Protein 8JI1 (pdb70)

InterPro domains:
  IPR002637 RdgB/HAM1 [PF01725] (3-186)
  IPR002637 RdgB/HAM1 [PTHR11067] (3-193)
  IPR002637 RdgB/HAM1 [cd00515] (3-186)
  IPR027502 Inosine triphosphate pyrophosphatase [MF_03148] (1-189)
  IPR029001 Inosine triphosphate pyrophosphatase-like [G3DSA:3.90.950.10] (1-190)
  IPR029001 Inosine triphosphate pyrophosphatase-like [SSF52972] (1-189)

Structure (mmCIF, N/CA/C/O backbone):
data_8JI1
#
_entry.id   8JI1
#
_cell.length_a   63.294
_cell.length_b   73.658
_cell.length_c   111.989
_cell.angle_alpha   90.00
_cell.angle_beta   90.00
_cell.angle_gamma   90.00
#
_symmetry.space_group_name_H-M   'P 21 21 21'
#
loop_
_entity.id
_entity.type
_entity.pdbx_description
1 polymer 'Inosine triphosphate pyrophosphatase'
2 water water
#
loop_
_atom_site.group_PDB
_atom_site.id
_atom_site.type_symbol
_atom_site.label_atom_id
_atom_site.label_alt_id
_atom_site.label_comp_id
_atom_site.label_asym_id
_atom_site.label_entity_id
_atom_site.label_seq_id
_atom_site.pdbx_PDB_ins_code
_atom_site.Cartn_x
_atom_site.Cartn_y
_atom_site.Cartn_z
_atom_site.occupancy
_atom_site.B_iso_or_equiv
_atom_site.auth_seq_id
_atom_site.auth_comp_id
_atom_site.auth_asym_id
_atom_site.auth_atom_id
_atom_site.pdbx_PDB_model_num
ATOM 1 N N . MET A 1 1 ? 63.833 26.717 66.047 1.00 63.06 1 MET A N 1
ATOM 2 C CA . MET A 1 1 ? 63.802 28.094 66.535 1.00 64.37 1 MET A CA 1
ATOM 3 C C . MET A 1 1 ? 62.653 28.355 67.496 1.00 58.84 1 MET A C 1
ATOM 4 O O . MET A 1 1 ? 62.843 29.031 68.505 1.00 61.70 1 MET A O 1
ATOM 9 N N . GLU A 1 2 ? 61.469 27.840 67.140 1.00 53.10 2 GLU A N 1
ATOM 10 C CA . GLU A 1 2 ? 60.233 27.902 67.926 1.00 60.63 2 GLU A CA 1
ATOM 11 C C . GLU A 1 2 ? 59.465 29.210 67.748 1.00 56.87 2 GLU A C 1
ATOM 12 O O . GLU A 1 2 ? 59.835 30.253 68.301 1.00 48.56 2 GLU A O 1
ATOM 18 N N . ILE A 1 3 ? 58.366 29.136 66.999 1.00 50.48 3 ILE A N 1
ATOM 19 C CA . ILE A 1 3 ? 57.537 30.280 66.646 1.00 47.58 3 ILE A CA 1
ATOM 20 C C . ILE A 1 3 ? 56.096 29.959 67.017 1.00 43.91 3 ILE A C 1
ATOM 21 O O . ILE A 1 3 ? 55.601 28.866 66.716 1.00 40.23 3 ILE A O 1
ATOM 26 N N . TYR A 1 4 ? 55.417 30.912 67.652 1.00 43.64 4 TYR A N 1
ATOM 27 C CA . TYR A 1 4 ? 54.034 30.722 68.080 1.00 44.30 4 TYR A CA 1
ATOM 28 C C . TYR A 1 4 ? 53.158 31.845 67.548 1.00 32.07 4 TYR A C 1
ATOM 29 O O . TYR A 1 4 ? 53.404 33.026 67.836 1.00 31.91 4 TYR A O 1
ATOM 38 N N . LEU A 1 5 ? 52.136 31.477 66.792 1.00 24.17 5 LEU A N 1
ATOM 39 C CA . LEU A 1 5 ? 51.040 32.379 66.473 1.00 29.00 5 LEU A CA 1
ATOM 40 C C . LEU A 1 5 ? 49.916 32.137 67.471 1.00 38.70 5 LEU A C 1
ATOM 41 O O . LEU A 1 5 ? 49.546 30.982 67.735 1.00 34.18 5 LEU A O 1
ATOM 46 N N . VAL A 1 6 ? 49.381 33.220 68.020 1.00 32.16 6 VAL A N 1
ATOM 47 C CA . VAL A 1 6 ? 48.327 33.150 69.026 1.00 27.75 6 VAL A CA 1
ATOM 48 C C . VAL A 1 6 ? 46.974 33.281 68.340 1.00 37.50 6 VAL A C 1
ATOM 49 O O . VAL A 1 6 ? 46.672 34.313 67.730 1.00 32.15 6 VAL A O 1
ATOM 53 N N . THR A 1 7 ? 46.149 32.250 68.465 1.00 33.47 7 THR A N 1
ATOM 54 C CA . THR A 1 7 ? 44.825 32.260 67.873 1.00 33.58 7 THR A CA 1
ATOM 55 C C . THR A 1 7 ? 44.102 31.010 68.333 1.00 35.62 7 THR A C 1
ATOM 56 O O . THR A 1 7 ? 44.732 29.991 68.620 1.00 33.99 7 THR A O 1
ATOM 60 N N . GLY A 1 8 ? 42.781 31.098 68.406 1.00 35.86 8 GLY A N 1
ATOM 61 C CA . GLY A 1 8 ? 41.990 29.905 68.615 1.00 41.45 8 GLY A CA 1
ATOM 62 C C . GLY A 1 8 ? 41.069 29.665 67.443 1.00 45.35 8 GLY A C 1
ATOM 63 O O . GLY A 1 8 ? 40.279 28.715 67.434 1.00 59.10 8 GLY A O 1
ATOM 64 N N . ASN A 1 9 ? 41.178 30.530 66.441 1.00 45.02 9 ASN A N 1
ATOM 65 C CA . ASN A 1 9 ? 40.304 30.506 65.278 1.00 44.03 9 ASN A CA 1
ATOM 66 C C . ASN A 1 9 ? 40.847 29.524 64.245 1.00 45.88 9 ASN A C 1
ATOM 67 O O . ASN A 1 9 ? 41.947 29.715 63.715 1.00 39.75 9 ASN A O 1
ATOM 72 N N . MET A 1 10 ? 40.074 28.481 63.951 1.00 49.65 10 MET A N 1
ATOM 73 C CA . MET A 1 10 ? 40.591 27.421 63.091 1.00 50.08 10 MET A CA 1
ATOM 74 C C . MET A 1 10 ? 40.792 27.934 61.671 1.00 50.76 10 MET A C 1
ATOM 75 O O . MET A 1 10 ? 41.750 27.550 60.989 1.00 50.38 10 MET A O 1
ATOM 80 N N . ASN A 1 11 ? 39.925 28.842 61.230 1.00 48.02 11 ASN A N 1
ATOM 81 C CA . ASN A 1 11 ? 40.072 29.421 59.903 1.00 43.90 11 ASN A CA 1
ATOM 82 C C . ASN A 1 11 ? 41.347 30.256 59.799 1.00 43.67 11 ASN A C 1
ATOM 83 O O . ASN A 1 11 ? 42.130 30.103 58.855 1.00 51.47 11 ASN A O 1
ATOM 88 N N . LYS A 1 12 ? 41.576 31.145 60.764 1.00 41.20 12 LYS A N 1
ATOM 89 C CA . LYS A 1 12 ? 42.806 31.935 60.767 1.00 37.64 12 LYS A CA 1
ATOM 90 C C . LYS A 1 12 ? 44.047 31.050 60.797 1.00 35.10 12 LYS A C 1
ATOM 91 O O . LYS A 1 12 ? 45.082 31.403 60.215 1.00 33.67 12 LYS A O 1
ATOM 97 N N . LYS A 1 13 ? 43.962 29.902 61.466 1.00 29.36 13 LYS A N 1
ATOM 98 C CA . LYS A 1 13 ? 45.106 29.007 61.561 1.00 32.95 13 LYS A CA 1
ATOM 99 C C . LYS A 1 13 ? 45.470 28.425 60.202 1.00 37.04 13 LYS A C 1
ATOM 100 O O . LYS A 1 13 ? 46.648 28.379 59.834 1.00 41.59 13 LYS A O 1
ATOM 106 N N . GLU A 1 14 ? 44.471 27.988 59.438 1.00 43.29 14 GLU A N 1
ATOM 107 C CA . GLU A 1 14 ? 44.744 27.351 58.155 1.00 44.29 14 GLU A CA 1
ATOM 108 C C . GLU A 1 14 ? 45.220 28.366 57.132 1.00 39.09 14 GLU A C 1
ATOM 109 O O . GLU A 1 14 ? 46.063 28.056 56.287 1.00 45.18 14 GLU A O 1
ATOM 115 N N . GLU A 1 15 ? 44.683 29.581 57.191 1.00 40.39 15 GLU A N 1
ATOM 116 C CA . GLU A 1 15 ? 45.104 30.628 56.270 1.00 36.32 15 GLU A CA 1
ATOM 117 C C . GLU A 1 15 ? 46.557 31.001 56.503 1.00 39.01 15 GLU A C 1
ATOM 118 O O . GLU A 1 15 ? 47.314 31.234 55.550 1.00 34.61 15 GLU A O 1
ATOM 124 N N . PHE A 1 16 ? 46.966 31.059 57.766 1.00 33.40 16 PHE A N 1
ATOM 125 C CA . PHE A 1 16 ? 48.361 31.331 58.070 1.00 32.02 16 PHE A CA 1
ATOM 126 C C . PHE A 1 16 ? 49.258 30.222 57.531 1.00 37.29 16 PHE A C 1
ATOM 127 O O . PHE A 1 16 ? 50.233 30.489 56.815 1.00 36.78 16 PHE A O 1
ATOM 135 N N . LEU A 1 17 ? 48.939 28.966 57.867 1.00 39.74 17 LEU A N 1
ATOM 136 C CA . LEU A 1 17 ? 49.725 27.839 57.371 1.00 39.71 17 LEU A CA 1
ATOM 137 C C . LEU A 1 17 ? 49.893 27.910 55.858 1.00 41.06 17 LEU A C 1
ATOM 138 O O . LEU A 1 17 ? 50.997 27.727 55.336 1.00 30.97 17 LEU A O 1
ATOM 143 N N . LYS A 1 18 ? 48.809 28.209 55.144 1.00 34.92 18 LYS A N 1
ATOM 144 C CA . LYS A 1 18 ? 48.869 28.255 53.690 1.00 42.98 18 LYS A CA 1
ATOM 145 C C . LYS A 1 18 ? 49.696 29.440 53.197 1.00 44.10 18 LYS A C 1
ATOM 146 O O . LYS A 1 18 ? 50.409 29.332 52.191 1.00 42.48 18 LYS A O 1
ATOM 152 N N . MET A 1 19 ? 49.625 30.577 53.897 1.00 41.70 19 MET A N 1
ATOM 153 C CA . MET A 1 19 ? 50.547 31.672 53.609 1.00 35.02 19 MET A CA 1
ATOM 154 C C . MET A 1 19 ? 51.997 31.248 53.822 1.00 33.56 19 MET A C 1
ATOM 155 O O . MET A 1 19 ? 52.881 31.641 53.055 1.00 33.29 19 MET A O 1
ATOM 160 N N . MET A 1 20 ? 52.261 30.450 54.862 1.00 35.46 20 MET A N 1
ATOM 161 C CA . MET A 1 20 ? 53.632 30.079 55.206 1.00 32.92 20 MET A CA 1
ATOM 162 C C . MET A 1 20 ? 54.218 29.083 54.220 1.00 33.29 20 MET A C 1
ATOM 163 O O . MET A 1 20 ? 55.438 29.063 54.021 1.00 34.17 20 MET A O 1
ATOM 168 N N . ASP A 1 21 ? 53.373 28.252 53.607 1.00 43.02 21 ASP A N 1
ATOM 169 C CA . ASP A 1 21 ? 53.799 27.337 52.548 1.00 40.34 21 ASP A CA 1
ATOM 170 C C . ASP A 1 21 ? 54.994 26.496 52.987 1.00 42.67 21 ASP A C 1
ATOM 171 O O . ASP A 1 21 ? 55.973 26.339 52.253 1.00 51.19 21 ASP A O 1
ATOM 176 N N . GLU A 1 22 ? 54.927 25.987 54.218 1.00 39.83 22 GLU A N 1
ATOM 177 C CA . GLU A 1 22 ? 55.930 25.085 54.791 1.00 40.49 22 GLU A CA 1
ATOM 178 C C . GLU A 1 22 ? 57.332 25.678 54.808 1.00 35.05 22 GLU A C 1
ATOM 179 O O . GLU A 1 22 ? 58.304 24.949 54.977 1.00 46.53 22 GLU A O 1
ATOM 185 N N . GLU A 1 23 ? 57.477 26.988 54.643 1.00 39.28 23 GLU A N 1
ATOM 186 C CA . GLU A 1 23 ? 58.813 27.569 54.715 1.00 44.75 23 GLU A CA 1
ATOM 187 C C . GLU A 1 23 ? 59.331 27.589 56.143 1.00 43.89 23 GLU A C 1
ATOM 188 O O . GLU A 1 23 ? 60.545 27.547 56.362 1.00 40.05 23 GLU A O 1
ATOM 194 N N . LEU A 1 24 ? 58.433 27.649 57.120 1.00 44.43 24 LEU A N 1
ATOM 195 C CA . LEU A 1 24 ? 58.801 27.693 58.526 1.00 41.61 24 LEU A CA 1
ATOM 196 C C . LEU A 1 24 ? 57.782 26.905 59.323 1.00 39.76 24 LEU A C 1
ATOM 197 O O . LEU A 1 24 ? 56.595 26.884 58.992 1.00 42.94 24 LEU A O 1
ATOM 202 N N . ASN A 1 25 ? 58.255 26.265 60.383 1.00 49.13 25 ASN A N 1
ATOM 203 C CA . ASN A 1 25 ? 57.388 25.499 61.265 1.00 48.38 25 ASN A CA 1
ATOM 204 C C . ASN A 1 25 ? 56.836 26.435 62.327 1.00 46.65 25 ASN A C 1
ATOM 205 O O . ASN A 1 25 ? 57.603 27.038 63.087 1.00 42.14 25 ASN A O 1
ATOM 210 N N . VAL A 1 26 ? 55.512 26.560 62.367 1.00 44.25 26 VAL A N 1
ATOM 211 C CA . VAL A 1 26 ? 54.824 27.523 63.216 1.00 45.67 26 VAL A CA 1
ATOM 212 C C . VAL A 1 26 ? 53.834 26.765 64.079 1.00 44.81 26 VAL A C 1
ATOM 213 O O . VAL A 1 26 ? 53.028 25.984 63.563 1.00 48.82 26 VAL A O 1
ATOM 217 N N . GLU A 1 27 ? 53.890 27.003 65.385 1.00 46.33 27 GLU A N 1
ATOM 218 C CA . GLU A 1 27 ? 52.968 26.414 66.339 1.00 42.81 27 GLU A CA 1
ATOM 219 C C . GLU A 1 27 ? 51.898 27.433 66.727 1.00 41.39 27 GLU A C 1
ATOM 220 O O . GLU A 1 27 ? 52.139 28.643 66.715 1.00 40.16 27 GLU A O 1
ATOM 226 N N . PHE A 1 28 ? 50.707 26.938 67.058 1.00 35.07 28 PHE A N 1
ATOM 227 C CA . PHE A 1 28 ? 49.577 27.785 67.416 1.00 40.12 28 PHE A CA 1
ATOM 228 C C . PHE A 1 28 ? 49.210 27.588 68.880 1.00 45.42 28 PHE A C 1
ATOM 229 O O . PHE A 1 28 ? 49.296 26.478 69.405 1.00 50.06 28 PHE A O 1
ATOM 237 N N . VAL A 1 29 ? 48.800 28.666 69.538 1.00 42.51 29 VAL A N 1
ATOM 238 C CA . VAL A 1 29 ? 48.447 28.625 70.953 1.00 41.41 29 VAL A CA 1
ATOM 239 C C . VAL A 1 29 ? 47.224 29.507 71.166 1.00 44.44 29 VAL A C 1
ATOM 240 O O . VAL A 1 29 ? 47.197 30.666 70.739 1.00 48.80 29 VAL A O 1
ATOM 244 N N . ASN A 1 30 ? 46.213 28.961 71.810 1.00 41.50 30 ASN A N 1
ATOM 245 C CA . ASN A 1 30 ? 44.934 29.645 71.962 1.00 41.16 30 ASN A CA 1
ATOM 246 C C . ASN A 1 30 ? 44.934 30.329 73.327 1.00 43.41 30 ASN A C 1
ATOM 247 O O . ASN A 1 30 ? 44.671 29.700 74.354 1.00 44.86 30 ASN A O 1
ATOM 252 N N . ILE A 1 31 ? 45.233 31.623 73.333 1.00 45.28 31 ILE A N 1
ATOM 253 C CA . ILE A 1 31 ? 45.320 32.409 74.553 1.00 37.27 31 ILE A CA 1
ATOM 254 C C . ILE A 1 31 ? 44.416 33.622 74.381 1.00 43.96 31 ILE A C 1
ATOM 255 O O . ILE A 1 31 ? 44.548 34.362 73.400 1.00 42.81 31 ILE A O 1
ATOM 260 N N . ASN A 1 32 ? 43.474 33.796 75.302 1.00 49.34 32 ASN A N 1
ATOM 261 C CA . ASN A 1 32 ? 42.693 35.021 75.361 1.00 38.87 32 ASN A CA 1
ATOM 262 C C . ASN A 1 32 ? 43.577 36.146 75.883 1.00 45.62 32 ASN A C 1
ATOM 263 O O . ASN A 1 32 ? 44.271 35.988 76.895 1.00 37.16 32 ASN A O 1
ATOM 268 N N . LEU A 1 33 ? 43.577 37.275 75.178 1.00 36.90 33 LEU A N 1
ATOM 269 C CA . LEU A 1 33 ? 44.428 38.397 75.525 1.00 28.85 33 LEU A CA 1
ATOM 270 C C . LEU A 1 33 ? 43.587 39.651 75.657 1.00 38.90 33 LEU A C 1
ATOM 271 O O . LEU A 1 33 ? 42.661 39.868 74.874 1.00 41.26 33 LEU A O 1
ATOM 276 N N . GLU A 1 34 ? 43.921 40.484 76.632 1.00 31.89 34 GLU A N 1
ATOM 277 C CA . GLU A 1 34 ? 43.231 41.753 76.770 1.00 40.95 34 GLU A CA 1
ATOM 278 C C . GLU A 1 34 ? 43.802 42.777 75.796 1.00 38.12 34 GLU A C 1
ATOM 279 O O . GLU A 1 34 ? 44.996 42.778 75.475 1.00 38.62 34 GLU A O 1
ATOM 285 N N . GLU A 1 35 ? 42.928 43.649 75.320 0.83 36.22 35 GLU A N 1
ATOM 286 C CA . GLU A 1 35 ? 43.297 44.727 74.415 0.83 32.52 35 GLU A CA 1
ATOM 287 C C . GLU A 1 35 ? 43.201 46.046 75.167 0.83 30.24 35 GLU A C 1
ATOM 288 O O . GLU A 1 35 ? 42.123 46.417 75.640 0.83 29.32 35 GLU A O 1
ATOM 294 N N . ILE A 1 36 ? 44.329 46.733 75.313 1.00 25.28 36 ILE A N 1
ATOM 295 C CA . ILE A 1 36 ? 44.257 48.052 75.906 1.00 29.28 36 ILE A CA 1
ATOM 296 C C . ILE A 1 36 ? 43.649 49.030 74.906 1.00 28.87 36 ILE A C 1
ATOM 297 O O . ILE A 1 36 ? 43.586 48.787 73.694 1.00 25.49 36 ILE A O 1
ATOM 302 N N . GLN A 1 37 ? 43.170 50.145 75.437 1.00 31.51 37 GLN A N 1
ATOM 303 C CA . GLN A 1 37 ? 42.764 51.272 74.618 1.00 28.82 37 GLN A CA 1
ATOM 304 C C . GLN A 1 37 ? 43.985 52.127 74.311 1.00 25.84 37 GLN A C 1
ATOM 305 O O . GLN A 1 37 ? 44.748 52.479 75.213 1.00 36.31 37 GLN A O 1
ATOM 311 N N . ALA A 1 38 ? 44.171 52.466 73.048 1.00 28.02 38 ALA A N 1
ATOM 312 C CA . ALA A 1 38 ? 45.243 53.376 72.680 1.00 26.45 38 ALA A CA 1
ATOM 313 C C . ALA A 1 38 ? 44.918 53.958 71.320 1.00 35.16 38 ALA A C 1
ATOM 314 O O . ALA A 1 38 ? 44.039 53.475 70.604 1.00 37.68 38 ALA A O 1
ATOM 316 N N . GLN A 1 39 ? 45.651 55.009 70.972 1.00 41.21 39 GLN A N 1
ATOM 317 C CA . GLN A 1 39 ? 45.416 55.677 69.701 1.00 43.83 39 GLN A CA 1
ATOM 318 C C . GLN A 1 39 ? 45.796 54.783 68.520 1.00 43.87 39 GLN A C 1
ATOM 319 O O . GLN A 1 39 ? 45.073 54.732 67.520 1.00 44.33 39 GLN A O 1
ATOM 325 N N . ASP A 1 40 ? 46.904 54.048 68.632 1.00 36.81 40 ASP A N 1
ATOM 326 C CA . ASP A 1 40 ? 47.543 53.368 67.509 1.00 37.35 40 ASP A CA 1
ATOM 327 C C . ASP A 1 40 ? 47.393 51.856 67.647 1.00 29.96 40 ASP A C 1
ATOM 328 O O . ASP A 1 40 ? 47.645 51.295 68.717 1.00 32.77 40 ASP A O 1
ATOM 333 N N . ILE A 1 41 ? 46.996 51.199 66.553 1.00 25.52 41 ILE A N 1
ATOM 334 C CA . ILE A 1 41 ? 46.719 49.765 66.589 1.00 27.97 41 ILE A CA 1
ATOM 335 C C . ILE A 1 41 ? 47.987 48.980 66.894 1.00 29.20 41 ILE A C 1
ATOM 336 O O . ILE A 1 41 ? 47.936 47.901 67.502 1.00 28.62 41 ILE A O 1
ATOM 341 N N . VAL A 1 42 ? 49.140 49.506 66.482 1.00 29.24 42 VAL A N 1
ATOM 342 C CA . VAL A 1 42 ? 50.412 48.839 66.724 1.00 25.41 42 VAL A CA 1
ATOM 343 C C . VAL A 1 42 ? 50.740 48.859 68.203 1.00 29.26 42 VAL A C 1
ATOM 344 O O . VAL A 1 42 ? 51.251 47.878 68.759 1.00 28.88 42 VAL A O 1
ATOM 348 N N . GLU A 1 43 ? 50.455 49.976 68.865 1.00 29.34 43 GLU A N 1
ATOM 349 C CA . GLU A 1 43 ? 50.659 50.031 70.301 1.00 26.67 43 GLU A CA 1
ATOM 350 C C . GLU A 1 43 ? 49.783 49.000 71.001 1.00 32.45 43 GLU A C 1
ATOM 351 O O . GLU A 1 43 ? 50.228 48.338 71.947 1.00 35.41 43 GLU A O 1
ATOM 357 N N . ILE A 1 44 ? 48.555 48.808 70.508 1.00 24.88 44 ILE A N 1
ATOM 358 C CA . ILE A 1 44 ? 47.657 47.812 71.090 1.00 23.89 44 ILE A CA 1
ATOM 359 C C . ILE A 1 44 ? 48.198 46.408 70.866 1.00 25.90 44 ILE A C 1
ATOM 360 O O . ILE A 1 44 ? 48.193 45.568 71.776 1.00 26.15 44 ILE A O 1
ATOM 365 N N . ASN A 1 45 ? 48.630 46.117 69.637 1.00 24.28 45 ASN A N 1
ATOM 366 C CA . ASN A 1 45 ? 49.073 44.765 69.330 1.00 25.79 45 ASN A CA 1
ATOM 367 C C . ASN A 1 45 ? 50.388 44.460 70.018 1.00 23.56 45 ASN A C 1
ATOM 368 O O . ASN A 1 45 ? 50.605 43.328 70.462 1.00 25.38 45 ASN A O 1
ATOM 373 N N . GLU A 1 46 ? 51.274 45.459 70.125 1.00 23.45 46 GLU A N 1
ATOM 374 C CA . GLU A 1 46 ? 52.560 45.232 70.781 1.00 29.64 46 GLU A CA 1
ATOM 375 C C . GLU A 1 46 ? 52.374 44.910 72.257 1.00 29.48 46 GLU A C 1
ATOM 376 O O . GLU A 1 46 ? 53.018 43.993 72.782 1.00 36.83 46 GLU A O 1
ATOM 382 N N A HIS A 1 47 ? 51.496 45.642 72.947 0.61 29.51 47 HIS A N 1
ATOM 383 N N B HIS A 1 47 ? 51.498 45.646 72.945 0.39 29.59 47 HIS A N 1
ATOM 384 C CA A HIS A 1 47 ? 51.190 45.286 74.329 0.61 30.22 47 HIS A CA 1
ATOM 385 C CA B HIS A 1 47 ? 51.189 45.301 74.328 0.39 29.42 47 HIS A CA 1
ATOM 386 C C A HIS A 1 47 ? 50.607 43.885 74.404 0.61 30.91 47 HIS A C 1
ATOM 387 C C B HIS A 1 47 ? 50.576 43.911 74.422 0.39 31.01 47 HIS A C 1
ATOM 388 O O A HIS A 1 47 ? 50.900 43.125 75.337 0.61 30.89 47 HIS A O 1
ATOM 389 O O B HIS A 1 47 ? 50.827 43.182 75.390 0.39 31.12 47 HIS A O 1
ATOM 402 N N . LYS A 1 48 ? 49.792 43.518 73.416 1.00 25.10 48 LYS A N 1
ATOM 403 C CA . LYS A 1 48 ? 49.115 42.232 73.465 1.00 24.23 48 LYS A CA 1
ATOM 404 C C . LYS A 1 48 ? 50.103 41.083 73.271 1.00 31.72 48 LYS A C 1
ATOM 405 O O . LYS A 1 48 ? 50.007 40.052 73.956 1.00 29.15 48 LYS A O 1
ATOM 411 N N . VAL A 1 49 ? 51.082 41.244 72.370 1.00 26.78 49 VAL A N 1
ATOM 412 C CA . VAL A 1 49 ? 52.039 40.158 72.167 1.00 25.13 49 VAL A CA 1
ATOM 413 C C . VAL A 1 49 ? 52.983 40.039 73.354 1.00 30.85 49 VAL A C 1
ATOM 414 O O . VAL A 1 49 ? 53.361 38.930 73.741 1.00 31.71 49 VAL A O 1
ATOM 418 N N . LYS A 1 50 ? 53.389 41.168 73.945 1.00 27.83 50 LYS A N 1
ATOM 419 C CA . LYS A 1 50 ? 54.238 41.091 75.123 1.00 31.12 50 LYS A CA 1
ATOM 420 C C . LYS A 1 50 ? 53.528 40.352 76.242 1.00 31.08 50 LYS A C 1
ATOM 421 O O . LYS A 1 50 ? 54.143 39.563 76.965 1.00 43.47 50 LYS A O 1
ATOM 427 N N . THR A 1 51 ? 52.224 40.573 76.373 1.00 32.51 51 THR A N 1
ATOM 428 C CA . THR A 1 51 ? 51.434 39.832 77.347 1.00 36.83 51 THR A CA 1
ATOM 429 C C . THR A 1 51 ? 51.387 38.352 76.995 1.00 41.61 51 THR A C 1
ATOM 430 O O . THR A 1 51 ? 51.622 37.492 77.855 1.00 45.19 51 THR A O 1
ATOM 434 N N . ALA A 1 52 ? 51.077 38.033 75.733 1.00 37.64 52 ALA A N 1
ATOM 435 C CA . ALA A 1 52 ? 51.050 36.632 75.317 1.00 34.62 52 ALA A CA 1
ATOM 436 C C . ALA A 1 52 ? 52.387 35.956 75.576 1.00 39.22 52 ALA A C 1
ATOM 437 O O . ALA A 1 52 ? 52.431 34.796 76.001 1.00 44.48 52 ALA A O 1
ATOM 439 N N . TYR A 1 53 ? 53.489 36.665 75.327 1.00 37.34 53 TYR A N 1
ATOM 440 C CA . TYR A 1 53 ? 54.799 36.074 75.559 1.00 40.76 53 TYR A CA 1
ATOM 441 C C . TYR A 1 53 ? 54.990 35.727 77.025 1.00 48.70 53 TYR A C 1
ATOM 442 O O . TYR A 1 53 ? 55.542 34.671 77.351 1.00 55.53 53 TYR A O 1
ATOM 451 N N . ASN A 1 54 ? 54.559 36.610 77.928 1.00 45.87 54 ASN A N 1
ATOM 452 C CA . ASN A 1 54 ? 54.840 36.385 79.343 1.00 46.81 54 ASN A CA 1
ATOM 453 C C . ASN A 1 54 ? 53.970 35.270 79.908 1.00 50.96 54 ASN A C 1
ATOM 454 O O . ASN A 1 54 ? 54.430 34.482 80.743 1.00 54.70 54 ASN A O 1
ATOM 459 N N . ILE A 1 55 ? 52.718 35.179 79.451 1.00 48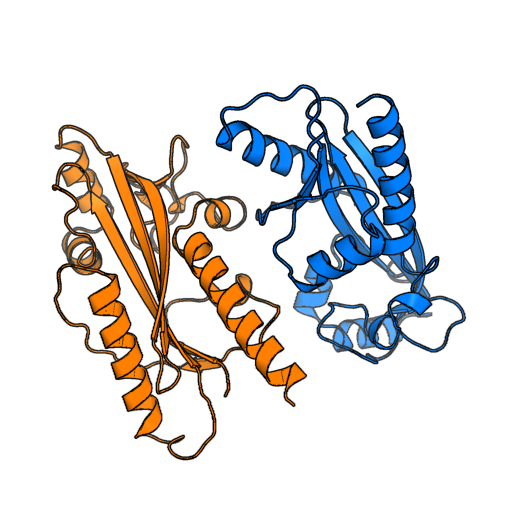.35 55 ILE A N 1
ATOM 460 C CA . ILE A 1 55 ? 51.833 34.088 79.859 1.00 48.00 55 ILE A CA 1
ATOM 461 C C . ILE A 1 55 ? 52.408 32.744 79.431 1.00 57.90 55 ILE A C 1
ATOM 462 O O . ILE A 1 55 ? 52.399 31.772 80.196 1.00 69.37 55 ILE A O 1
ATOM 467 N N . LEU A 1 56 ? 52.910 32.661 78.201 1.00 63.66 56 LEU A N 1
ATOM 468 C CA . LEU A 1 56 ? 53.485 31.407 77.733 1.00 58.00 56 LEU A CA 1
ATOM 469 C C . LEU A 1 56 ? 54.788 31.091 78.459 1.00 64.79 56 LEU A C 1
ATOM 470 O O . LEU A 1 56 ? 55.055 29.929 78.786 1.00 75.15 56 LEU A O 1
ATOM 475 N N . LYS A 1 57 ? 55.606 32.113 78.727 1.00 56.74 57 LYS A N 1
ATOM 476 C CA . LYS A 1 57 ? 56.934 31.879 79.290 1.00 65.02 57 LYS A CA 1
ATOM 477 C C . LYS A 1 57 ? 56.859 31.411 80.738 1.00 79.46 57 LYS A C 1
ATOM 478 O O . LYS A 1 57 ? 57.602 30.511 81.143 1.00 79.41 57 LYS A O 1
ATOM 484 N N . LYS A 1 58 ? 55.996 32.023 81.547 1.00 75.22 58 LYS A N 1
ATOM 485 C CA . LYS A 1 58 ? 55.886 31.586 82.932 1.00 77.71 58 LYS A CA 1
ATOM 486 C C . LYS A 1 58 ? 55.351 30.159 83.004 1.00 85.58 58 LYS A C 1
ATOM 487 O O . LYS A 1 58 ? 55.819 29.354 83.826 1.00 92.64 58 LYS A O 1
ATOM 493 N N . GLN A 1 59 ? 54.412 29.816 82.108 1.00 81.86 59 GLN A N 1
ATOM 494 C CA . GLN A 1 59 ? 53.804 28.494 82.102 1.00 86.02 59 GLN A CA 1
ATOM 495 C C . GLN A 1 59 ? 54.808 27.384 81.807 1.00 88.79 59 GLN A C 1
ATOM 496 O O . GLN A 1 59 ? 54.721 26.304 82.393 1.00 88.53 59 GLN A O 1
ATOM 502 N N . ASP A 1 60 ? 55.769 27.624 80.917 1.00 91.39 60 ASP A N 1
ATOM 503 C CA . ASP A 1 60 ? 56.560 26.541 80.337 1.00 96.97 60 ASP A CA 1
ATOM 504 C C . ASP A 1 60 ? 57.738 26.102 81.213 1.00 107.96 60 ASP A C 1
ATOM 505 O O . ASP A 1 60 ? 58.265 25.005 80.996 1.00 113.61 60 ASP A O 1
ATOM 510 N N . ASN A 1 61 ? 58.131 26.908 82.208 1.00 104.83 61 ASN A N 1
ATOM 511 C CA . ASN A 1 61 ? 59.271 26.649 83.089 1.00 108.61 61 ASN A CA 1
ATOM 512 C C . ASN A 1 61 ? 60.586 26.596 82.316 1.00 110.74 61 ASN A C 1
ATOM 513 O O . ASN A 1 61 ? 61.591 26.080 82.829 1.00 113.09 61 ASN A O 1
ATOM 518 N N . ASN A 1 62 ? 60.581 27.143 81.094 1.00 113.80 62 ASN A N 1
ATOM 519 C CA . ASN A 1 62 ? 61.644 27.059 80.101 1.00 115.96 62 ASN A CA 1
ATOM 520 C C . ASN A 1 62 ? 62.298 28.429 79.926 1.00 112.31 62 ASN A C 1
ATOM 521 O O . ASN A 1 62 ? 61.733 29.472 80.300 1.00 108.66 62 ASN A O 1
ATOM 526 N N . LYS A 1 63 ? 63.508 28.412 79.363 1.00 105.08 63 LYS A N 1
ATOM 527 C CA . LYS A 1 63 ? 64.089 29.616 78.785 1.00 102.92 63 LYS A CA 1
ATOM 528 C C . LYS A 1 63 ? 64.879 29.202 77.560 1.00 107.42 63 LYS A C 1
ATOM 529 O O . LYS A 1 63 ? 65.931 28.568 77.683 1.00 106.11 63 LYS A O 1
ATOM 535 N N . ASN A 1 64 ? 64.383 29.579 76.389 1.00 109.74 64 ASN A N 1
ATOM 536 C CA . ASN A 1 64 ? 65.052 29.268 75.138 1.00 109.30 64 ASN A CA 1
ATOM 537 C C . ASN A 1 64 ? 65.830 30.476 74.625 1.00 112.76 64 ASN A C 1
ATOM 538 O O . ASN A 1 64 ? 65.484 31.626 74.913 1.00 110.23 64 ASN A O 1
ATOM 543 N N . LYS A 1 65 ? 66.898 30.195 73.866 1.00 110.20 65 LYS A N 1
ATOM 544 C CA . LYS A 1 65 ? 67.729 31.258 73.302 1.00 102.29 65 LYS A CA 1
ATOM 545 C C . LYS A 1 65 ? 66.895 32.203 72.439 1.00 104.86 65 LYS A C 1
ATOM 546 O O . LYS A 1 65 ? 66.916 33.426 72.626 1.00 102.97 65 LYS A O 1
ATOM 552 N N . LYS A 1 66 ? 66.149 31.644 71.490 1.00 96.70 66 LYS A N 1
ATOM 553 C CA . LYS A 1 66 ? 65.248 32.400 70.633 1.00 80.65 66 LYS A CA 1
ATOM 554 C C . LYS A 1 66 ? 63.887 31.718 70.689 1.00 83.22 66 LYS A C 1
ATOM 555 O O . LYS A 1 66 ? 63.788 30.506 70.469 1.00 75.19 66 LYS A O 1
ATOM 561 N N . ARG A 1 67 ? 62.851 32.482 71.030 1.00 79.71 67 ARG A N 1
ATOM 562 C CA . ARG A 1 67 ? 61.473 32.007 70.976 1.00 64.48 67 ARG A CA 1
ATOM 563 C C . ARG A 1 67 ? 60.576 33.166 70.567 1.00 51.87 67 ARG A C 1
ATOM 564 O O . ARG A 1 67 ? 60.596 34.220 71.208 1.00 46.98 67 ARG A O 1
ATOM 572 N N . TYR A 1 68 ? 59.787 32.969 69.513 1.00 49.54 68 TYR A N 1
ATOM 573 C CA . TYR A 1 68 ? 59.078 34.056 68.845 1.00 41.10 68 TYR A CA 1
ATOM 574 C C . TYR A 1 68 ? 57.572 33.873 68.984 1.00 35.54 68 TYR A C 1
ATOM 575 O O . TYR A 1 68 ? 57.023 32.862 68.528 1.00 40.48 68 TYR A O 1
ATOM 584 N N . VAL A 1 69 ? 56.908 34.854 69.604 1.00 34.38 69 VAL A N 1
ATOM 585 C CA . VAL A 1 69 ? 55.457 34.861 69.793 1.00 33.21 69 VAL A CA 1
ATOM 586 C C . VAL A 1 69 ? 54.833 35.986 68.973 1.00 26.00 69 VAL A C 1
ATOM 587 O O . VAL A 1 69 ? 55.324 37.119 68.978 1.00 21.32 69 VAL A O 1
ATOM 591 N N . ILE A 1 70 ? 53.735 35.677 68.282 1.00 28.31 70 ILE A N 1
ATOM 592 C CA . ILE A 1 70 ? 53.140 36.599 67.320 1.00 26.11 70 ILE A CA 1
ATOM 593 C C . ILE A 1 70 ? 51.666 36.782 67.635 1.00 26.69 70 ILE A C 1
ATOM 594 O O . ILE A 1 70 ? 50.932 35.799 67.776 1.00 24.22 70 ILE A O 1
ATOM 599 N N . THR A 1 71 ? 51.217 38.034 67.668 1.00 20.09 71 THR A N 1
ATOM 600 C CA . THR A 1 71 ? 49.793 38.301 67.696 1.00 20.58 71 THR A CA 1
ATOM 601 C C . THR A 1 71 ? 49.424 39.184 66.514 1.00 26.48 71 THR A C 1
ATOM 602 O O . THR A 1 71 ? 50.272 39.861 65.923 1.00 23.28 71 THR A O 1
ATOM 606 N N . ASP A 1 72 ? 48.137 39.191 66.186 1.00 23.15 72 ASP A N 1
ATOM 607 C CA . ASP A 1 72 ? 47.6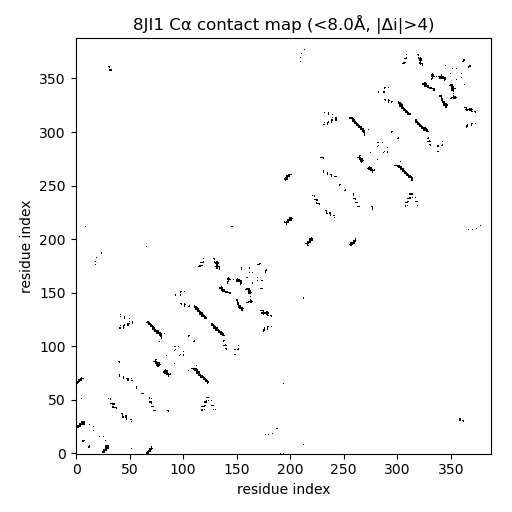31 40.049 65.136 1.00 21.07 72 ASP A CA 1
ATOM 608 C C . ASP A 1 72 ? 46.453 40.864 65.650 1.00 23.80 72 ASP A C 1
ATOM 609 O O . ASP A 1 72 ? 45.866 40.566 66.693 1.00 25.33 72 ASP A O 1
ATOM 614 N N . ASP A 1 73 ? 46.150 41.930 64.914 1.00 20.45 73 ASP A N 1
ATOM 615 C CA . ASP A 1 73 ? 45.052 42.840 65.201 1.00 19.16 73 ASP A CA 1
ATOM 616 C C . ASP A 1 73 ? 44.734 43.611 63.931 1.00 20.53 73 ASP A C 1
ATOM 617 O O . ASP A 1 73 ? 45.631 43.932 63.148 1.00 28.51 73 ASP A O 1
ATOM 622 N N . THR A 1 74 ? 43.452 43.883 63.722 1.00 22.17 74 THR A N 1
ATOM 623 C CA . THR A 1 74 ? 42.983 44.563 62.525 1.00 23.76 74 THR A CA 1
ATOM 624 C C . THR A 1 74 ? 42.125 45.766 62.893 1.00 23.14 74 THR A C 1
ATOM 625 O O . THR A 1 74 ? 41.482 45.796 63.948 1.00 30.21 74 THR A O 1
ATOM 629 N N . GLY A 1 75 ? 42.093 46.743 61.993 1.00 19.47 75 GLY A N 1
ATOM 630 C CA . GLY A 1 75 ? 41.249 47.900 62.174 1.00 19.01 75 GLY A CA 1
ATOM 631 C C . GLY A 1 75 ? 40.616 48.292 60.857 1.00 18.57 75 GLY A C 1
ATOM 632 O O . GLY A 1 75 ? 41.123 47.981 59.783 1.00 24.53 75 GLY A O 1
ATOM 633 N N . LEU A 1 76 ? 39.472 48.953 60.967 1.00 21.00 76 LEU A N 1
ATOM 634 C CA . LEU A 1 76 ? 38.760 49.525 59.838 1.00 23.96 76 LEU A CA 1
ATOM 635 C C . LEU A 1 76 ? 38.729 51.023 60.055 1.00 25.43 76 LEU A C 1
ATOM 636 O O . LEU A 1 76 ? 38.283 51.489 61.110 1.00 26.59 76 LEU A O 1
ATOM 641 N N . PHE A 1 77 ? 39.203 51.773 59.073 1.00 19.58 77 PHE A N 1
ATOM 642 C CA . PHE A 1 77 ? 39.399 53.213 59.220 1.00 20.18 77 PHE A CA 1
ATOM 643 C C . PHE A 1 77 ? 38.519 53.909 58.202 1.00 21.23 77 PHE A C 1
ATOM 644 O O . PHE A 1 77 ? 38.849 53.919 57.018 1.00 22.43 77 PHE A O 1
ATOM 652 N N . ILE A 1 78 ? 37.414 54.504 58.649 1.00 21.39 78 ILE A N 1
ATOM 653 C CA . ILE A 1 78 ? 36.421 55.034 57.724 1.00 20.25 78 ILE A CA 1
ATOM 654 C C . ILE A 1 78 ? 36.723 56.505 57.496 1.00 20.06 78 ILE A C 1
ATOM 655 O O . ILE A 1 78 ? 36.824 57.282 58.450 1.00 20.17 78 ILE A O 1
ATOM 660 N N . SER A 1 79 ? 36.882 56.878 56.228 1.00 20.49 79 SER A N 1
ATOM 661 C CA . SER A 1 79 ? 37.407 58.193 55.885 1.00 18.50 79 SER A CA 1
ATOM 662 C C . SER A 1 79 ? 36.512 59.313 56.396 1.00 22.32 79 SER A C 1
ATOM 663 O O . SER A 1 79 ? 37.004 60.302 56.947 1.00 22.54 79 SER A O 1
ATOM 666 N N . LYS A 1 80 ? 35.194 59.195 56.204 1.00 23.73 80 LYS A N 1
ATOM 667 C CA . LYS A 1 80 ? 34.291 60.257 56.646 1.00 21.01 80 LYS A CA 1
ATOM 668 C C . LYS A 1 80 ? 33.925 60.171 58.122 1.00 26.51 80 LYS A C 1
ATOM 669 O O . LYS A 1 80 ? 33.171 61.028 58.606 1.00 29.20 80 LYS A O 1
ATOM 675 N N . LEU A 1 81 ? 34.436 59.176 58.849 1.00 23.14 81 LEU A N 1
ATOM 676 C CA . LEU A 1 81 ? 34.450 59.222 60.303 1.00 20.81 81 LEU A CA 1
ATOM 677 C C . LEU A 1 81 ? 35.814 59.649 60.831 1.00 23.07 81 LEU A C 1
ATOM 678 O O . LEU A 1 81 ? 36.165 59.302 61.967 1.00 17.94 81 LEU A O 1
ATOM 683 N N . ASN A 1 82 ? 36.584 60.393 60.018 1.00 15.18 82 ASN A N 1
ATOM 684 C CA . ASN A 1 82 ? 37.969 60.771 60.294 1.00 17.16 82 ASN A CA 1
ATOM 685 C C . ASN A 1 82 ? 38.792 59.611 60.840 1.00 22.58 82 ASN A C 1
ATOM 686 O O . ASN A 1 82 ? 39.540 59.772 61.811 1.00 22.42 82 ASN A O 1
ATOM 691 N N . ASN A 1 83 ? 38.631 58.434 60.243 1.00 21.23 83 ASN A N 1
ATOM 692 C CA . ASN A 1 83 ? 39.434 57.226 60.435 1.00 23.84 83 ASN A CA 1
ATOM 693 C C . ASN A 1 83 ? 38.982 56.448 61.656 1.00 19.74 83 ASN A C 1
ATOM 694 O O . ASN A 1 83 ? 39.518 55.370 61.920 1.00 26.12 83 ASN A O 1
ATOM 699 N N . PHE A 1 84 ? 38.028 56.959 62.409 1.00 19.38 84 PHE A N 1
ATOM 700 C CA . PHE A 1 84 ? 37.328 56.131 63.364 1.00 20.97 84 PHE A CA 1
ATOM 701 C C . PHE A 1 84 ? 36.572 55.029 62.606 1.00 18.31 84 PHE A C 1
ATOM 702 O O . PHE A 1 84 ? 36.206 55.216 61.440 1.00 24.54 84 PHE A O 1
ATOM 710 N N . PRO A 1 85 ? 36.337 53.852 63.219 1.00 14.59 85 PRO A N 1
ATOM 711 C CA . PRO A 1 85 ? 36.686 53.322 64.535 1.00 19.72 85 PRO A CA 1
ATOM 712 C C . PRO A 1 85 ? 38.118 52.793 64.660 1.00 18.18 85 PRO A C 1
ATOM 713 O O . PRO A 1 85 ? 38.596 52.557 65.775 1.00 19.46 85 PRO A O 1
ATOM 717 N N . GLY A 1 86 ? 38.816 52.642 63.543 1.00 23.44 86 GLY A N 1
ATOM 718 C CA . GLY A 1 86 ? 40.143 52.071 63.580 1.00 21.84 86 GLY A CA 1
ATOM 719 C C . GLY A 1 86 ? 40.198 50.793 64.405 1.00 21.43 86 GLY A C 1
ATOM 720 O O . GLY A 1 86 ? 39.426 49.851 64.197 1.00 19.41 86 GLY A O 1
ATOM 721 N N . PRO A 1 87 ? 41.112 50.742 65.374 1.00 20.96 87 PRO A N 1
ATOM 722 C CA . PRO A 1 87 ? 41.276 49.505 66.158 1.00 23.61 87 PRO A CA 1
ATOM 723 C C . PRO A 1 87 ? 40.063 49.140 67.008 1.00 23.13 87 PRO A C 1
ATOM 724 O O . PRO A 1 87 ? 40.046 48.051 67.597 1.00 33.15 87 PRO A O 1
ATOM 728 N N . TYR A 1 88 ? 39.050 49.993 67.080 1.00 18.85 88 TYR A N 1
ATOM 729 C CA . TYR A 1 88 ? 37.820 49.690 67.792 1.00 19.35 88 TYR A CA 1
ATOM 730 C C . TYR A 1 88 ? 36.739 49.129 66.875 1.00 23.18 88 TYR A C 1
ATOM 731 O O . TYR A 1 88 ? 35.580 49.027 67.299 1.00 19.25 88 TYR A O 1
ATOM 740 N N . ILE A 1 89 ? 37.105 48.708 65.650 1.00 17.93 89 ILE A N 1
ATOM 741 C CA . ILE A 1 89 ? 36.107 48.248 64.680 1.00 22.23 89 ILE A CA 1
ATOM 742 C C . ILE A 1 89 ? 35.242 47.131 65.260 1.00 20.05 89 ILE A C 1
ATOM 743 O O . ILE A 1 89 ? 34.031 47.069 65.003 1.00 18.98 89 ILE A O 1
ATOM 748 N N . LYS A 1 90 ? 35.836 46.233 66.047 1.00 15.78 90 LYS A N 1
ATOM 749 C CA . LYS A 1 90 ? 35.076 45.055 66.445 1.00 23.79 90 LYS A CA 1
ATOM 750 C C . LYS A 1 90 ? 33.976 45.402 67.447 1.00 26.14 90 LYS A C 1
ATOM 751 O O . LYS A 1 90 ? 32.964 44.695 67.517 1.00 31.88 90 LYS A O 1
ATOM 757 N N . TRP A 1 91 ? 34.119 46.502 68.195 1.00 23.16 91 TRP A N 1
ATOM 758 C CA . TRP A 1 91 ? 33.006 46.972 69.020 1.00 19.23 91 TRP A CA 1
ATOM 759 C C . TRP A 1 91 ? 31.933 47.651 68.176 1.00 21.26 91 TRP A C 1
ATOM 760 O O . TRP A 1 91 ? 30.741 47.588 68.511 1.00 17.21 91 TRP A O 1
ATOM 771 N N . MET A 1 92 ? 32.328 48.313 67.087 1.00 15.55 92 MET A N 1
ATOM 772 C CA . MET A 1 92 ? 31.326 48.791 66.143 1.00 17.55 92 MET A CA 1
ATOM 773 C C . MET A 1 92 ? 30.619 47.622 65.469 1.00 16.00 92 MET A C 1
ATOM 774 O O . MET A 1 92 ? 29.391 47.618 65.339 1.00 23.07 92 MET A O 1
ATOM 779 N N . GLN A 1 93 ? 31.376 46.611 65.058 1.00 21.03 93 GLN A N 1
ATOM 780 C CA . GLN A 1 93 ? 30.780 45.467 64.374 1.00 21.25 93 GLN A CA 1
ATOM 781 C C . GLN A 1 93 ? 29.818 44.734 65.295 1.00 25.35 93 GLN A C 1
ATOM 782 O O . GLN A 1 93 ? 28.713 44.352 64.889 1.00 20.35 93 GLN A O 1
ATOM 788 N N . LYS A 1 94 ? 30.213 44.550 66.556 1.00 23.44 94 LYS A N 1
ATOM 789 C CA . LYS A 1 94 ? 29.330 43.864 67.486 1.00 23.56 94 LYS A CA 1
ATOM 790 C C . LYS A 1 94 ? 28.054 44.670 67.713 1.00 25.38 94 LYS A C 1
ATOM 791 O O . LYS A 1 94 ? 26.961 44.104 67.825 1.00 29.28 94 LYS A O 1
ATOM 797 N N . ALA A 1 95 ? 28.158 46.000 67.729 1.00 25.05 95 ALA A N 1
ATOM 798 C CA . ALA A 1 95 ? 26.962 46.816 67.921 1.00 28.06 95 ALA A CA 1
ATOM 799 C C . ALA A 1 95 ? 26.066 46.785 66.689 1.00 25.00 95 ALA A C 1
ATOM 800 O O . ALA A 1 95 ? 24.858 46.539 66.793 1.00 19.07 95 ALA A O 1
ATOM 802 N N . LEU A 1 96 ? 26.639 47.060 65.513 1.00 22.04 96 LEU A N 1
ATOM 803 C CA . LEU A 1 96 ? 25.847 47.329 64.323 1.00 21.22 96 LEU A CA 1
ATOM 804 C C . LEU A 1 96 ? 25.801 46.174 63.343 1.00 20.45 96 LEU A C 1
ATOM 805 O O . LEU A 1 96 ? 24.872 46.121 62.539 1.00 16.80 96 LEU A O 1
ATOM 810 N N . GLY A 1 97 ? 26.770 45.261 63.384 1.00 16.78 97 GLY A N 1
ATOM 811 C CA . GLY A 1 97 ? 26.888 44.257 62.349 1.00 19.28 97 GLY A CA 1
ATOM 812 C C . GLY A 1 97 ? 27.309 44.840 61.011 1.00 23.49 97 GLY A C 1
ATOM 813 O O . GLY A 1 97 ? 27.297 46.064 60.821 1.00 22.95 97 GLY A O 1
ATOM 814 N N . SER A 1 98 ? 27.672 43.945 60.077 1.00 22.22 98 SER A N 1
ATOM 815 C CA . SER A 1 98 ? 28.096 44.337 58.736 1.00 20.32 98 SER A CA 1
ATOM 816 C C . SER A 1 98 ? 27.047 45.189 58.045 1.00 22.55 98 SER A C 1
ATOM 817 O O . SER A 1 98 ? 27.353 46.265 57.508 1.00 22.01 98 SER A O 1
ATOM 820 N N . LYS A 1 99 ? 25.799 44.713 58.032 1.00 22.38 99 LYS A N 1
ATOM 821 C CA . LYS A 1 99 ? 24.735 45.478 57.398 1.00 22.60 99 LYS A CA 1
ATOM 822 C C . LYS A 1 99 ? 24.618 46.862 58.031 1.00 23.64 99 LYS A C 1
ATOM 823 O O . LYS A 1 99 ? 24.531 47.874 57.325 1.00 19.77 99 LYS A O 1
ATOM 829 N N . GLY A 1 100 ? 24.662 46.926 59.365 1.00 20.06 100 GLY A N 1
ATOM 830 C CA . GLY A 1 100 ? 24.543 48.212 60.037 1.00 20.76 100 GLY A CA 1
ATOM 831 C C . GLY A 1 100 ? 25.691 49.151 59.719 1.00 21.72 100 GLY A C 1
ATOM 832 O O . GLY A 1 100 ? 25.487 50.353 59.547 1.00 21.78 100 GLY A O 1
ATOM 833 N N . ILE A 1 101 ? 26.916 48.624 59.636 1.00 16.93 101 ILE A N 1
ATOM 834 C CA . ILE A 1 101 ? 28.024 49.514 59.302 1.00 20.34 101 ILE A CA 1
ATOM 835 C C . ILE A 1 101 ? 27.896 50.000 57.861 1.00 18.66 101 ILE A C 1
ATOM 836 O O . ILE A 1 101 ? 28.108 51.181 57.569 1.00 23.49 101 ILE A O 1
ATOM 841 N N . ALA A 1 102 ? 27.544 49.111 56.936 1.00 18.31 102 ALA A N 1
ATOM 842 C CA . ALA A 1 102 ? 27.399 49.567 55.562 1.00 22.85 102 ALA A CA 1
ATOM 843 C C . ALA A 1 102 ? 26.320 50.626 55.483 1.00 20.30 102 ALA A C 1
ATOM 844 O O . ALA A 1 102 ? 26.484 51.649 54.802 1.00 23.66 102 ALA A O 1
ATOM 846 N N . ASP A 1 103 ? 25.229 50.420 56.215 1.00 17.21 103 ASP A N 1
ATOM 847 C CA . ASP A 1 103 ? 24.124 51.363 56.171 1.00 17.50 103 ASP A CA 1
ATOM 848 C C . ASP A 1 103 ? 24.562 52.723 56.695 1.00 20.46 103 ASP A C 1
ATOM 849 O O . ASP A 1 103 ? 24.310 53.754 56.061 1.00 18.65 103 ASP A O 1
ATOM 854 N N . VAL A 1 104 ? 25.268 52.735 57.833 1.00 19.60 104 VAL A N 1
ATOM 855 C CA . VAL A 1 104 ? 25.785 53.987 58.388 1.00 20.91 104 VAL A CA 1
ATOM 856 C C . VAL A 1 104 ? 26.753 54.650 57.416 1.00 18.74 104 VAL A C 1
ATOM 857 O O . VAL A 1 104 ? 26.640 55.846 57.129 1.00 21.25 104 VAL A O 1
ATOM 861 N N . VAL A 1 105 ? 27.726 53.891 56.896 1.00 17.68 105 VAL A N 1
ATOM 862 C CA . VAL A 1 105 ? 28.709 54.515 56.016 1.00 16.93 105 VAL A CA 1
ATOM 863 C C . VAL A 1 105 ? 28.043 55.050 54.755 1.00 19.66 105 VAL A C 1
ATOM 864 O O . VAL A 1 105 ? 28.478 56.064 54.193 1.00 19.78 105 VAL A O 1
ATOM 868 N N . SER A 1 106 ? 26.958 54.424 54.310 1.00 19.34 106 SER A N 1
ATOM 869 C CA . SER A 1 106 ? 26.342 54.919 53.080 1.00 20.56 106 SER A CA 1
ATOM 870 C C . SER A 1 106 ? 25.641 56.261 53.254 1.00 20.95 106 SER A C 1
ATOM 871 O O . SER A 1 106 ? 25.220 56.851 52.254 1.00 25.09 106 SER A O 1
ATOM 874 N N . ARG A 1 107 ? 25.515 56.761 54.480 1.00 21.97 107 ARG A N 1
ATOM 875 C CA . ARG A 1 107 ? 24.923 58.067 54.726 1.00 19.79 107 ARG A CA 1
ATOM 876 C C . ARG A 1 107 ? 25.954 59.182 54.729 1.00 24.61 107 ARG A C 1
ATOM 877 O O . ARG A 1 107 ? 25.573 60.357 54.816 1.00 25.22 107 ARG A O 1
ATOM 885 N N . LEU A 1 108 ? 27.239 58.846 54.668 1.00 21.45 108 LEU A N 1
ATOM 886 C CA . LEU A 1 108 ? 28.288 59.853 54.658 1.00 22.55 108 LEU A CA 1
ATOM 887 C C . LEU A 1 108 ? 28.602 60.249 53.213 1.00 25.63 108 LEU A C 1
ATOM 888 O O . LEU A 1 108 ? 28.169 59.590 52.256 1.00 19.99 108 LEU A O 1
ATOM 893 N N . ASP A 1 109 ? 29.376 61.336 53.063 1.00 21.15 109 ASP A N 1
ATOM 894 C CA . ASP A 1 109 ? 29.632 61.891 51.733 1.00 25.00 109 ASP A CA 1
ATOM 895 C C . ASP A 1 109 ? 30.242 60.861 50.797 1.00 27.66 109 ASP A C 1
ATOM 896 O O . ASP A 1 109 ? 29.928 60.837 49.600 1.00 29.17 109 ASP A O 1
ATOM 901 N N . ASP A 1 110 ? 31.126 60.010 51.308 1.00 23.40 110 ASP A N 1
ATOM 902 C CA . ASP A 1 110 ? 31.618 58.901 50.507 1.00 20.41 110 ASP A CA 1
ATOM 903 C C . ASP A 1 110 ? 31.832 57.723 51.430 1.00 18.96 110 ASP A C 1
ATOM 904 O O . ASP A 1 110 ? 31.850 57.865 52.656 1.00 22.98 110 ASP A O 1
ATOM 909 N N . ASN A 1 111 ? 32.009 56.549 50.829 1.00 17.43 111 ASN A N 1
ATOM 910 C CA . ASN A 1 111 ? 32.233 55.326 51.585 1.00 17.49 111 ASN A CA 1
ATOM 911 C C . ASN A 1 111 ? 33.680 54.843 51.519 1.00 18.80 111 ASN A C 1
ATOM 912 O O . ASN A 1 111 ? 33.934 53.649 51.720 1.00 22.14 111 ASN A O 1
ATOM 917 N N . THR A 1 112 ? 34.638 55.728 51.238 1.00 20.11 112 THR A N 1
ATOM 918 C CA . THR A 1 112 ? 36.027 55.282 51.215 1.00 21.96 112 THR A CA 1
ATOM 919 C C . THR A 1 112 ? 36.530 55.026 52.627 1.00 22.65 112 THR A C 1
ATOM 920 O O . THR A 1 112 ? 36.115 55.677 53.587 1.00 20.61 112 THR A O 1
ATOM 924 N N . CYS A 1 113 ? 37.456 54.085 52.737 1.00 24.61 113 CYS A N 1
ATOM 925 C CA . CYS A 1 113 ? 38.048 53.707 54.014 1.00 22.07 113 CYS A CA 1
ATOM 926 C C . CYS A 1 113 ? 39.382 53.044 53.733 1.00 20.19 113 CYS A C 1
ATOM 927 O O . CYS A 1 113 ? 39.741 52.809 52.580 1.00 20.98 113 CYS A O 1
ATOM 930 N N . HIS A 1 114 ? 40.098 52.682 54.794 1.00 20.32 114 HIS A N 1
ATOM 931 C CA . HIS A 1 114 ? 41.198 51.746 54.606 1.00 21.90 114 HIS A CA 1
ATOM 932 C C . HIS A 1 114 ? 41.199 50.730 55.730 1.00 20.89 114 HIS A C 1
ATOM 933 O O . HIS A 1 114 ? 40.759 51.015 56.838 1.00 23.00 114 HIS A O 1
ATOM 940 N N . ALA A 1 115 ? 41.688 49.532 55.439 1.00 19.86 115 ALA A N 1
ATOM 941 C CA . ALA A 1 115 ? 41.830 48.520 56.469 1.00 19.95 115 ALA A CA 1
ATOM 942 C C . ALA A 1 115 ? 43.307 48.275 56.734 1.00 23.68 115 ALA A C 1
ATOM 943 O O . ALA A 1 115 ? 44.143 48.377 55.832 1.00 22.45 115 ALA A O 1
ATOM 945 N N . ILE A 1 116 ? 43.622 47.947 57.984 1.00 26.76 116 ILE A N 1
ATOM 946 C CA . ILE A 1 116 ? 44.987 47.691 58.418 1.00 18.38 116 ILE A CA 1
ATOM 947 C C . ILE A 1 116 ? 45.033 46.372 59.164 1.00 22.65 116 ILE A C 1
ATOM 948 O O . ILE A 1 116 ? 44.254 46.158 60.101 1.00 20.77 116 ILE A O 1
ATOM 953 N N . CYS A 1 117 ? 45.960 45.507 58.775 1.00 19.50 117 CYS A N 1
ATOM 954 C CA . CYS A 1 117 ? 46.312 44.342 59.562 1.00 20.52 117 CYS A CA 1
ATOM 955 C C . CYS A 1 117 ? 47.704 44.523 60.154 1.00 17.36 117 CYS A C 1
ATOM 956 O O . CYS A 1 117 ? 48.608 45.025 59.486 1.00 19.62 117 CYS A O 1
ATOM 959 N N . THR A 1 118 ? 47.885 44.092 61.399 1.00 20.54 118 THR A N 1
ATOM 960 C CA . THR A 1 118 ? 49.175 44.187 62.070 1.00 22.89 118 THR A CA 1
ATOM 961 C C . THR A 1 118 ? 49.575 42.842 62.653 1.00 21.63 118 THR A C 1
ATOM 962 O O . THR A 1 118 ? 48.758 42.149 63.263 1.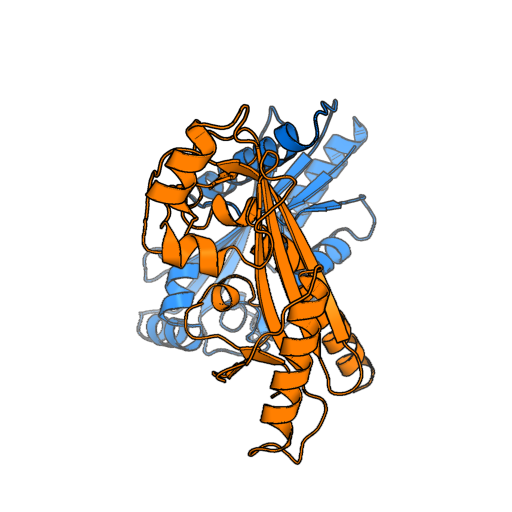00 26.35 118 THR A O 1
ATOM 966 N N . TYR A 1 119 ? 50.837 42.489 62.462 1.00 22.92 119 TYR A N 1
ATOM 967 C CA . TYR A 1 119 ? 51.491 41.392 63.157 1.00 24.17 119 TYR A CA 1
ATOM 968 C C . TYR A 1 119 ? 52.587 41.986 64.034 1.00 28.10 119 TYR A C 1
ATOM 969 O O . TYR A 1 119 ? 53.377 42.824 63.575 1.00 25.42 119 TYR A O 1
ATOM 978 N N . SER A 1 120 ? 52.626 41.570 65.291 1.00 23.31 120 SER A N 1
ATOM 979 C CA . SER A 1 120 ? 53.680 41.958 66.209 1.00 23.29 120 SER A CA 1
ATOM 980 C C . SER A 1 120 ? 54.340 40.684 66.712 1.00 28.76 120 SER A C 1
ATOM 981 O O . SER A 1 120 ? 53.651 39.765 67.175 1.00 26.46 120 SER A O 1
ATOM 984 N N . VAL A 1 121 ? 55.666 40.625 66.610 1.00 28.29 121 VAL A N 1
ATOM 985 C CA . VAL A 1 121 ? 56.436 39.475 67.068 1.00 29.03 121 VAL A CA 1
ATOM 986 C C . VAL A 1 121 ? 57.344 39.917 68.212 1.00 30.69 121 VAL A C 1
ATOM 987 O O . VAL A 1 121 ? 57.875 41.034 68.209 1.00 24.43 121 VAL A O 1
ATOM 991 N N . TYR A 1 122 ? 57.480 39.053 69.216 1.00 32.04 122 TYR A N 1
ATOM 992 C CA . TYR A 1 122 ? 58.248 39.363 70.412 1.00 35.09 122 TYR A CA 1
ATOM 993 C C . TYR A 1 122 ? 59.022 38.118 70.820 1.00 40.54 122 TYR A C 1
ATOM 994 O O . TYR A 1 122 ? 58.449 37.022 70.870 1.00 33.58 122 TYR A O 1
ATOM 1003 N N . ASP A 1 123 ? 60.318 38.284 71.097 1.00 37.00 123 ASP A N 1
ATOM 1004 C CA . ASP A 1 123 ? 61.182 37.173 71.488 1.00 43.18 123 ASP A CA 1
ATOM 1005 C C . ASP A 1 123 ? 61.585 37.230 72.950 1.00 41.95 123 ASP A C 1
ATOM 1006 O O . ASP A 1 123 ? 62.462 36.473 73.367 1.00 37.71 123 ASP A O 1
ATOM 1011 N N . GLY A 1 124 ? 60.968 38.106 73.736 1.00 46.91 124 GLY A N 1
ATOM 1012 C CA . GLY A 1 124 ? 61.360 38.337 75.099 1.00 39.74 124 GLY A CA 1
ATOM 1013 C C . GLY A 1 124 ? 62.168 39.599 75.312 1.00 43.90 124 GLY A C 1
ATOM 1014 O O . GLY A 1 124 ? 62.162 40.140 76.428 1.00 46.07 124 GLY A O 1
ATOM 1015 N N . LYS A 1 125 ? 62.856 40.091 74.279 1.00 41.36 125 LYS A N 1
ATOM 1016 C CA . LYS A 1 125 ? 63.649 41.305 74.442 1.00 39.60 125 LYS A CA 1
ATOM 1017 C C . LYS A 1 125 ? 63.330 42.358 73.387 1.00 45.13 125 LYS A C 1
ATOM 1018 O O . LYS A 1 125 ? 63.341 43.555 73.688 1.00 46.34 125 LYS A O 1
ATOM 1024 N N . ASP A 1 126 ? 63.046 41.938 72.154 1.00 40.78 126 ASP A N 1
ATOM 1025 C CA . ASP A 1 126 ? 62.750 42.868 71.071 1.00 49.18 126 ASP A CA 1
ATOM 1026 C C . ASP A 1 126 ? 61.363 42.603 70.509 1.00 41.88 126 ASP A C 1
ATOM 1027 O O . ASP A 1 126 ? 60.986 41.448 70.282 1.00 37.33 126 ASP A O 1
ATOM 1032 N N . VAL A 1 127 ? 60.609 43.679 70.286 1.00 32.58 127 VAL A N 1
ATOM 1033 C CA . VAL A 1 127 ? 59.306 43.607 69.637 1.00 38.06 127 VAL A CA 1
ATOM 1034 C C . VAL A 1 127 ? 59.418 44.249 68.257 1.00 35.47 127 VAL A C 1
ATOM 1035 O O . VAL A 1 127 ? 60.029 45.312 68.099 1.00 35.96 127 VAL A O 1
ATOM 1039 N N . HIS A 1 128 ? 58.864 43.576 67.255 1.00 32.24 128 HIS A N 1
ATOM 1040 C CA . HIS A 1 128 ? 58.781 44.089 65.893 1.00 28.83 128 HIS A CA 1
ATOM 1041 C C . HIS A 1 128 ? 57.351 43.960 65.402 1.00 29.63 128 HIS A C 1
ATOM 1042 O O . HIS A 1 128 ? 56.698 42.927 65.618 1.00 26.13 128 HIS A O 1
ATOM 1049 N N . SER A 1 129 ? 56.879 45.002 64.725 1.00 28.00 129 SER A N 1
ATOM 1050 C CA . SER A 1 129 ? 55.517 45.064 64.225 1.00 29.79 129 SER A CA 1
ATOM 1051 C C . SER A 1 129 ? 55.513 45.320 62.726 1.00 29.01 129 SER A C 1
ATOM 1052 O O . SER A 1 129 ? 56.400 45.990 62.194 1.00 23.82 129 SER A O 1
ATOM 1055 N N . PHE A 1 130 ? 54.486 44.799 62.056 1.00 24.98 130 PHE A N 1
ATOM 1056 C CA . PHE A 1 130 ? 54.374 44.912 60.610 1.00 30.08 130 PHE A CA 1
ATOM 1057 C C . PHE A 1 130 ? 52.942 45.274 60.233 1.00 30.05 130 PHE A C 1
ATOM 1058 O O . PHE A 1 130 ? 51.996 44.581 60.622 1.00 32.07 130 PHE A O 1
ATOM 1066 N N . LYS A 1 131 ? 52.806 46.356 59.468 1.00 26.51 131 LYS A N 1
ATOM 1067 C CA . LYS A 1 131 ? 51.538 46.992 59.117 1.00 27.24 131 LYS A CA 1
ATOM 1068 C C . LYS A 1 131 ? 51.265 46.778 57.631 1.00 24.45 131 LYS A C 1
ATOM 1069 O O . LYS A 1 131 ? 52.001 47.281 56.784 1.00 25.24 131 LYS A O 1
ATOM 1075 N N . GLY A 1 132 ? 50.205 46.040 57.307 1.00 24.37 132 GLY A N 1
ATOM 1076 C CA . GLY A 1 132 ? 49.718 45.967 55.945 1.00 19.89 132 GLY A CA 1
ATOM 1077 C C . GLY A 1 132 ? 48.470 46.820 55.833 1.00 22.25 132 GLY A C 1
ATOM 1078 O O . GLY A 1 132 ? 47.582 46.747 56.689 1.00 24.98 132 GLY A O 1
ATOM 1079 N N . ILE A 1 133 ? 48.402 47.621 54.768 1.00 15.43 133 ILE A N 1
ATOM 1080 C CA . ILE A 1 133 ? 47.376 48.649 54.608 1.00 15.76 133 ILE A CA 1
ATOM 1081 C C . ILE A 1 133 ? 46.793 48.553 53.209 1.00 18.50 133 ILE A C 1
ATOM 1082 O O . ILE A 1 133 ? 47.537 48.439 52.228 1.00 17.45 133 ILE A O 1
ATOM 1087 N N . THR A 1 134 ? 45.471 48.628 53.115 1.00 18.98 134 THR A N 1
ATOM 1088 C CA . THR A 1 134 ? 44.768 48.523 51.847 1.00 22.03 134 THR A CA 1
ATOM 1089 C C . THR A 1 134 ? 43.578 49.463 51.848 1.00 21.12 134 THR A C 1
ATOM 1090 O O . THR A 1 134 ? 42.751 49.401 52.756 1.00 18.02 134 THR A O 1
ATOM 1094 N N . ASN A 1 135 ? 43.493 50.316 50.830 1.00 23.90 135 ASN A N 1
ATOM 1095 C CA . ASN A 1 135 ? 42.366 51.219 50.663 1.00 25.03 135 ASN A CA 1
ATOM 1096 C C . ASN A 1 135 ? 41.188 50.495 50.019 1.00 26.05 135 ASN A C 1
ATOM 1097 O O . ASN A 1 135 ? 41.366 49.527 49.274 1.00 24.14 135 ASN A O 1
ATOM 1102 N N . GLY A 1 136 ? 39.978 50.982 50.305 1.00 25.52 136 GLY A N 1
ATOM 1103 C CA . GLY A 1 136 ? 38.772 50.329 49.841 1.00 21.83 136 GLY A CA 1
ATOM 1104 C C . GLY A 1 136 ? 37.539 51.191 49.988 1.00 26.41 136 GLY A C 1
ATOM 1105 O O . GLY A 1 136 ? 37.634 52.411 50.152 1.00 24.11 136 GLY A O 1
ATOM 1106 N N . LYS A 1 137 ? 36.376 50.532 49.905 1.00 19.85 137 LYS A N 1
ATOM 1107 C CA . LYS A 1 137 ? 35.076 51.156 50.118 1.00 22.05 137 LYS A CA 1
ATOM 1108 C C . LYS A 1 137 ? 34.181 50.213 50.906 1.00 23.68 137 LYS A C 1
ATOM 1109 O O . LYS A 1 137 ? 34.277 48.991 50.763 1.00 24.36 137 LYS A O 1
ATOM 1115 N N . ILE A 1 138 ? 33.311 50.790 51.740 1.00 24.18 138 ILE A N 1
ATOM 1116 C CA . ILE A 1 138 ? 32.303 50.032 52.492 1.00 22.69 138 ILE A CA 1
ATOM 1117 C C . ILE A 1 138 ? 31.052 49.902 51.634 1.00 22.46 138 ILE A C 1
ATOM 1118 O O . ILE A 1 138 ? 30.456 50.910 51.235 1.00 25.13 138 ILE A O 1
ATOM 1123 N N . VAL A 1 139 ? 30.648 48.667 51.344 1.00 24.47 139 VAL A N 1
ATOM 1124 C CA . VAL A 1 139 ? 29.509 48.400 50.475 1.00 25.47 139 VAL A CA 1
ATOM 1125 C C . VAL A 1 139 ? 28.559 47.471 51.213 1.00 28.84 139 VAL A C 1
ATOM 1126 O O . VAL A 1 139 ? 28.907 46.884 52.240 1.00 24.98 139 VAL A O 1
ATOM 1130 N N . GLU A 1 140 ? 27.356 47.330 50.655 1.00 31.68 140 GLU A N 1
ATOM 1131 C CA . GLU A 1 140 ? 26.381 46.379 51.171 1.00 26.10 140 GLU A CA 1
ATOM 1132 C C . GLU A 1 140 ? 27.000 44.991 51.254 1.00 28.39 140 GLU A C 1
ATOM 1133 O O . GLU A 1 140 ? 27.727 44.584 50.339 1.00 31.04 140 GLU A O 1
ATOM 1139 N N . PRO A 1 141 ? 26.730 44.243 52.319 1.00 28.24 141 PRO A N 1
ATOM 1140 C CA . PRO A 1 141 ? 27.405 42.955 52.522 1.00 33.41 141 PRO A CA 1
ATOM 1141 C C . PRO A 1 141 ? 27.269 42.027 51.317 1.00 40.33 141 PRO A C 1
ATOM 1142 O O . PRO A 1 141 ? 26.213 41.939 50.685 1.00 41.78 141 PRO A O 1
ATOM 1146 N N . ARG A 1 142 ? 28.362 41.331 51.010 1.00 39.82 142 ARG A N 1
ATOM 1147 C CA . ARG A 1 142 ? 28.501 40.484 49.833 1.00 39.12 142 ARG A CA 1
ATOM 1148 C C . ARG A 1 142 ? 29.481 39.365 50.143 1.00 44.65 142 ARG A C 1
ATOM 1149 O O . ARG A 1 142 ? 30.571 39.623 50.657 1.00 41.68 142 ARG A O 1
ATOM 1157 N N . GLY A 1 143 ? 29.120 38.140 49.789 1.00 41.31 143 GLY A N 1
ATOM 1158 C CA . GLY A 1 143 ? 30.041 37.035 49.943 1.00 38.44 143 GLY A CA 1
ATOM 1159 C C . GLY A 1 143 ? 29.872 36.352 51.279 1.00 38.73 143 GLY A C 1
ATOM 1160 O O . GLY A 1 143 ? 28.815 36.400 51.912 1.00 40.24 143 GLY A O 1
ATOM 1161 N N . ASN A 1 144 ? 30.942 35.703 51.715 1.00 38.72 144 ASN A N 1
ATOM 1162 C CA . ASN A 1 144 ? 30.896 35.046 53.008 1.00 51.27 144 ASN A CA 1
ATOM 1163 C C . ASN A 1 144 ? 30.745 36.089 54.110 1.00 64.23 144 ASN A C 1
ATOM 1164 O O . ASN A 1 144 ? 31.379 37.152 54.079 1.00 53.73 144 ASN A O 1
ATOM 1169 N N . ASN A 1 14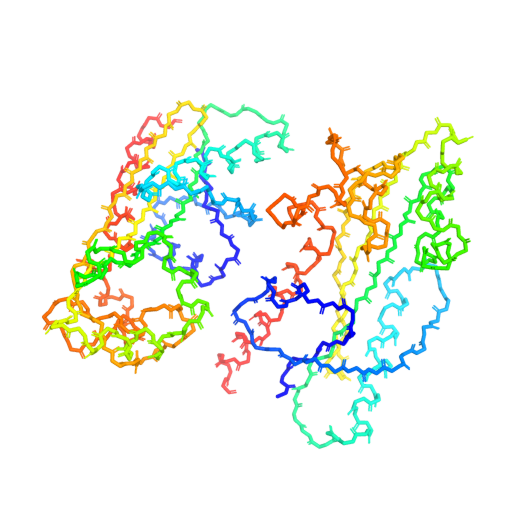5 ? 29.888 35.782 55.086 1.00 56.85 145 ASN A N 1
ATOM 1170 C CA . ASN A 1 145 ? 29.540 36.734 56.129 1.00 56.32 145 ASN A CA 1
ATOM 1171 C C . ASN A 1 145 ? 29.967 36.269 57.511 1.00 60.79 145 ASN A C 1
ATOM 1172 O O . ASN A 1 145 ? 29.663 36.941 58.505 1.00 68.04 145 ASN A O 1
ATOM 1177 N N . LYS A 1 146 ? 30.662 35.143 57.609 1.00 55.73 146 LYS A N 1
ATOM 1178 C CA . LYS A 1 146 ? 31.143 34.689 58.902 1.00 59.88 146 LYS A CA 1
ATOM 1179 C C . LYS A 1 146 ? 32.572 35.144 59.188 1.00 62.33 146 LYS A C 1
ATOM 1180 O O . LYS A 1 146 ? 33.132 34.778 60.228 1.00 59.97 146 LYS A O 1
ATOM 1186 N N . PHE A 1 147 ? 33.156 35.967 58.309 1.00 58.52 147 PHE A N 1
ATOM 1187 C CA . PHE A 1 147 ? 34.510 36.489 58.488 1.00 60.63 147 PHE A CA 1
ATOM 1188 C C . PHE A 1 147 ? 34.496 37.967 58.866 1.00 48.32 147 PHE A C 1
ATOM 1189 O O . PHE A 1 147 ? 35.179 38.783 58.231 1.00 42.60 147 PHE A O 1
ATOM 1197 N N . GLY A 1 148 ? 33.705 38.320 59.877 1.00 48.22 148 GLY A N 1
ATOM 1198 C CA . GLY A 1 148 ? 33.707 39.678 60.405 1.00 31.14 148 GLY A CA 1
ATOM 1199 C C . GLY A 1 148 ? 33.184 40.675 59.395 1.00 34.88 148 GLY A C 1
ATOM 1200 O O . GLY A 1 148 ? 32.064 40.553 58.892 1.00 34.87 148 GLY A O 1
ATOM 1201 N N . TRP A 1 149 ? 33.995 41.680 59.063 1.00 33.85 149 TRP A N 1
ATOM 1202 C CA . TRP A 1 149 ? 33.564 42.715 58.134 1.00 26.01 149 TRP A CA 1
ATOM 1203 C C . TRP A 1 149 ? 34.219 42.573 56.766 1.00 27.39 149 TRP A C 1
ATOM 1204 O O . TRP A 1 149 ? 34.205 43.527 55.979 1.00 28.57 149 TRP A O 1
ATOM 1215 N N . ASP A 1 150 ? 34.778 41.402 56.451 1.00 26.58 150 ASP A N 1
ATOM 1216 C CA . ASP A 1 150 ? 35.270 41.189 55.089 1.00 27.70 150 ASP A CA 1
ATOM 1217 C C . ASP A 1 150 ? 34.175 41.420 54.064 1.00 28.21 150 ASP A C 1
ATOM 1218 O O . ASP A 1 150 ? 34.428 41.971 52.986 1.00 23.38 150 ASP A O 1
ATOM 1223 N N . ASN A 1 151 ? 32.946 41.007 54.389 1.00 25.74 151 ASN A N 1
ATOM 1224 C CA . ASN A 1 151 ? 31.857 41.009 53.428 1.00 19.54 151 ASN A CA 1
ATOM 1225 C C . ASN A 1 151 ? 31.392 42.403 53.044 1.00 30.08 151 ASN A C 1
ATOM 1226 O O . ASN A 1 151 ? 30.615 42.522 52.090 1.00 25.49 151 ASN A O 1
ATOM 1231 N N . ILE A 1 152 ? 31.861 43.454 53.725 1.00 26.68 152 ILE A N 1
ATOM 1232 C CA . ILE A 1 152 ? 31.571 44.828 53.328 1.00 19.97 152 ILE A CA 1
ATOM 1233 C C . ILE A 1 152 ? 32.813 45.587 52.881 1.00 25.07 152 ILE A C 1
ATOM 1234 O O . ILE A 1 152 ? 32.703 46.775 52.520 1.00 24.39 152 ILE A O 1
ATOM 1239 N N . PHE A 1 153 ? 33.988 44.968 52.890 1.00 15.98 153 PHE A N 1
ATOM 1240 C CA . PHE A 1 153 ? 35.181 45.662 52.427 1.00 23.21 153 PHE A CA 1
ATOM 1241 C C . PHE A 1 153 ? 35.458 45.297 50.975 1.00 28.82 153 PHE A C 1
ATOM 1242 O O . PHE A 1 153 ? 35.756 44.138 50.660 1.00 28.83 153 PHE A O 1
ATOM 1250 N N . GLN A 1 154 ? 35.385 46.295 50.106 1.00 19.78 154 GLN A N 1
ATOM 1251 C CA . GLN A 1 154 ? 35.666 46.134 48.689 1.00 27.07 154 GLN A CA 1
ATOM 1252 C C . GLN A 1 154 ? 36.994 46.804 48.390 1.00 26.73 154 GLN A C 1
ATOM 1253 O O . GLN A 1 154 ? 37.057 48.044 48.366 1.00 23.87 154 GLN A O 1
ATOM 1259 N N . PRO A 1 155 ? 38.066 46.045 48.155 1.00 23.36 155 PRO A N 1
ATOM 1260 C CA . PRO A 1 155 ? 39.378 46.662 47.946 1.00 29.02 155 PRO A CA 1
ATOM 1261 C C . PRO A 1 155 ? 39.350 47.570 46.732 1.00 30.82 155 PRO A C 1
ATOM 1262 O O . PRO A 1 155 ? 38.642 47.314 45.756 1.00 37.30 155 PRO A O 1
ATOM 1266 N N . GLU A 1 156 ? 40.137 48.637 46.809 1.00 31.58 156 GLU A N 1
ATOM 1267 C CA . GLU A 1 156 ? 40.008 49.752 45.883 1.00 39.73 156 GLU A CA 1
ATOM 1268 C C . GLU A 1 156 ? 40.137 49.294 44.440 1.00 49.08 156 GLU A C 1
ATOM 1269 O O . GLU A 1 156 ? 41.042 48.524 44.092 1.00 41.30 156 GLU A O 1
ATOM 1275 N N . SER A 1 157 ? 39.200 49.765 43.614 1.00 45.76 157 SER A N 1
ATOM 1276 C CA . SER A 1 157 ? 39.060 49.580 42.173 1.00 54.13 157 SER A CA 1
ATOM 1277 C C . SER A 1 157 ? 38.381 48.259 41.813 1.00 49.29 157 SER A C 1
ATOM 1278 O O . SER A 1 157 ? 37.860 48.146 40.705 1.00 42.76 157 SER A O 1
ATOM 1281 N N . LEU A 1 158 ? 38.348 47.266 42.702 1.00 44.21 158 LEU A N 1
ATOM 1282 C CA . LEU A 1 158 ? 37.719 45.990 42.392 1.00 37.77 158 LEU A CA 1
ATOM 1283 C C . LEU A 1 158 ? 36.207 46.058 42.618 1.00 39.47 158 LEU A C 1
ATOM 1284 O O . LEU A 1 158 ? 35.669 47.032 43.151 1.00 45.11 158 LEU A O 1
ATOM 1289 N N . SER A 1 159 ? 35.522 44.996 42.208 1.00 38.29 159 SER A N 1
ATOM 1290 C CA . SER A 1 159 ? 34.072 44.918 42.305 1.00 36.86 159 SER A CA 1
ATOM 1291 C C . SER A 1 159 ? 33.621 43.759 43.167 1.00 37.53 159 SER A C 1
ATOM 1292 O O . SER A 1 159 ? 32.416 43.487 43.243 1.00 47.22 159 SER A O 1
ATOM 1295 N N . LYS A 1 160 ? 34.554 43.059 43.799 1.00 35.56 160 LYS A N 1
ATOM 1296 C CA . LYS A 1 160 ? 34.262 42.024 44.772 1.00 31.62 160 LYS A CA 1
ATOM 1297 C C . LYS A 1 160 ? 34.689 42.490 46.159 1.00 38.12 160 LYS A C 1
ATOM 1298 O O . LYS A 1 160 ? 35.689 43.201 46.305 1.00 36.79 160 LYS A O 1
ATOM 1304 N N . THR A 1 161 ? 33.934 42.093 47.179 1.00 35.64 161 THR A N 1
ATOM 1305 C CA . THR A 1 161 ? 34.397 42.277 48.548 1.00 33.18 161 THR A CA 1
ATOM 1306 C C . THR A 1 161 ? 35.332 41.139 48.952 1.00 29.72 161 THR A C 1
ATOM 1307 O O . THR A 1 161 ? 35.407 40.102 48.297 1.00 34.73 161 THR A O 1
ATOM 1311 N N . PHE A 1 162 ? 36.037 41.328 50.065 1.00 28.16 162 PHE A N 1
ATOM 1312 C CA . PHE A 1 162 ? 36.914 40.265 50.552 1.00 34.62 162 PHE A CA 1
ATOM 1313 C C . PHE A 1 162 ? 36.130 38.988 50.821 1.00 37.28 162 PHE A C 1
ATOM 1314 O O . PHE A 1 162 ? 36.683 37.887 50.728 1.00 38.01 162 PHE A O 1
ATOM 1322 N N . GLY A 1 163 ? 34.845 39.115 51.162 1.00 34.13 163 GLY A N 1
ATOM 1323 C CA . GLY A 1 163 ? 34.034 37.938 51.415 1.00 37.35 163 GLY A CA 1
ATOM 1324 C C . GLY A 1 163 ? 33.756 37.108 50.175 1.00 37.43 163 GLY A C 1
ATOM 1325 O O . GLY A 1 163 ? 33.549 35.900 50.277 1.00 45.17 163 GLY A O 1
ATOM 1326 N N . GLU A 1 164 ? 33.727 37.736 49.001 1.00 27.02 164 GLU A N 1
ATOM 1327 C CA . GLU A 1 164 ? 33.582 36.983 47.763 1.00 38.03 164 GLU A CA 1
ATOM 1328 C C . GLU A 1 164 ? 34.898 36.446 47.205 1.00 41.67 164 GLU A C 1
ATOM 1329 O O . GLU A 1 164 ? 34.861 35.568 46.338 1.00 52.72 164 GLU A O 1
ATOM 1335 N N . MET A 1 165 ? 36.047 36.933 47.672 1.00 44.82 165 MET A N 1
ATOM 1336 C CA . MET A 1 165 ? 37.332 36.672 47.031 1.00 38.47 165 MET A CA 1
ATOM 1337 C C . MET A 1 165 ? 37.984 35.392 47.548 1.00 34.53 165 MET A C 1
ATOM 1338 O O . MET A 1 165 ? 37.809 35.006 48.705 1.00 38.43 165 MET A O 1
ATOM 1343 N N . THR A 1 166 ? 38.757 34.745 46.675 1.00 35.91 166 THR A N 1
ATOM 1344 C CA . THR A 1 166 ? 39.539 33.568 47.026 1.00 29.30 166 THR A CA 1
ATOM 1345 C C . THR A 1 166 ? 40.842 33.956 47.714 1.00 36.91 166 THR A C 1
ATOM 1346 O O . THR A 1 166 ? 41.229 35.125 47.783 1.00 35.87 166 THR A O 1
ATOM 1350 N N . PHE A 1 167 ? 41.545 32.933 48.193 1.00 35.23 167 PHE A N 1
ATOM 1351 C CA . PHE A 1 167 ? 42.887 33.131 48.731 1.00 38.10 167 PHE A CA 1
ATOM 1352 C C . PHE A 1 167 ? 43.832 33.709 47.675 1.00 35.44 167 PHE A C 1
ATOM 1353 O O . PHE A 1 167 ? 44.612 34.626 47.961 1.00 31.71 167 PHE A O 1
ATOM 1361 N N . ASP A 1 168 ? 43.773 33.198 46.444 1.00 39.61 168 ASP A N 1
ATOM 1362 C CA . ASP A 1 168 ? 44.688 33.698 45.420 1.00 42.39 168 ASP A CA 1
ATOM 1363 C C . ASP A 1 168 ? 44.384 35.150 45.064 1.00 40.46 168 ASP A C 1
ATOM 1364 O O . ASP A 1 168 ? 45.306 35.941 44.821 1.00 39.22 168 ASP A O 1
ATOM 1369 N N . GLU A 1 169 ? 43.102 35.525 45.034 1.00 32.15 169 GLU A N 1
ATOM 1370 C CA . GLU A 1 169 ? 42.753 36.907 44.730 1.00 36.29 169 GLU A CA 1
ATOM 1371 C C . GLU A 1 169 ? 43.201 37.880 45.826 1.00 39.56 169 GLU A C 1
ATOM 1372 O O . GLU A 1 169 ? 43.365 39.073 45.552 1.00 36.04 169 GLU A O 1
ATOM 1378 N N . LYS A 1 170 ? 43.408 37.407 47.055 1.00 32.78 170 LYS A N 1
ATOM 1379 C CA . LYS A 1 170 ? 43.835 38.297 48.122 1.00 37.35 170 LYS A CA 1
ATOM 1380 C C . LYS A 1 170 ? 45.335 38.546 48.106 1.00 35.55 170 LYS A C 1
ATOM 1381 O O . LYS A 1 170 ? 45.809 39.496 48.756 1.00 27.69 170 LYS A O 1
ATOM 1387 N N . GLN A 1 171 ? 46.081 37.712 47.385 1.00 35.48 171 GLN A N 1
ATOM 1388 C CA . GLN A 1 171 ? 47.531 37.818 47.357 1.00 32.85 171 GLN A CA 1
ATOM 1389 C C . GLN A 1 171 ? 47.935 39.193 46.876 1.00 29.48 171 GLN A C 1
ATOM 1390 O O . GLN A 1 171 ? 47.398 39.690 45.880 1.00 28.87 171 GLN A O 1
ATOM 1396 N N . ASN A 1 172 ? 48.868 39.811 47.601 1.00 23.91 172 ASN A N 1
ATOM 1397 C CA . ASN A 1 172 ? 49.381 41.143 47.303 1.00 29.48 172 ASN A CA 1
ATOM 1398 C C . ASN A 1 172 ? 48.314 42.224 47.452 1.00 31.06 172 ASN A C 1
ATOM 1399 O O . ASN A 1 172 ? 48.506 43.361 46.990 1.00 28.33 172 ASN A O 1
ATOM 1404 N N . LEU A 1 173 ? 47.197 41.910 48.112 1.00 26.13 173 LEU A N 1
ATOM 1405 C CA . LEU A 1 173 ? 46.068 42.832 48.130 1.00 21.30 173 LEU A CA 1
ATOM 1406 C C . LEU A 1 173 ? 45.451 42.928 49.514 1.00 28.00 173 LEU A C 1
ATOM 1407 O O . LEU A 1 173 ? 45.252 44.026 50.045 1.00 32.37 173 LEU A O 1
ATOM 1412 N N . SER A 1 174 ? 45.131 41.783 50.093 1.00 22.23 174 SER A N 1
ATOM 1413 C CA . SER A 1 174 ? 44.623 41.748 51.451 1.00 26.21 174 SER A CA 1
ATOM 1414 C C . SER A 1 174 ? 45.612 42.416 52.398 1.00 28.37 174 SER A C 1
ATOM 1415 O O . SER A 1 174 ? 46.824 42.167 52.313 1.00 24.82 174 SER A O 1
ATOM 1418 N N . PRO A 1 175 ? 45.143 43.268 53.311 1.00 25.15 175 PRO A N 1
ATOM 1419 C CA . PRO A 1 175 ? 46.056 43.846 54.309 1.00 27.20 175 PRO A CA 1
ATOM 1420 C C . PRO A 1 175 ? 46.788 42.798 55.115 1.00 23.51 175 PRO A C 1
ATOM 1421 O O . PRO A 1 175 ? 47.944 43.024 55.490 1.00 23.90 175 PRO A O 1
ATOM 1425 N N . ARG A 1 176 ? 46.154 41.652 55.373 1.00 20.78 176 ARG A N 1
ATOM 1426 C CA . ARG A 1 176 ? 46.825 40.580 56.105 1.00 30.41 176 ARG A CA 1
ATOM 1427 C C . ARG A 1 176 ? 47.977 39.988 55.297 1.00 25.30 176 ARG A C 1
ATOM 1428 O O . ARG A 1 176 ? 49.040 39.676 55.850 1.00 25.17 176 ARG A O 1
ATOM 1436 N N . PHE A 1 177 ? 47.779 39.791 53.997 0.91 22.78 177 PHE A N 1
ATOM 1437 C CA . PHE A 1 177 ? 48.851 39.231 53.183 0.91 23.69 177 PHE A CA 1
ATOM 1438 C C . PHE A 1 177 ? 50.045 40.178 53.156 0.91 23.72 177 PHE A C 1
ATOM 1439 O O . PHE A 1 177 ? 51.193 39.751 53.326 0.91 20.65 177 PHE A O 1
ATOM 1447 N N . LYS A 1 178 ? 49.782 41.481 53.036 1.00 22.83 178 LYS A N 1
ATOM 1448 C CA . LYS A 1 178 ? 50.860 42.459 53.030 1.00 21.49 178 LYS A CA 1
ATOM 1449 C C . LYS A 1 178 ? 51.662 42.402 54.324 1.00 23.14 178 LYS A C 1
ATOM 1450 O O . LYS A 1 178 ? 52.899 42.435 54.307 1.00 20.06 178 LYS A O 1
ATOM 1456 N N . ALA A 1 179 ? 50.966 42.361 55.465 1.00 18.03 179 ALA A N 1
ATOM 1457 C CA . ALA A 1 179 ? 51.653 42.289 56.748 1.00 20.93 179 ALA A CA 1
ATOM 1458 C C . ALA A 1 179 ? 52.372 40.957 56.903 1.00 20.13 179 ALA A C 1
ATOM 1459 O O . ALA A 1 179 ? 53.493 40.902 57.423 1.00 19.51 179 ALA A O 1
ATOM 1461 N N . PHE A 1 180 ? 51.743 39.874 56.446 1.00 22.27 180 PHE A N 1
ATOM 1462 C CA . PHE A 1 180 ? 52.347 38.560 56.602 1.00 26.62 180 PHE A CA 1
ATOM 1463 C C . PHE A 1 180 ? 53.691 38.471 55.882 1.00 27.76 180 PHE A C 1
ATOM 1464 O O . PHE A 1 180 ? 54.661 37.936 56.438 1.00 25.22 180 PHE A O 1
ATOM 1472 N N . VAL A 1 181 ? 53.768 38.971 54.637 1.00 20.56 181 VAL A N 1
ATOM 1473 C CA . VAL A 1 181 ? 55.004 38.784 53.873 1.00 18.36 181 VAL A CA 1
ATOM 1474 C C . VAL A 1 181 ? 56.133 39.580 54.510 1.00 21.41 181 VAL A C 1
ATOM 1475 O O . VAL A 1 181 ? 57.292 39.151 54.476 1.00 22.77 181 VAL A O 1
ATOM 1479 N N . GLN A 1 182 ? 55.827 40.716 55.148 1.00 20.48 182 GLN A N 1
ATOM 1480 C CA . GLN A 1 182 ? 56.849 41.390 55.948 1.00 23.61 182 GLN A CA 1
ATOM 1481 C C . GLN A 1 182 ? 57.270 40.528 57.128 1.00 31.03 182 GLN A C 1
ATOM 1482 O O . GLN A 1 182 ? 58.467 40.354 57.393 1.00 31.40 182 GLN A O 1
ATOM 1488 N N . LEU A 1 183 ? 56.289 40.023 57.883 1.00 28.98 183 LEU A N 1
ATOM 1489 C CA . LEU A 1 183 ? 56.601 39.181 59.033 1.00 28.73 183 LEU A CA 1
ATOM 1490 C C . LEU A 1 183 ? 57.434 37.985 58.615 1.00 26.90 183 LEU A C 1
ATOM 1491 O O . LEU A 1 183 ? 58.408 37.630 59.283 1.00 28.76 183 LEU A O 1
ATOM 1496 N N . LYS A 1 184 ? 57.063 37.352 57.504 1.00 32.48 184 LYS A N 1
ATOM 1497 C CA . LYS A 1 184 ? 57.759 36.146 57.092 1.00 29.71 184 LYS A CA 1
ATOM 1498 C C . LYS A 1 184 ? 59.200 36.458 56.732 1.00 32.37 184 LYS A C 1
ATOM 1499 O O . LYS A 1 184 ? 60.113 35.707 57.099 1.00 35.45 184 LYS A O 1
ATOM 1505 N N . GLU A 1 185 ? 59.430 37.586 56.048 1.00 29.15 185 GLU A N 1
ATOM 1506 C CA . GLU A 1 185 ? 60.799 37.980 55.740 1.00 31.67 185 GLU A CA 1
ATOM 1507 C C . GLU A 1 185 ? 61.597 38.217 57.017 1.00 36.73 185 GLU A C 1
ATOM 1508 O O . GLU A 1 185 ? 62.755 37.795 57.112 1.00 40.58 185 GLU A O 1
ATOM 1514 N N . PHE A 1 186 ? 60.986 38.842 58.030 1.00 30.54 186 PHE A N 1
ATOM 1515 C CA . PHE A 1 186 ? 61.702 39.037 59.288 1.00 36.13 186 PHE A CA 1
ATOM 1516 C C . PHE A 1 186 ? 62.046 37.702 59.940 1.00 36.83 186 PHE A C 1
ATOM 1517 O O . PHE A 1 186 ? 63.172 37.495 60.405 1.00 46.75 186 PHE A O 1
ATOM 1525 N N . LEU A 1 187 ? 61.081 36.785 59.988 1.00 33.70 187 LEU A N 1
ATOM 1526 C CA . LEU A 1 187 ? 61.327 35.491 60.609 1.00 36.78 187 LEU A CA 1
ATOM 1527 C C . LEU A 1 187 ? 62.389 34.716 59.848 1.00 48.52 187 LEU A C 1
ATOM 1528 O O . LEU A 1 187 ? 63.264 34.094 60.459 1.00 54.54 187 LEU A O 1
ATOM 1533 N N . MET A 1 188 ? 62.320 34.732 58.511 1.00 43.00 188 MET A N 1
ATOM 1534 C CA . MET A 1 188 ? 63.345 34.073 57.705 1.00 42.66 188 MET A CA 1
ATOM 1535 C C . MET A 1 188 ? 64.721 34.674 57.977 1.00 46.88 188 MET A C 1
ATOM 1536 O O . MET A 1 188 ? 65.712 33.946 58.103 1.00 45.89 188 MET A O 1
ATOM 1541 N N . ASN A 1 189 ? 64.799 36.002 58.077 1.00 44.58 189 ASN A N 1
ATOM 1542 C CA . ASN A 1 189 ? 66.064 36.653 58.402 1.00 47.32 189 ASN A CA 1
ATOM 1543 C C . ASN A 1 189 ? 66.587 36.177 59.751 1.00 56.49 189 ASN A C 1
ATOM 1544 O O . ASN A 1 189 ? 67.760 35.808 59.883 1.00 55.56 189 ASN A O 1
ATOM 1549 N N . GLU A 1 190 ? 65.720 36.177 60.769 1.00 54.60 190 GLU A N 1
ATOM 1550 C CA . GLU A 1 190 ? 66.103 35.652 62.075 1.00 58.94 190 GLU A CA 1
ATOM 1551 C C . GLU A 1 190 ? 66.507 34.188 62.003 1.00 61.00 190 GLU A C 1
ATOM 1552 O O . GLU A 1 190 ? 67.263 33.724 62.864 1.00 59.81 190 GLU A O 1
ATOM 1558 N N . HIS A 1 191 ? 66.025 33.452 60.996 1.00 63.18 191 HIS A N 1
ATOM 1559 C CA . HIS A 1 191 ? 66.349 32.033 60.902 1.00 64.41 191 HIS A CA 1
ATOM 1560 C C . HIS A 1 191 ? 67.750 31.791 60.358 1.00 64.12 191 HIS A C 1
ATOM 1561 O O . HIS A 1 191 ? 68.388 30.805 60.741 1.00 68.06 191 HIS A O 1
ATOM 1568 N N . LYS A 1 192 ? 68.238 32.658 59.464 1.00 62.09 192 LYS A N 1
ATOM 1569 C CA . LYS A 1 192 ? 69.623 32.551 59.020 1.00 57.37 192 LYS A CA 1
ATOM 1570 C C . LYS A 1 192 ? 70.579 32.547 60.207 1.00 68.95 192 LYS A C 1
ATOM 1571 O O . LYS A 1 192 ? 71.579 31.818 60.212 1.00 77.65 192 LYS A O 1
ATOM 1577 N N . LYS A 1 193 ? 70.271 33.329 61.241 1.00 68.73 193 LYS A N 1
ATOM 1578 C CA . LYS A 1 193 ? 71.094 33.312 62.446 1.00 68.68 193 LYS A CA 1
ATOM 1579 C C . LYS A 1 193 ? 70.791 32.085 63.299 1.00 70.05 193 LYS A C 1
ATOM 1580 O O . LYS A 1 193 ? 71.696 31.524 63.927 1.00 76.62 193 LYS A O 1
ATOM 1586 N N . TYR A 1 194 ? 69.530 31.652 63.317 1.00 70.65 194 TYR A N 1
ATOM 1587 C CA . TYR A 1 194 ? 69.062 30.509 64.107 1.00 74.55 194 TYR A CA 1
ATOM 1588 C C . TYR A 1 194 ? 69.615 30.520 65.525 1.00 74.55 194 TYR A C 1
ATOM 1589 O O . TYR A 1 194 ? 69.280 29.657 66.331 1.00 80.03 194 TYR A O 1
ATOM 1598 N N . LEU B 1 5 ? 19.031 23.068 63.398 1.00 76.05 5 LEU B N 1
ATOM 1599 C CA . LEU B 1 5 ? 19.080 22.583 64.776 1.00 81.90 5 LEU B CA 1
ATOM 1600 C C . LEU B 1 5 ? 20.270 21.640 65.006 1.00 70.62 5 LEU B C 1
ATOM 1601 O O . LEU B 1 5 ? 20.169 20.682 65.775 1.00 77.99 5 LEU B O 1
ATOM 1606 N N . VAL B 1 6 ? 21.404 21.924 64.360 1.00 60.12 6 VAL B N 1
ATOM 1607 C CA . VAL B 1 6 ? 22.520 20.984 64.417 1.00 61.24 6 VAL B CA 1
ATOM 1608 C C . VAL B 1 6 ? 23.194 20.968 65.810 1.00 62.77 6 VAL B C 1
ATOM 1609 O O . VAL B 1 6 ? 23.645 19.902 66.258 1.00 60.60 6 VAL B O 1
ATOM 1613 N N . THR B 1 7 ? 23.236 22.097 66.542 1.00 49.14 7 THR B N 1
ATOM 1614 C CA . THR B 1 7 ? 23.911 22.144 67.846 1.00 45.81 7 THR B CA 1
ATOM 1615 C C . THR B 1 7 ? 23.019 22.762 68.917 1.00 46.07 7 THR B C 1
ATOM 1616 O O . THR B 1 7 ? 22.747 23.965 68.881 1.00 45.74 7 THR B O 1
ATOM 1620 N N . GLY B 1 8 ? 22.625 21.958 69.904 1.00 43.11 8 GLY B N 1
ATOM 1621 C CA . GLY B 1 8 ? 21.822 22.432 71.014 1.00 34.82 8 GLY B CA 1
ATOM 1622 C C . GLY B 1 8 ? 22.582 22.396 72.330 1.00 56.05 8 GLY B C 1
ATOM 1623 O O . GLY B 1 8 ? 23.203 21.384 72.677 1.00 52.42 8 GLY B O 1
ATOM 1624 N N . ASN B 1 9 ? 22.561 23.504 73.065 1.00 56.45 9 ASN B N 1
ATOM 1625 C CA . ASN B 1 9 ? 23.159 23.595 74.387 1.00 47.64 9 ASN B CA 1
ATOM 1626 C C . ASN B 1 9 ? 22.085 23.967 75.390 1.00 44.21 9 ASN B C 1
ATOM 1627 O O . ASN B 1 9 ? 21.122 24.659 75.057 1.00 58.77 9 ASN B O 1
ATOM 1632 N N . MET B 1 10 ? 22.253 23.513 76.626 1.00 47.58 10 MET B N 1
ATOM 1633 C CA . MET B 1 10 ? 21.228 23.691 77.646 1.00 59.54 10 MET B CA 1
ATOM 1634 C C . MET B 1 10 ? 21.753 24.370 78.894 1.00 62.11 10 MET B C 1
ATOM 1635 O O . MET B 1 10 ? 22.646 23.840 79.559 1.00 54.06 10 MET B O 1
ATOM 1640 N N . ASN B 1 11 ? 21.141 25.499 79.234 1.00 69.05 11 ASN B N 1
ATOM 1641 C CA . ASN B 1 11 ? 21.301 26.196 80.502 1.00 66.19 11 ASN B CA 1
ATOM 1642 C C . ASN B 1 11 ? 20.266 27.311 80.512 1.00 70.20 11 ASN B C 1
ATOM 1643 O O . ASN B 1 11 ? 19.543 27.521 79.533 1.00 65.78 11 ASN B O 1
ATOM 1648 N N . LYS B 1 12 ? 20.175 27.993 81.651 1.00 79.71 12 LYS B N 1
ATOM 1649 C CA . LYS B 1 12 ? 19.469 29.264 81.765 1.00 78.58 12 LYS B CA 1
ATOM 1650 C C . LYS B 1 12 ? 20.307 30.314 82.477 1.00 79.85 12 LYS B C 1
ATOM 1651 O O . LYS B 1 12 ? 19.968 31.501 82.413 1.00 81.09 12 LYS B O 1
ATOM 1657 N N . LYS B 1 13 ? 21.402 29.919 83.122 1.00 83.77 13 LYS B N 1
ATOM 1658 C CA . LYS B 1 13 ? 22.222 30.806 83.929 1.00 75.09 13 LYS B CA 1
ATOM 1659 C C . LYS B 1 13 ? 23.468 31.298 83.202 1.00 84.29 13 LYS B C 1
ATOM 1660 O O . LYS B 1 13 ? 24.202 32.122 83.754 1.00 86.04 13 LYS B O 1
ATOM 1666 N N . GLU B 1 14 ? 23.703 30.859 81.966 1.00 79.30 14 GLU B N 1
ATOM 1667 C CA . GLU B 1 14 ? 25.039 30.869 81.376 1.00 76.51 14 GLU B CA 1
ATOM 1668 C C . GLU B 1 14 ? 25.054 31.581 80.032 1.00 75.67 14 GLU B C 1
ATOM 1669 O O . GLU B 1 14 ? 24.327 31.191 79.112 1.00 63.69 14 GLU B O 1
ATOM 1675 N N . GLU B 1 15 ? 25.912 32.594 79.906 1.00 77.21 15 GLU B N 1
ATOM 1676 C CA . GLU B 1 15 ? 26.163 33.263 78.632 1.00 79.04 15 GLU B CA 1
ATOM 1677 C C . GLU B 1 15 ? 27.647 33.236 78.285 1.00 77.46 15 GLU B C 1
ATOM 1678 O O . GLU B 1 15 ? 28.176 34.128 77.617 1.00 75.23 15 GLU B O 1
ATOM 1684 N N . PHE B 1 16 ? 28.320 32.172 78.714 1.00 77.73 16 PHE B N 1
ATOM 1685 C CA . PHE B 1 16 ? 29.735 31.980 78.421 1.00 75.09 16 PHE B CA 1
ATOM 1686 C C . PHE B 1 16 ? 29.942 31.420 77.015 1.00 68.39 16 PHE B C 1
ATOM 1687 O O . PHE B 1 16 ? 30.925 31.770 76.349 1.00 58.87 16 PHE B O 1
ATOM 1695 N N . LEU B 1 17 ? 29.039 30.534 76.563 1.00 65.05 17 LEU B N 1
ATOM 1696 C CA . LEU B 1 17 ? 29.218 29.862 75.276 1.00 65.72 17 LEU B CA 1
ATOM 1697 C C . LEU B 1 17 ? 29.127 30.856 74.129 1.00 61.19 17 LEU B C 1
ATOM 1698 O O . LEU B 1 17 ? 29.938 30.782 73.181 1.00 59.73 17 LEU B O 1
ATOM 1703 N N . LYS B 1 18 ? 28.133 31.765 74.200 1.00 66.14 18 LYS B N 1
ATOM 1704 C CA . LYS B 1 18 ? 28.132 32.975 73.385 1.00 69.44 18 LYS B CA 1
ATOM 1705 C C . LYS B 1 18 ? 29.557 33.449 73.098 1.00 65.31 18 LYS B C 1
ATOM 1706 O O . LYS B 1 18 ? 30.079 33.290 71.995 1.00 54.65 18 LYS B O 1
ATOM 1712 N N . MET B 1 19 ? 30.218 34.005 74.100 1.00 68.42 19 MET B N 1
ATOM 1713 C CA . MET B 1 19 ? 31.522 34.617 73.873 1.00 64.37 19 MET B CA 1
ATOM 1714 C C . MET B 1 19 ? 32.599 33.581 73.563 1.00 57.46 19 MET B C 1
ATOM 1715 O O . MET B 1 19 ? 33.586 33.908 72.903 1.00 61.39 19 MET B O 1
ATOM 1720 N N . MET B 1 20 ? 32.431 32.332 74.001 1.00 63.84 20 MET B N 1
ATOM 1721 C CA . MET B 1 20 ? 33.502 31.357 73.812 1.00 63.20 20 MET B CA 1
ATOM 1722 C C . MET B 1 20 ? 33.617 30.905 72.363 1.00 63.64 20 MET B C 1
ATOM 1723 O O . MET B 1 20 ? 34.727 30.621 71.899 1.00 56.46 20 MET B O 1
ATOM 1728 N N . ASP B 1 21 ? 32.500 30.828 71.636 1.00 63.48 21 ASP B N 1
ATOM 1729 C CA . ASP B 1 21 ? 32.503 30.366 70.253 1.00 73.17 21 ASP B CA 1
ATOM 1730 C C . ASP B 1 21 ? 31.988 31.448 69.317 1.00 78.40 21 ASP B C 1
ATOM 1731 O O . ASP B 1 21 ? 31.067 32.198 69.661 1.00 75.23 21 ASP B O 1
ATOM 1736 N N . GLU B 1 22 ? 32.583 31.509 68.122 1.00 83.45 22 GLU B N 1
ATOM 1737 C CA . GLU B 1 22 ? 32.045 32.311 67.030 1.00 81.43 22 GLU B CA 1
ATOM 1738 C C . GLU B 1 22 ? 32.049 31.596 65.685 1.00 81.52 22 GLU B C 1
ATOM 1739 O O . GLU B 1 22 ? 31.362 32.057 64.767 1.00 80.45 22 GLU B O 1
ATOM 1745 N N . GLU B 1 23 ? 32.770 30.479 65.547 1.00 81.74 23 GLU B N 1
ATOM 1746 C CA . GLU B 1 23 ? 32.876 29.752 64.286 1.00 69.98 23 GLU B CA 1
ATOM 1747 C C . GLU B 1 23 ? 31.675 28.856 63.990 1.00 73.40 23 GLU B C 1
ATOM 1748 O O . GLU B 1 23 ? 31.593 28.315 62.881 1.00 68.91 23 GLU B O 1
ATOM 1754 N N . LEU B 1 24 ? 30.754 28.670 64.939 1.00 70.77 24 LEU B N 1
ATOM 1755 C CA . LEU B 1 24 ? 29.578 27.834 64.730 1.00 70.91 24 LEU B CA 1
ATOM 1756 C C . LEU B 1 24 ? 28.343 28.510 65.304 1.00 67.77 24 LEU B C 1
ATOM 1757 O O . LEU B 1 24 ? 28.426 29.347 66.208 1.00 70.73 24 LEU B O 1
ATOM 1762 N N . ASN B 1 25 ? 27.187 28.126 64.769 1.00 63.97 25 ASN B N 1
ATOM 1763 C CA . ASN B 1 25 ? 25.909 28.574 65.303 1.00 67.51 25 ASN B CA 1
ATOM 1764 C C . ASN B 1 25 ? 25.365 27.514 66.249 1.00 66.00 25 ASN B C 1
ATOM 1765 O O . ASN B 1 25 ? 25.543 26.310 66.026 1.00 50.74 25 ASN B O 1
ATOM 1770 N N . VAL B 1 26 ? 24.696 27.971 67.306 1.00 57.34 26 VAL B N 1
ATOM 1771 C CA . VAL B 1 26 ? 24.280 27.109 68.403 1.00 61.86 26 VAL B CA 1
ATOM 1772 C C . VAL B 1 26 ? 22.918 27.570 68.899 1.00 56.06 26 VAL B C 1
ATOM 1773 O O . VAL B 1 26 ? 22.559 28.744 68.784 1.00 71.21 26 VAL B O 1
ATOM 1777 N N . GLU B 1 27 ? 22.149 26.633 69.437 1.00 48.91 27 GLU B N 1
ATOM 1778 C CA . GLU B 1 27 ? 20.842 26.925 69.998 1.00 55.72 27 GLU B CA 1
ATOM 1779 C C . GLU B 1 27 ? 20.885 26.670 71.500 1.00 63.75 27 GLU B C 1
ATOM 1780 O O . GLU B 1 27 ? 21.710 25.888 71.986 1.00 55.90 27 GLU B O 1
ATOM 1786 N N . PHE B 1 28 ? 20.002 27.340 72.239 1.00 57.84 28 PHE B N 1
ATOM 1787 C CA . PHE B 1 28 ? 19.951 27.224 73.690 1.00 54.38 28 PHE B CA 1
ATOM 1788 C C . PHE B 1 28 ? 18.554 26.810 74.118 1.00 57.89 28 PHE B C 1
ATOM 1789 O O . PHE B 1 28 ? 17.579 27.518 73.852 1.00 64.93 28 PHE B O 1
ATOM 1797 N N . VAL B 1 29 ? 18.466 25.682 74.793 1.00 62.23 29 VAL B N 1
ATOM 1798 C CA . VAL B 1 29 ? 17.204 25.140 75.264 1.00 62.29 29 VAL B CA 1
ATOM 1799 C C . VAL B 1 29 ? 17.290 25.022 76.775 1.00 60.13 29 VAL B C 1
ATOM 1800 O O . VAL B 1 29 ? 18.360 24.757 77.332 1.00 64.03 29 VAL B O 1
ATOM 1804 N N . ASN B 1 30 ? 16.169 25.247 77.447 1.00 66.13 30 ASN B N 1
ATOM 1805 C CA . ASN B 1 30 ? 16.092 25.075 78.889 1.00 58.34 30 ASN B CA 1
ATOM 1806 C C . ASN B 1 30 ? 15.201 23.879 79.189 1.00 67.58 30 ASN B C 1
ATOM 1807 O O . ASN B 1 30 ? 14.014 23.883 78.844 1.00 68.63 30 ASN B O 1
ATOM 1812 N N . ILE B 1 31 ? 15.786 22.849 79.804 1.00 62.46 31 ILE B N 1
ATOM 1813 C CA . ILE B 1 31 ? 15.053 21.705 80.330 1.00 58.68 31 ILE B CA 1
ATOM 1814 C C . ILE B 1 31 ? 15.395 21.567 81.805 1.00 69.49 31 ILE B C 1
ATOM 1815 O O . ILE B 1 31 ? 16.479 21.963 82.248 1.00 59.54 31 ILE B O 1
ATOM 1820 N N . ASN B 1 32 ? 14.460 21.006 82.572 1.00 71.26 32 ASN B N 1
ATOM 1821 C CA . ASN B 1 32 ? 14.668 20.790 84.005 1.00 74.02 32 ASN B CA 1
ATOM 1822 C C . ASN B 1 32 ? 15.189 19.368 84.204 1.00 73.91 32 ASN B C 1
ATOM 1823 O O . ASN B 1 32 ? 14.431 18.420 84.429 1.00 74.85 32 ASN B O 1
ATOM 1828 N N . LEU B 1 33 ? 16.514 19.233 84.149 1.00 60.75 33 LEU B N 1
ATOM 1829 C CA . LEU B 1 33 ? 17.163 17.932 84.124 1.00 52.42 33 LEU B CA 1
ATOM 1830 C C . LEU B 1 33 ? 17.323 17.361 85.526 1.00 50.34 33 LEU B C 1
ATOM 1831 O O . LEU B 1 33 ? 17.732 18.056 86.460 1.00 51.82 33 LEU B O 1
ATOM 1836 N N . GLU B 1 34 ? 17.009 16.083 85.664 1.00 56.71 34 GLU B N 1
ATOM 1837 C CA . GLU B 1 34 ? 17.281 15.345 86.889 1.00 50.03 34 GLU B CA 1
ATOM 1838 C C . GLU B 1 34 ? 18.693 14.778 86.812 1.00 43.68 34 GLU B C 1
ATOM 1839 O O . GLU B 1 34 ? 18.988 13.970 85.928 1.00 46.49 34 GLU B O 1
ATOM 1845 N N . GLU B 1 35 ? 19.565 15.211 87.721 1.00 54.26 35 GLU B N 1
ATOM 1846 C CA . GLU B 1 35 ? 20.900 14.636 87.838 1.00 41.53 35 GLU B CA 1
ATOM 1847 C C . GLU B 1 35 ? 20.881 13.379 88.701 1.00 34.45 35 GLU B C 1
ATOM 1848 O O . GLU B 1 35 ? 20.033 13.214 89.579 1.00 38.53 35 GLU B O 1
ATOM 1854 N N . ILE B 1 36 ? 21.848 12.506 88.474 1.00 28.45 36 ILE B N 1
ATOM 1855 C CA . ILE B 1 36 ? 22.015 11.325 89.298 1.00 28.30 36 ILE B CA 1
ATOM 1856 C C . ILE B 1 36 ? 23.274 11.465 90.141 1.00 32.24 36 ILE B C 1
ATOM 1857 O O . ILE B 1 36 ? 24.168 12.269 89.861 1.00 32.04 36 ILE B O 1
ATOM 1862 N N . GLN B 1 37 ? 23.336 10.654 91.189 1.00 28.46 37 GLN B N 1
ATOM 1863 C CA . GLN B 1 37 ? 24.517 10.545 92.027 1.00 29.67 37 GLN B CA 1
ATOM 1864 C C . GLN B 1 37 ? 25.445 9.491 91.441 1.00 29.63 37 GLN B C 1
ATOM 1865 O O . GLN B 1 37 ? 25.004 8.415 91.037 1.00 32.75 37 GLN B O 1
ATOM 1871 N N . ALA B 1 38 ? 26.728 9.816 91.387 1.00 32.62 38 ALA B N 1
ATOM 1872 C CA . ALA B 1 38 ? 27.774 8.880 91.004 1.00 28.30 38 ALA B CA 1
ATOM 1873 C C . ALA B 1 38 ? 29.082 9.438 91.549 1.00 31.52 38 ALA B C 1
ATOM 1874 O O . ALA B 1 38 ? 29.108 10.508 92.165 1.00 29.63 38 ALA B O 1
ATOM 1876 N N . GLN B 1 39 ? 30.171 8.700 91.334 1.00 39.81 39 GLN B N 1
ATOM 1877 C CA . GLN B 1 39 ? 31.487 9.137 91.796 1.00 43.23 39 GLN B CA 1
ATOM 1878 C C . GLN B 1 39 ? 32.186 10.038 90.791 1.00 32.12 39 GLN B C 1
ATOM 1879 O O . GLN B 1 39 ? 32.895 10.974 91.181 1.00 36.51 39 GLN B O 1
ATOM 1885 N N . ASP B 1 40 ? 31.988 9.767 89.507 1.00 32.55 40 ASP B N 1
ATOM 1886 C CA . ASP B 1 40 ? 32.674 10.459 88.428 1.00 34.30 40 ASP B CA 1
ATOM 1887 C C . ASP B 1 40 ? 31.760 11.529 87.850 1.00 32.32 40 ASP B C 1
ATOM 1888 O O . ASP B 1 40 ? 30.635 11.241 87.429 1.00 34.48 40 ASP B O 1
ATOM 1893 N N . ILE B 1 41 ? 32.252 12.765 87.836 1.00 34.90 41 ILE B N 1
ATOM 1894 C CA . ILE B 1 41 ? 31.510 13.872 87.244 1.00 29.88 41 ILE B CA 1
ATOM 1895 C C . ILE B 1 41 ? 31.140 13.573 85.792 1.00 28.03 41 ILE B C 1
ATOM 1896 O O . ILE B 1 41 ? 30.052 13.934 85.326 1.00 24.82 41 ILE B O 1
ATOM 1901 N N . VAL B 1 42 ? 32.015 12.883 85.063 1.00 28.62 42 VAL B N 1
ATOM 1902 C CA . VAL B 1 42 ? 31.704 12.585 83.669 1.00 30.93 42 VAL B CA 1
ATOM 1903 C C . VAL B 1 42 ? 30.493 11.658 83.571 1.00 29.80 42 VAL B C 1
ATOM 1904 O O . VAL B 1 42 ? 29.638 11.813 82.682 1.00 27.01 42 VAL B O 1
ATOM 1908 N N . GLU B 1 43 ? 30.391 10.697 84.490 1.00 28.69 43 GLU B N 1
ATOM 1909 C CA . GLU B 1 43 ? 29.242 9.797 84.513 1.00 28.42 43 GLU B CA 1
ATOM 1910 C C . GLU B 1 43 ? 27.947 10.572 84.696 1.00 29.96 43 GLU B C 1
ATOM 1911 O O . GLU B 1 43 ? 26.948 10.320 84.007 1.00 30.59 43 GLU B O 1
ATOM 1917 N N . ILE B 1 44 ? 27.951 11.527 85.625 1.00 22.11 44 ILE B N 1
ATOM 1918 C CA . ILE B 1 44 ? 26.754 12.308 85.889 1.00 24.91 44 ILE B CA 1
ATOM 1919 C C . ILE B 1 44 ? 26.380 13.126 84.666 1.00 25.68 44 ILE B C 1
ATOM 1920 O O . ILE B 1 44 ? 25.201 13.261 84.319 1.00 27.54 44 ILE B O 1
ATOM 1925 N N . ASN B 1 45 ? 27.373 13.697 84.003 1.00 24.46 45 ASN B N 1
ATOM 1926 C CA . ASN B 1 45 ? 27.066 14.606 82.910 1.00 26.94 45 ASN 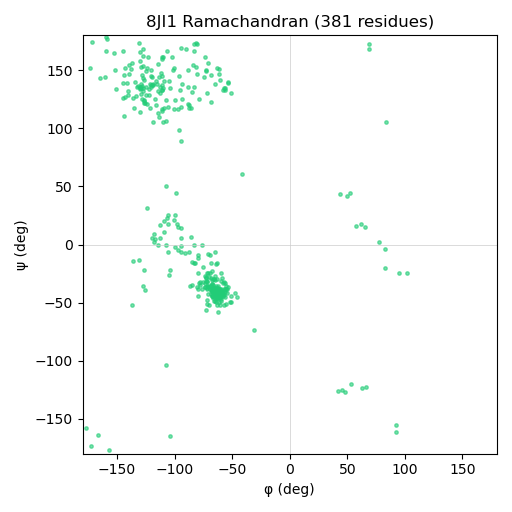B CA 1
ATOM 1927 C C . ASN B 1 45 ? 26.690 13.847 81.636 1.00 23.86 45 ASN B C 1
ATOM 1928 O O . ASN B 1 45 ? 25.835 14.303 80.872 1.00 20.91 45 ASN B O 1
ATOM 1933 N N . GLU B 1 46 ? 27.280 12.672 81.404 1.00 22.82 46 GLU B N 1
ATOM 1934 C CA . GLU B 1 46 ? 26.886 11.910 80.222 1.00 24.73 46 GLU B CA 1
ATOM 1935 C C . GLU B 1 46 ? 25.449 11.415 80.346 1.00 28.75 46 GLU B C 1
ATOM 1936 O O . GLU B 1 46 ? 24.677 11.463 79.378 1.00 28.17 46 GLU B O 1
ATOM 1942 N N . HIS B 1 47 ? 25.064 10.982 81.548 1.00 28.87 47 HIS B N 1
ATOM 1943 C CA . HIS B 1 47 ? 23.683 10.594 81.810 1.00 30.45 47 HIS B CA 1
ATOM 1944 C C . HIS B 1 47 ? 22.752 11.779 81.630 1.00 32.17 47 HIS B C 1
ATOM 1945 O O . HIS B 1 47 ? 21.643 11.643 81.100 1.00 31.06 47 HIS B O 1
ATOM 1952 N N . LYS B 1 48 ? 23.193 12.951 82.075 1.00 26.83 48 LYS B N 1
ATOM 1953 C CA . LYS B 1 48 ? 22.384 14.149 81.935 1.00 28.59 48 LYS B CA 1
ATOM 1954 C C . LYS B 1 48 ? 22.198 14.524 80.468 1.00 26.11 48 LYS B C 1
ATOM 1955 O O . LYS B 1 48 ? 21.098 14.909 80.061 1.00 25.84 48 LYS B O 1
ATOM 1961 N N . VAL B 1 49 ? 23.254 14.412 79.658 1.00 24.10 49 VAL B N 1
ATOM 1962 C CA . VAL B 1 49 ? 23.141 14.813 78.263 1.00 29.33 49 VAL B CA 1
ATOM 1963 C C . VAL B 1 49 ? 22.288 13.819 77.489 1.00 33.98 49 VAL B C 1
ATOM 1964 O O . VAL B 1 49 ? 21.471 14.207 76.647 1.00 31.34 49 VAL B O 1
ATOM 1968 N N . LYS B 1 50 ? 22.420 12.527 77.786 1.00 36.68 50 LYS B N 1
ATOM 1969 C CA . LYS B 1 50 ? 21.547 11.571 77.120 1.00 30.78 50 LYS B CA 1
ATOM 1970 C C . LYS B 1 50 ? 20.103 11.806 77.533 1.00 35.45 50 LYS B C 1
ATOM 1971 O O . LYS B 1 50 ? 19.205 11.832 76.682 1.00 37.16 50 LYS B O 1
ATOM 1977 N N . THR B 1 51 ? 19.874 12.033 78.834 1.00 34.65 51 THR B N 1
ATOM 1978 C CA . THR B 1 51 ? 18.535 12.326 79.341 1.00 31.78 51 THR B CA 1
ATOM 1979 C C . THR B 1 51 ? 17.934 13.526 78.633 1.00 30.76 51 THR B C 1
ATOM 1980 O O . THR B 1 51 ? 16.762 13.519 78.244 1.00 37.16 51 THR B O 1
ATOM 1984 N N . ALA B 1 52 ? 18.723 14.576 78.473 1.00 31.08 52 ALA B N 1
ATOM 1985 C CA . ALA B 1 52 ? 18.222 15.778 77.829 1.00 36.86 52 ALA B CA 1
ATOM 1986 C C . ALA B 1 52 ? 17.937 15.528 76.355 1.00 44.61 52 ALA B C 1
ATOM 1987 O O . ALA B 1 52 ? 16.903 15.958 75.830 1.00 47.24 52 ALA B O 1
ATOM 1989 N N . TYR B 1 53 ? 18.852 14.845 75.664 1.00 38.17 53 TYR B N 1
ATOM 1990 C CA . TYR B 1 53 ? 18.591 14.495 74.275 1.00 46.82 53 TYR B CA 1
ATOM 1991 C C . TYR B 1 53 ? 17.241 13.802 74.147 1.00 50.59 53 TYR B C 1
ATOM 1992 O O . TYR B 1 53 ? 16.410 14.191 73.318 1.00 50.57 53 TYR B O 1
ATOM 2001 N N . ASN B 1 54 ? 16.996 12.787 74.983 1.00 46.85 54 ASN B N 1
ATOM 2002 C CA . ASN B 1 54 ? 15.762 12.019 74.861 1.00 45.93 54 ASN B CA 1
ATOM 2003 C C . ASN B 1 54 ? 14.546 12.898 75.106 1.00 50.94 54 ASN B C 1
ATOM 2004 O O . ASN B 1 54 ? 13.518 12.754 74.434 1.00 55.21 54 ASN B O 1
ATOM 2009 N N . ILE B 1 55 ? 14.649 13.838 76.042 1.00 49.09 55 ILE B N 1
ATOM 2010 C CA . ILE B 1 55 ? 13.531 14.745 76.268 1.00 53.96 55 ILE B CA 1
ATOM 2011 C C . ILE B 1 55 ? 13.318 15.642 75.058 1.00 55.25 55 ILE B C 1
ATOM 2012 O O . ILE B 1 55 ? 12.181 15.894 74.648 1.00 60.35 55 ILE B O 1
ATOM 2017 N N . LEU B 1 56 ? 14.407 16.125 74.457 1.00 56.39 56 LEU B N 1
ATOM 2018 C CA . LEU B 1 56 ? 14.292 16.910 73.233 1.00 53.48 56 LEU B CA 1
ATOM 2019 C C . LEU B 1 56 ? 13.767 16.075 72.074 1.00 65.66 56 LEU B C 1
ATOM 2020 O O . LEU B 1 56 ? 13.121 16.613 71.167 1.00 70.15 56 LEU B O 1
ATOM 2025 N N . LYS B 1 57 ? 14.046 14.769 72.084 1.00 66.67 57 LYS B N 1
ATOM 2026 C CA . LYS B 1 57 ? 13.592 13.885 71.019 1.00 67.72 57 LYS B CA 1
ATOM 2027 C C . LYS B 1 57 ? 12.090 13.644 71.109 1.00 72.95 57 LYS B C 1
ATOM 2028 O O . LYS B 1 57 ? 11.359 13.888 70.151 1.00 80.67 57 LYS B O 1
ATOM 2034 N N . LYS B 1 58 ? 11.605 13.157 72.249 1.00 71.57 58 LYS B N 1
ATOM 2035 C CA . LYS B 1 58 ? 10.200 12.762 72.330 1.00 75.44 58 LYS B CA 1
ATOM 2036 C C . LYS B 1 58 ? 9.272 13.965 72.227 1.00 78.77 58 LYS B C 1
ATOM 2037 O O . LYS B 1 58 ? 8.177 13.849 71.664 1.00 79.88 58 LYS B O 1
ATOM 2043 N N . GLN B 1 59 ? 9.686 15.114 72.749 1.00 79.77 59 GLN B N 1
ATOM 2044 C CA . GLN B 1 59 ? 8.890 16.327 72.694 1.00 78.01 59 GLN B CA 1
ATOM 2045 C C . GLN B 1 59 ? 9.294 17.131 71.472 1.00 81.23 59 GLN B C 1
ATOM 2046 O O . GLN B 1 59 ? 10.479 17.252 71.163 1.00 85.92 59 GLN B O 1
ATOM 2052 N N . ASP B 1 60 ? 8.299 17.673 70.784 1.00 88.77 60 ASP B N 1
ATOM 2053 C CA . ASP B 1 60 ? 8.467 18.471 69.564 1.00 98.45 60 ASP B CA 1
ATOM 2054 C C . ASP B 1 60 ? 9.464 17.734 68.678 1.00 98.13 60 ASP B C 1
ATOM 2055 O O . ASP B 1 60 ? 9.226 16.539 68.399 1.00 93.37 60 ASP B O 1
ATOM 2060 N N . ASN B 1 61 ? 10.558 18.377 68.233 1.00 96.35 61 ASN B N 1
ATOM 2061 C CA . ASN B 1 61 ? 11.439 17.907 67.164 1.00 93.69 61 ASN B CA 1
ATOM 2062 C C . ASN B 1 61 ? 11.758 16.414 67.197 1.00 92.34 61 ASN B C 1
ATOM 2063 O O . ASN B 1 61 ? 12.934 16.027 67.240 1.00 93.26 61 ASN B O 1
ATOM 2068 N N . ASN B 1 62 ? 10.722 15.574 67.082 1.00 96.10 62 ASN B N 1
ATOM 2069 C CA . ASN B 1 62 ? 10.932 14.134 67.051 1.00 100.11 62 ASN B CA 1
ATOM 2070 C C . ASN B 1 62 ? 11.371 13.679 65.667 1.00 98.34 62 ASN B C 1
ATOM 2071 O O . ASN B 1 62 ? 12.026 12.635 65.526 1.00 93.55 62 ASN B O 1
ATOM 2076 N N . LYS B 1 63 ? 11.028 14.461 64.646 1.00 97.27 63 LYS B N 1
ATOM 2077 C CA . LYS B 1 63 ? 11.329 14.158 63.258 1.00 95.08 63 LYS B CA 1
ATOM 2078 C C . LYS B 1 63 ? 12.319 15.208 62.768 1.00 98.14 63 LYS B C 1
ATOM 2079 O O . LYS B 1 63 ? 11.957 16.381 62.632 1.00 97.81 63 LYS B O 1
ATOM 2085 N N . ASN B 1 64 ? 13.571 14.788 62.539 1.00 98.62 64 ASN B N 1
ATOM 2086 C CA . ASN B 1 64 ? 14.640 15.630 61.990 1.00 95.81 64 ASN B CA 1
ATOM 2087 C C . ASN B 1 64 ? 15.882 14.795 61.693 1.00 91.50 64 ASN B C 1
ATOM 2088 O O . ASN B 1 64 ? 15.840 13.566 61.804 1.00 94.56 64 ASN B O 1
ATOM 2093 N N . LYS B 1 65 ? 16.994 15.440 61.316 1.00 85.86 65 LYS B N 1
ATOM 2094 C CA . LYS B 1 65 ? 18.255 14.743 61.088 1.00 83.28 65 LYS B CA 1
ATOM 2095 C C . LYS B 1 65 ? 19.197 14.986 62.273 1.00 70.79 65 LYS B C 1
ATOM 2096 O O . LYS B 1 65 ? 18.766 15.437 63.343 1.00 66.60 65 LYS B O 1
ATOM 2102 N N . LYS B 1 66 ? 20.487 14.689 62.067 1.00 63.21 66 LYS B N 1
ATOM 2103 C CA . LYS B 1 66 ? 21.456 14.629 63.159 1.00 61.59 66 LYS B CA 1
ATOM 2104 C C . LYS B 1 66 ? 21.395 15.885 64.015 1.00 61.99 66 LYS B C 1
ATOM 2105 O O . LYS B 1 66 ? 21.397 17.009 63.507 1.00 58.05 66 LYS B O 1
ATOM 2111 N N . ARG B 1 67 ? 21.310 15.683 65.320 1.00 57.19 67 ARG B N 1
ATOM 2112 C CA . ARG B 1 67 ? 21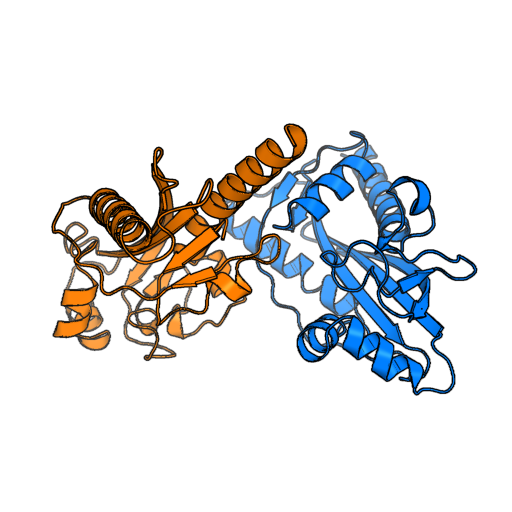.244 16.783 66.259 1.00 50.62 67 ARG B CA 1
ATOM 2113 C C . ARG B 1 67 ? 22.254 16.533 67.363 1.00 49.66 67 ARG B C 1
ATOM 2114 O O . ARG B 1 67 ? 22.389 15.406 67.849 1.00 48.87 67 ARG B O 1
ATOM 2122 N N . TYR B 1 68 ? 22.978 17.582 67.737 1.00 51.71 68 TYR B N 1
ATOM 2123 C CA . TYR B 1 68 ? 23.964 17.522 68.808 1.00 47.89 68 TYR B CA 1
ATOM 2124 C C . TYR B 1 68 ? 23.417 18.270 70.019 1.00 45.14 68 TYR B C 1
ATOM 2125 O O . TYR B 1 68 ? 23.038 19.441 69.909 1.00 44.70 68 TYR B O 1
ATOM 2134 N N . VAL B 1 69 ? 23.352 17.587 71.164 1.00 46.44 69 VAL B N 1
ATOM 2135 C CA . VAL B 1 69 ? 22.875 18.176 72.412 1.00 38.69 69 VAL B CA 1
ATOM 2136 C C . VAL B 1 69 ? 23.997 18.127 73.440 1.00 35.33 69 VAL B C 1
ATOM 2137 O O . VAL B 1 69 ? 24.721 17.129 73.535 1.00 36.39 69 VAL B O 1
ATOM 2141 N N . ILE B 1 70 ? 24.147 19.219 74.192 1.00 35.57 70 ILE B N 1
ATOM 2142 C CA . ILE B 1 70 ? 25.311 19.471 75.037 1.00 31.24 70 ILE B CA 1
ATOM 2143 C C . ILE B 1 70 ? 24.844 19.853 76.430 1.00 35.42 70 ILE B C 1
ATOM 2144 O O . ILE B 1 70 ? 23.934 20.679 76.575 1.00 35.21 70 ILE B O 1
ATOM 2149 N N . THR B 1 71 ? 25.470 19.254 77.451 1.00 24.61 71 THR B N 1
ATOM 2150 C CA . THR B 1 71 ? 25.336 19.689 78.837 1.00 29.61 71 THR B CA 1
ATOM 2151 C C . THR B 1 71 ? 26.710 19.842 79.472 1.00 30.05 71 THR B C 1
ATOM 2152 O O . THR B 1 71 ? 27.700 19.227 79.052 1.00 31.46 71 THR B O 1
ATOM 2156 N N . ASP B 1 72 ? 26.749 20.650 80.525 1.00 30.53 72 ASP B N 1
ATOM 2157 C CA . ASP B 1 72 ? 27.969 20.880 81.270 1.00 32.76 72 ASP B CA 1
ATOM 2158 C C . ASP B 1 72 ? 27.701 20.685 82.751 1.00 31.72 72 ASP B C 1
ATOM 2159 O O . ASP B 1 72 ? 26.553 20.618 83.208 1.00 23.95 72 ASP B O 1
ATOM 2164 N N . ASP B 1 73 ? 28.798 20.579 83.490 1.00 26.98 73 ASP B N 1
ATOM 2165 C CA . ASP B 1 73 ? 28.764 20.331 84.917 1.00 24.18 73 ASP B CA 1
ATOM 2166 C C . ASP B 1 73 ? 30.149 20.652 85.462 1.00 30.76 73 ASP B C 1
ATOM 2167 O O . ASP B 1 73 ? 31.155 20.408 84.789 1.00 28.87 73 ASP B O 1
ATOM 2172 N N . THR B 1 74 ? 30.200 21.209 86.664 1.00 30.61 74 THR B N 1
ATOM 2173 C CA . THR B 1 74 ? 31.475 21.575 87.265 1.00 37.53 74 THR B CA 1
ATOM 2174 C C . THR B 1 74 ? 31.585 20.987 88.666 1.00 30.26 74 THR B C 1
ATOM 2175 O O . THR B 1 74 ? 30.585 20.840 89.378 1.00 33.25 74 THR B O 1
ATOM 2179 N N . GLY B 1 75 ? 32.799 20.612 89.036 1.00 25.80 75 GLY B N 1
ATOM 2180 C CA . GLY B 1 75 ? 33.061 20.099 90.362 1.00 21.73 75 GLY B CA 1
ATOM 2181 C C . GLY B 1 75 ? 34.234 20.838 90.996 1.00 23.68 75 GLY B C 1
ATOM 2182 O O . GLY B 1 75 ? 35.117 21.339 90.299 1.00 23.53 75 GLY B O 1
ATOM 2183 N N . LEU B 1 76 ? 34.216 20.886 92.329 1.00 21.80 76 LEU B N 1
ATOM 2184 C CA . LEU B 1 76 ? 35.283 21.531 93.099 1.00 18.39 76 LEU B CA 1
ATOM 2185 C C . LEU B 1 76 ? 35.880 20.500 94.043 1.00 20.76 76 LEU B C 1
ATOM 2186 O O . LEU B 1 76 ? 35.184 19.973 94.919 1.00 26.11 76 LEU B O 1
ATOM 2191 N N . PHE B 1 77 ? 37.149 20.204 93.864 1.00 14.89 77 PHE B N 1
ATOM 2192 C CA . PHE B 1 77 ? 37.765 19.057 94.512 1.00 16.81 77 PHE B CA 1
ATOM 2193 C C . PHE B 1 77 ? 38.803 19.588 95.480 1.00 18.41 77 PHE B C 1
ATOM 2194 O O . PHE B 1 77 ? 39.802 20.164 95.049 1.00 20.58 77 PHE B O 1
ATOM 2202 N N . ILE B 1 78 ? 38.569 19.406 96.779 1.00 12.69 78 ILE B N 1
ATOM 2203 C CA . ILE B 1 78 ? 39.353 20.070 97.809 1.00 13.49 78 ILE B CA 1
ATOM 2204 C C . ILE B 1 78 ? 40.287 19.047 98.448 1.00 16.82 78 ILE B C 1
ATOM 2205 O O . ILE B 1 78 ? 39.835 18.067 99.053 1.00 18.48 78 ILE B O 1
ATOM 2210 N N . SER B 1 79 ? 41.589 19.293 98.321 1.00 14.13 79 SER B N 1
ATOM 2211 C CA . SER B 1 79 ? 42.609 18.310 98.673 1.00 18.37 79 SER B CA 1
ATOM 2212 C C . SER B 1 79 ? 42.441 17.723 100.068 1.00 20.14 79 SER B C 1
ATOM 2213 O O . SER B 1 79 ? 42.509 16.500 100.241 1.00 19.37 79 SER B O 1
ATOM 2216 N N . LYS B 1 80 ? 42.261 18.570 101.085 1.00 18.08 80 LYS B N 1
ATOM 2217 C CA . LYS B 1 80 ? 42.180 18.054 102.455 1.00 14.68 80 LYS B CA 1
ATOM 2218 C C . LYS B 1 80 ? 40.773 17.609 102.847 1.00 18.78 80 LYS B C 1
ATOM 2219 O O . LYS B 1 80 ? 40.541 17.313 104.032 1.00 17.74 80 LYS B O 1
ATOM 2225 N N . LEU B 1 81 ? 39.833 17.603 101.899 1.00 15.75 81 LEU B N 1
ATOM 2226 C CA . LEU B 1 81 ? 38.626 16.790 101.975 1.00 18.95 81 LEU B CA 1
ATOM 2227 C C . LEU B 1 81 ? 38.763 15.536 101.110 1.00 19.59 81 LEU B C 1
ATOM 2228 O O . LEU B 1 81 ? 37.755 14.942 100.708 1.00 16.63 81 LEU B O 1
ATOM 2233 N N . ASN B 1 82 ? 39.999 15.140 100.798 1.00 15.47 82 ASN B N 1
ATOM 2234 C CA . ASN B 1 82 ? 40.253 14.002 99.919 1.00 18.86 82 ASN B CA 1
ATOM 2235 C C . ASN B 1 82 ? 39.443 14.118 98.632 1.00 18.91 82 ASN B C 1
ATOM 2236 O O . ASN B 1 82 ? 38.842 13.145 98.173 1.00 19.49 82 ASN B O 1
ATOM 2241 N N . ASN B 1 83 ? 39.384 15.336 98.084 1.00 15.50 83 ASN B N 1
ATOM 2242 C CA . ASN B 1 83 ? 38.782 15.723 96.799 1.00 22.18 83 ASN B CA 1
ATOM 2243 C C . ASN B 1 83 ? 37.260 15.819 96.858 1.00 14.87 83 ASN B C 1
ATOM 2244 O O . ASN B 1 83 ? 36.627 16.080 95.825 1.00 17.00 83 ASN B O 1
ATOM 2249 N N . PHE B 1 84 ? 36.652 15.593 98.011 1.00 17.53 84 PHE B N 1
ATOM 2250 C CA . PHE B 1 84 ? 35.277 16.018 98.228 1.00 19.78 84 PHE B CA 1
ATOM 2251 C C . PHE B 1 84 ? 35.202 17.545 98.110 1.00 18.53 84 PHE B C 1
ATOM 2252 O O . PHE B 1 84 ? 36.172 18.244 98.418 1.00 18.19 84 PHE B O 1
ATOM 2260 N N . PRO B 1 85 ? 34.053 18.106 97.694 1.00 18.94 85 PRO B N 1
ATOM 2261 C CA . PRO B 1 85 ? 32.779 17.496 97.303 1.00 15.71 85 PRO B CA 1
ATOM 2262 C C . PRO B 1 85 ? 32.694 17.112 95.829 1.00 19.34 85 PRO B C 1
ATOM 2263 O O . PRO B 1 85 ? 31.715 16.476 95.436 1.00 18.11 85 PRO B O 1
ATOM 2267 N N . GLY B 1 86 ? 33.694 17.476 95.031 1.00 17.99 86 GLY B N 1
ATOM 2268 C CA . GLY B 1 86 ? 33.683 17.152 93.623 1.00 17.73 86 GLY B CA 1
ATOM 2269 C C . GLY B 1 86 ? 32.410 17.621 92.948 1.00 19.52 86 GLY B C 1
ATOM 2270 O O . GLY B 1 86 ? 32.055 18.803 92.992 1.00 18.89 86 GLY B O 1
ATOM 2271 N N . PRO B 1 87 ? 31.654 16.683 92.374 1.00 21.26 87 PRO B N 1
ATOM 2272 C CA . PRO B 1 87 ? 30.424 17.049 91.662 1.00 18.89 87 PRO B CA 1
ATOM 2273 C C . PRO B 1 87 ? 29.259 17.384 92.567 1.00 20.80 87 PRO B C 1
ATOM 2274 O O . PRO B 1 87 ? 28.188 17.724 92.054 1.00 27.14 87 PRO B O 1
ATOM 2278 N N . TYR B 1 88 ? 29.429 17.317 93.885 1.00 18.64 88 TYR B N 1
ATOM 2279 C CA . TYR B 1 88 ? 28.413 17.775 94.829 1.00 17.87 88 TYR B CA 1
ATOM 2280 C C . TYR B 1 88 ? 28.675 19.199 95.344 1.00 16.00 88 TYR B C 1
ATOM 2281 O O . TYR B 1 88 ? 28.034 19.632 96.305 1.00 15.85 88 TYR B O 1
ATOM 2290 N N . ILE B 1 89 ? 29.565 19.953 94.689 1.00 15.12 89 ILE B N 1
ATOM 2291 C CA . ILE B 1 89 ? 29.895 21.298 95.160 1.00 13.19 89 ILE B CA 1
ATOM 2292 C C . ILE B 1 89 ? 28.650 22.168 95.260 1.00 17.99 89 ILE B C 1
ATOM 2293 O O . ILE B 1 89 ? 28.551 23.018 96.154 1.00 22.46 89 ILE B O 1
ATOM 2298 N N . LYS B 1 90 ? 27.660 21.961 94.393 1.00 17.97 90 LYS B N 1
ATOM 2299 C CA . LYS B 1 90 ? 26.547 22.898 94.419 1.00 25.23 90 LYS B CA 1
ATOM 2300 C C . LYS B 1 90 ? 25.662 22.669 95.637 1.00 20.84 90 LYS B C 1
ATOM 2301 O O . LYS B 1 90 ? 25.051 23.615 96.143 1.00 19.18 90 LYS B O 1
ATOM 2307 N N . TRP B 1 91 ? 25.622 21.451 96.167 1.00 20.68 91 TRP B N 1
ATOM 2308 C CA . TRP B 1 91 ? 24.912 21.279 97.428 1.00 22.67 91 TRP B CA 1
ATOM 2309 C C . TRP B 1 91 ? 25.721 21.859 98.582 1.00 20.55 91 TRP B C 1
ATOM 2310 O O . TRP B 1 91 ? 25.159 22.485 99.484 1.00 23.12 91 TRP B O 1
ATOM 2321 N N . MET B 1 92 ? 27.048 21.721 98.539 1.00 19.34 92 MET B N 1
ATOM 2322 C CA . MET B 1 92 ? 27.867 22.347 99.573 1.00 17.35 92 MET B CA 1
ATOM 2323 C C . MET B 1 92 ? 27.773 23.859 99.499 1.00 18.57 92 MET B C 1
ATOM 2324 O O . MET B 1 92 ? 27.702 24.532 100.534 1.00 17.78 92 MET B O 1
ATOM 2329 N N . GLN B 1 93 ? 27.781 24.414 98.283 1.00 19.38 93 GLN B N 1
ATOM 2330 C CA . GLN B 1 93 ? 27.696 25.859 98.131 1.00 19.58 93 GLN B CA 1
ATOM 2331 C C . GLN B 1 93 ? 26.330 26.367 98.551 1.00 25.88 93 GLN B C 1
ATOM 2332 O O . GLN B 1 93 ? 26.217 27.461 99.114 1.00 28.51 93 GLN B O 1
ATOM 2338 N N . LYS B 1 94 ? 25.285 25.589 98.288 1.00 25.33 94 LYS B N 1
ATOM 2339 C CA . LYS B 1 94 ? 23.961 25.977 98.744 1.00 27.22 94 LYS B CA 1
ATOM 2340 C C . LYS B 1 94 ? 23.898 25.987 100.263 1.00 27.74 94 LYS B C 1
ATOM 2341 O O . LYS B 1 94 ? 23.243 26.844 100.860 1.00 29.47 94 LYS B O 1
ATOM 2347 N N . ALA B 1 95 ? 24.575 25.042 100.907 1.00 26.93 95 ALA B N 1
ATOM 2348 C CA . ALA B 1 95 ? 24.477 24.944 102.354 1.00 18.42 95 ALA B CA 1
ATOM 2349 C C . ALA B 1 95 ? 25.362 25.974 103.040 1.00 18.78 95 ALA B C 1
ATOM 2350 O O . ALA B 1 95 ? 24.922 26.634 103.985 1.00 22.10 95 ALA B O 1
ATOM 2352 N N . LEU B 1 96 ? 26.599 26.145 102.568 1.00 20.10 96 LEU B N 1
ATOM 2353 C CA . LEU B 1 96 ? 27.595 26.947 103.265 1.00 20.17 96 LEU B CA 1
ATOM 2354 C C . LEU B 1 96 ? 27.845 28.300 102.638 1.00 18.05 96 LEU B C 1
ATOM 2355 O O . LEU B 1 96 ? 28.257 29.219 103.347 1.00 20.95 96 LEU B O 1
ATOM 2360 N N . GLY B 1 97 ? 27.620 28.443 101.336 1.00 22.56 97 GLY B N 1
ATOM 2361 C CA . GLY B 1 97 ? 28.024 29.636 100.623 1.00 21.30 97 GLY B CA 1
ATOM 2362 C C . GLY B 1 97 ? 29.535 29.726 100.520 1.00 21.83 97 GLY B C 1
ATOM 2363 O O . GLY B 1 97 ? 30.289 28.956 101.122 1.00 24.24 97 GLY B O 1
ATOM 2364 N N . SER B 1 98 ? 29.983 30.713 99.745 1.00 25.92 98 SER B N 1
ATOM 2365 C CA . SER B 1 98 ? 31.414 30.881 99.512 1.00 23.34 98 SER B CA 1
ATOM 2366 C C . SER B 1 98 ? 32.152 31.134 100.819 1.00 23.38 98 SER B C 1
ATOM 2367 O O . SER B 1 98 ? 33.236 30.590 101.040 1.00 25.38 98 SER B O 1
ATOM 2370 N N . LYS B 1 99 ? 31.578 31.971 101.694 1.00 24.00 99 LYS B N 1
ATOM 2371 C CA . LYS B 1 99 ? 32.209 32.287 102.971 1.00 26.28 99 LYS B CA 1
ATOM 2372 C C . LYS B 1 99 ? 32.321 31.042 103.833 1.00 28.85 99 LYS B C 1
ATOM 2373 O O . LYS B 1 99 ? 33.383 30.763 104.408 1.00 21.46 99 LYS B O 1
ATOM 2379 N N . GLY B 1 100 ? 31.232 30.269 103.911 1.00 22.48 100 GLY B N 1
ATOM 2380 C CA . GLY B 1 100 ? 31.254 29.037 104.681 1.00 17.70 100 GLY B CA 1
ATOM 2381 C C . GLY B 1 100 ? 32.253 28.020 104.155 1.00 23.21 100 GLY B C 1
ATOM 2382 O O . GLY B 1 100 ? 32.932 27.352 104.936 1.00 22.87 100 GLY B O 1
ATOM 2383 N N . ILE B 1 101 ? 32.364 27.880 102.830 1.00 21.23 101 ILE B N 1
ATOM 2384 C CA . ILE B 1 101 ? 33.355 26.937 102.317 1.00 21.41 101 ILE B CA 1
ATOM 2385 C C . ILE B 1 101 ? 34.762 27.418 102.659 1.00 21.90 101 ILE B C 1
ATOM 2386 O O . ILE B 1 101 ? 35.603 26.643 103.142 1.00 15.58 101 ILE B O 1
ATOM 2391 N N . ALA B 1 102 ? 35.026 28.714 102.463 1.00 17.43 102 ALA B N 1
ATOM 2392 C CA . ALA B 1 102 ? 36.341 29.242 102.799 1.00 23.45 102 ALA B CA 1
ATOM 2393 C C . ALA B 1 102 ? 36.639 29.115 104.291 1.00 19.24 102 ALA B C 1
ATOM 2394 O O . ALA B 1 102 ? 37.764 28.772 104.666 1.00 22.48 102 ALA B O 1
ATOM 2396 N N . ASP B 1 103 ? 35.651 29.346 105.163 1.00 20.12 103 ASP B N 1
ATOM 2397 C CA . ASP B 1 103 ? 35.950 29.188 106.593 1.00 25.80 103 ASP B CA 1
ATOM 2398 C C . ASP B 1 103 ? 36.252 27.738 106.962 1.00 22.53 103 ASP B C 1
ATOM 2399 O O . ASP B 1 103 ? 37.077 27.492 107.846 1.00 21.77 103 ASP B O 1
ATOM 2404 N N . VAL B 1 104 ? 35.595 26.769 106.317 1.00 22.75 104 VAL B N 1
ATOM 2405 C CA . VAL B 1 104 ? 35.939 25.366 106.550 1.00 20.17 104 VAL B CA 1
ATOM 2406 C C . VAL B 1 104 ? 37.389 25.104 106.148 1.00 21.17 104 VAL B C 1
ATOM 2407 O O . VAL B 1 104 ? 38.168 24.490 106.891 1.00 14.50 104 VAL B O 1
ATOM 2411 N N . VAL B 1 105 ? 37.782 25.601 104.975 1.00 21.60 105 VAL B N 1
ATOM 2412 C CA . VAL B 1 105 ? 39.095 25.256 104.434 1.00 20.99 105 VAL B CA 1
ATOM 2413 C C . VAL B 1 105 ? 40.210 25.943 105.211 1.00 23.35 105 VAL B C 1
ATOM 2414 O O . VAL B 1 105 ? 41.320 25.400 105.336 1.00 17.36 105 VAL B O 1
ATOM 2418 N N . SER B 1 106 ? 39.942 27.135 105.748 1.00 17.53 106 SER B N 1
ATOM 2419 C CA . SER B 1 106 ? 40.926 27.789 106.593 1.00 19.72 106 SER B CA 1
ATOM 2420 C C . SER B 1 106 ? 41.221 26.979 107.852 1.00 20.68 106 SER B C 1
ATOM 2421 O O . SER B 1 106 ? 42.245 27.217 108.496 1.00 19.41 106 SER B O 1
ATOM 2424 N N . ARG B 1 107 ? 40.374 26.006 108.195 1.00 20.07 107 ARG B N 1
ATOM 2425 C CA . ARG B 1 107 ? 40.611 25.120 109.331 1.00 15.59 107 ARG B CA 1
ATOM 2426 C C . ARG B 1 107 ? 41.287 23.817 108.939 1.00 20.91 107 ARG B C 1
ATOM 2427 O O . ARG B 1 107 ? 41.552 22.995 109.815 1.00 23.45 107 ARG B O 1
ATOM 2435 N N . LEU B 1 108 ? 41.570 23.600 107.656 1.00 20.76 108 LEU B N 1
ATOM 2436 C CA . LEU B 1 108 ? 42.272 22.405 107.212 1.00 16.61 108 LEU B CA 1
ATOM 2437 C C . LEU B 1 108 ? 43.769 22.687 107.116 1.00 20.91 108 LEU B C 1
ATOM 2438 O O . LEU B 1 108 ? 44.218 23.835 107.180 1.00 21.32 108 LEU B O 1
ATOM 2443 N N . ASP B 1 109 ? 44.553 21.629 106.941 1.00 16.05 109 ASP B N 1
ATOM 2444 C CA . ASP B 1 109 ? 46.001 21.820 106.973 1.00 19.99 109 ASP B CA 1
ATOM 2445 C C . ASP B 1 109 ? 46.506 22.582 105.753 1.00 24.36 109 ASP B C 1
ATOM 2446 O O . ASP B 1 109 ? 47.558 23.222 105.829 1.00 23.89 109 ASP B O 1
ATOM 2451 N N . ASP B 1 110 ? 45.821 22.489 104.612 1.00 20.99 110 ASP B N 1
ATOM 2452 C CA . ASP B 1 110 ? 46.147 23.350 103.481 1.00 22.49 110 ASP B CA 1
ATOM 2453 C C . ASP B 1 110 ? 44.907 23.549 102.628 1.00 19.60 110 ASP B C 1
ATOM 2454 O O . ASP B 1 110 ? 43.913 22.826 102.750 1.00 18.92 110 ASP B O 1
ATOM 2459 N N . ASN B 1 111 ? 44.981 24.557 101.765 1.00 18.29 111 ASN B N 1
ATOM 2460 C CA . ASN B 1 111 ? 43.835 25.023 101.000 1.00 25.31 111 ASN B CA 1
ATOM 2461 C C . ASN B 1 111 ? 43.923 24.688 99.511 1.00 22.41 111 ASN B C 1
ATOM 2462 O O . ASN B 1 111 ? 43.234 25.319 98.696 1.00 22.31 111 ASN B O 1
ATOM 2467 N N . THR B 1 112 ? 44.735 23.707 99.136 1.00 18.94 112 THR B N 1
ATOM 2468 C CA . THR B 1 112 ? 44.866 23.369 97.721 1.00 23.35 112 THR B CA 1
ATOM 2469 C C . THR B 1 112 ? 43.635 22.609 97.235 1.00 21.09 112 THR B C 1
ATOM 2470 O O . THR B 1 112 ? 43.031 21.814 97.967 1.00 20.34 112 THR B O 1
ATOM 2474 N N . CYS B 1 113 ? 43.255 22.875 95.990 1.00 18.13 113 CYS B N 1
ATOM 2475 C CA . CYS B 1 113 ? 42.128 22.192 95.375 1.00 18.25 113 CYS B CA 1
ATOM 2476 C C . CYS B 1 113 ? 42.273 22.258 93.868 1.00 22.13 113 CYS B C 1
ATOM 2477 O O . CYS B 1 113 ? 43.219 22.843 93.343 1.00 20.49 113 CYS B O 1
ATOM 2480 N N . HIS B 1 114 ? 41.274 21.725 93.174 1.00 17.90 114 HIS B N 1
ATOM 2481 C CA . HIS B 1 114 ? 41.224 21.850 91.733 1.00 22.31 114 HIS B CA 1
ATOM 2482 C C . HIS B 1 114 ? 39.772 21.819 91.286 1.00 23.50 114 HIS B C 1
ATOM 2483 O O . HIS B 1 114 ? 38.907 21.236 91.944 1.00 19.69 114 HIS B O 1
ATOM 2490 N N . ALA B 1 115 ? 39.506 22.505 90.189 1.00 17.96 115 ALA B N 1
ATOM 2491 C CA . ALA B 1 115 ? 38.170 22.563 89.642 1.00 16.21 115 ALA B CA 1
ATOM 2492 C C . ALA B 1 115 ? 38.179 21.885 88.283 1.00 23.79 115 ALA B C 1
ATOM 2493 O O . ALA B 1 115 ? 39.131 22.026 87.510 1.00 25.50 115 ALA B O 1
ATOM 2495 N N . ILE B 1 116 ? 37.142 21.101 88.030 1.00 29.49 116 ILE B N 1
ATOM 2496 C CA . ILE B 1 116 ? 36.987 20.364 86.790 1.00 28.51 116 ILE B CA 1
ATOM 2497 C C . ILE B 1 116 ? 35.678 20.801 86.171 1.00 31.94 116 ILE B C 1
ATOM 2498 O O . ILE B 1 116 ? 34.666 20.927 86.873 1.00 31.05 116 ILE B O 1
ATOM 2503 N N . CYS B 1 117 ? 35.713 21.088 84.876 1.00 32.53 117 CYS B N 1
ATOM 2504 C CA . CYS B 1 117 ? 34.511 21.361 84.111 1.00 29.25 117 CYS B CA 1
ATOM 2505 C C . CYS B 1 117 ? 34.458 20.347 82.991 1.00 33.75 117 CYS B C 1
ATOM 2506 O O . CYS B 1 117 ? 35.489 20.009 82.399 1.00 32.74 117 CYS B O 1
ATOM 2509 N N . THR B 1 118 ? 33.272 19.824 82.737 1.00 31.44 118 THR B N 1
ATOM 2510 C CA . THR B 1 118 ? 33.121 18.815 81.710 1.00 30.61 118 THR B CA 1
ATOM 2511 C C . THR B 1 118 ? 31.986 19.237 80.799 1.00 29.49 118 THR B C 1
ATOM 2512 O O . THR B 1 118 ? 30.965 19.746 81.272 1.00 24.43 118 THR B O 1
ATOM 2516 N N . TYR B 1 119 ? 32.220 19.129 79.492 1.00 29.44 119 TYR B N 1
ATOM 2517 C CA . TYR B 1 119 ? 31.167 19.198 78.487 1.00 30.41 119 TYR B CA 1
ATOM 2518 C C . TYR B 1 119 ? 30.904 17.790 77.978 1.00 24.33 119 TYR B C 1
ATOM 2519 O O . TYR B 1 119 ? 31.837 17.008 77.782 1.00 26.40 119 TYR B O 1
ATOM 2528 N N . SER B 1 120 ? 29.639 17.472 77.754 1.00 30.09 120 SER B N 1
ATOM 2529 C CA . SER B 1 120 ? 29.267 16.208 77.122 1.00 26.86 120 SER B CA 1
ATOM 2530 C C . SER B 1 120 ? 28.303 16.499 75.985 1.00 28.27 120 SER B C 1
ATOM 2531 O O . SER B 1 120 ? 27.382 17.314 76.133 1.00 23.32 120 SER B O 1
ATOM 2534 N N . VAL B 1 121 ? 28.534 15.847 74.846 1.00 25.06 121 VAL B N 1
ATOM 2535 C CA . VAL B 1 121 ? 27.750 16.059 73.634 1.00 33.08 121 VAL B CA 1
ATOM 2536 C C . VAL B 1 121 ? 27.195 14.711 73.171 1.00 32.12 121 VAL B C 1
ATOM 2537 O O . VAL B 1 121 ? 27.899 13.692 73.174 1.00 25.80 121 VAL B O 1
ATOM 2541 N N . TYR B 1 122 ? 25.919 14.705 72.799 1.00 30.06 122 TYR B N 1
ATOM 2542 C CA . TYR B 1 122 ? 25.228 13.493 72.384 1.00 34.98 122 TYR B CA 1
ATOM 2543 C C . TYR B 1 122 ? 24.515 13.761 71.067 1.00 32.05 122 TYR B C 1
ATOM 2544 O O . TYR B 1 122 ? 23.863 14.799 70.919 1.00 33.84 122 TYR B O 1
ATOM 2553 N N . ASP B 1 123 ? 24.644 12.840 70.107 1.00 40.15 123 ASP B N 1
ATOM 2554 C CA . ASP B 1 123 ? 24.007 12.997 68.798 1.00 41.53 123 ASP B CA 1
ATOM 2555 C C . ASP B 1 123 ? 22.910 11.974 68.552 1.00 41.50 123 ASP B C 1
ATOM 2556 O O . ASP B 1 123 ? 22.500 11.775 67.407 1.00 46.88 123 ASP B O 1
ATOM 2561 N N . GLY B 1 124 ? 22.426 11.325 69.601 1.00 45.28 124 GLY B N 1
ATOM 2562 C CA . GLY B 1 124 ? 21.491 10.234 69.479 1.00 38.70 124 GLY B CA 1
ATOM 2563 C C . GLY B 1 124 ? 22.142 8.867 69.469 1.00 40.26 124 GLY B C 1
ATOM 2564 O O . GLY B 1 124 ? 21.491 7.883 69.841 1.00 37.86 124 GLY B O 1
ATOM 2565 N N . LYS B 1 125 ? 23.412 8.785 69.069 1.00 34.26 125 LYS B N 1
ATOM 2566 C CA . LYS B 1 125 ? 24.144 7.524 69.008 1.00 36.37 125 LYS B CA 1
ATOM 2567 C C . LYS B 1 125 ? 25.456 7.555 69.776 1.00 41.16 125 LYS B C 1
ATOM 2568 O O . LYS B 1 125 ? 25.824 6.554 70.401 1.00 38.66 125 LYS B O 1
ATOM 2574 N N . ASP B 1 126 ? 26.190 8.657 69.717 1.00 35.92 126 ASP B N 1
ATOM 2575 C CA . ASP B 1 126 ? 27.523 8.726 70.284 1.00 34.59 126 ASP B CA 1
ATOM 2576 C C . ASP B 1 126 ? 27.589 9.813 71.343 1.00 35.37 126 ASP B C 1
ATOM 2577 O O . ASP B 1 126 ? 27.046 10.904 71.157 1.00 40.68 126 ASP B O 1
ATOM 2582 N N . VAL B 1 127 ? 28.252 9.507 72.449 1.00 26.47 127 VAL B N 1
ATOM 2583 C CA . VAL B 1 127 ? 28.484 10.461 73.520 1.00 35.70 127 VAL B CA 1
ATOM 2584 C C . VAL B 1 127 ? 29.967 10.794 73.545 1.00 30.17 127 VAL B C 1
ATOM 2585 O O . VAL B 1 127 ? 30.818 9.910 73.390 1.00 30.22 127 VAL B O 1
ATOM 2589 N N . HIS B 1 128 ? 30.279 12.077 73.714 1.00 35.50 128 HIS B N 1
ATOM 2590 C CA . HIS B 1 128 ? 31.660 12.513 73.872 1.00 35.77 128 HIS B CA 1
ATOM 2591 C C . HIS B 1 128 ? 31.761 13.503 75.014 1.00 33.44 128 HIS B C 1
ATOM 2592 O O . HIS B 1 128 ? 30.902 14.374 75.169 1.00 36.89 128 HIS B O 1
ATOM 2599 N N . SER B 1 129 ? 32.818 13.377 75.796 1.00 30.88 129 SER B N 1
ATOM 2600 C CA . SER B 1 129 ? 33.012 14.230 76.954 1.00 37.56 129 SER B CA 1
ATOM 2601 C C . SER B 1 129 ? 34.392 14.874 76.921 1.00 36.48 129 SER B C 1
ATOM 2602 O O . SER B 1 129 ? 35.386 14.256 76.512 1.00 30.94 129 SER B O 1
ATOM 2605 N N . PHE B 1 130 ? 34.444 16.119 77.374 1.00 29.86 130 PHE B N 1
ATOM 2606 C CA . PHE B 1 130 ? 35.677 16.885 77.436 1.00 29.61 130 PHE B CA 1
ATOM 2607 C C . PHE B 1 130 ? 35.751 17.555 78.793 1.00 37.81 130 PHE B C 1
ATOM 2608 O O . PHE B 1 130 ? 34.791 18.215 79.207 1.00 37.00 130 PHE B O 1
ATOM 2616 N N . LYS B 1 131 ? 36.867 17.371 79.498 1.00 36.74 131 LYS B N 1
ATOM 2617 C CA . LYS B 1 131 ? 37.047 17.953 80.821 1.00 40.47 131 LYS B CA 1
ATOM 2618 C C . LYS B 1 131 ? 38.248 18.896 80.855 1.00 41.09 131 LYS B C 1
ATOM 2619 O O . LYS B 1 131 ? 39.308 18.594 80.288 1.00 32.45 131 LYS B O 1
ATOM 2625 N N . GLY B 1 132 ? 38.058 20.044 81.508 1.00 33.60 132 GLY B N 1
ATOM 2626 C CA . GLY B 1 132 ? 39.135 20.977 81.812 1.00 26.44 132 GLY B CA 1
ATOM 2627 C C . GLY B 1 132 ? 39.406 21.003 83.313 1.00 35.55 132 GLY B C 1
ATOM 2628 O O . GLY B 1 132 ? 38.478 21.080 84.125 1.00 25.53 132 GLY B O 1
ATOM 2629 N N . ILE B 1 133 ? 40.684 20.928 83.667 1.00 30.02 133 ILE B N 1
ATOM 2630 C CA . ILE B 1 133 ? 41.107 20.971 85.061 1.00 31.00 133 ILE B CA 1
ATOM 2631 C C . ILE B 1 133 ? 41.999 22.182 85.286 1.00 33.15 133 ILE B C 1
ATOM 2632 O O . ILE B 1 133 ? 42.879 22.484 84.469 1.00 26.70 133 ILE B O 1
ATOM 2637 N N . THR B 1 134 ? 41.777 22.866 86.407 1.00 27.04 134 THR B N 1
ATOM 2638 C CA . THR B 1 134 ? 42.621 23.973 86.836 1.00 23.48 134 THR B CA 1
ATOM 2639 C C . THR B 1 134 ? 42.908 23.808 88.321 1.00 29.97 134 THR B C 1
ATOM 2640 O O . THR B 1 134 ? 41.983 23.814 89.150 1.00 24.07 134 THR B O 1
ATOM 2644 N N . ASN B 1 135 ? 44.181 23.637 88.651 1.00 25.92 135 ASN B N 1
ATOM 2645 C CA . ASN B 1 135 ? 44.573 23.612 90.045 1.00 25.62 135 ASN B CA 1
ATOM 2646 C C . ASN B 1 135 ? 44.457 25.013 90.637 1.00 23.79 135 ASN B C 1
ATOM 2647 O O . ASN B 1 135 ? 44.478 26.025 89.934 1.00 20.27 135 ASN B O 1
ATOM 2652 N N . GLY B 1 136 ? 44.310 25.061 91.949 1.00 22.47 136 GLY B N 1
ATOM 2653 C CA . GLY B 1 136 ? 44.182 26.335 92.617 1.00 24.61 136 GLY B CA 1
ATOM 2654 C C . GLY B 1 136 ? 44.100 26.141 94.112 1.00 23.76 136 GLY B C 1
ATOM 2655 O O . GLY B 1 136 ? 44.517 25.111 94.644 1.00 18.15 136 GLY B O 1
ATOM 2656 N N . LYS B 1 137 ? 43.536 27.146 94.777 1.00 25.10 137 LYS B N 1
ATOM 2657 C CA . LYS B 1 137 ? 43.470 27.233 96.229 1.00 24.89 137 LYS B CA 1
ATOM 2658 C C . LYS B 1 137 ? 42.158 27.895 96.631 1.00 24.72 137 LYS B C 1
ATOM 2659 O O . LYS B 1 137 ? 41.728 28.861 95.995 1.00 25.20 137 LYS B O 1
ATOM 2665 N N . ILE B 1 138 ? 41.528 27.373 97.670 1.00 18.72 138 ILE B N 1
ATOM 2666 C CA . ILE B 1 138 ? 40.398 28.042 98.301 1.00 22.22 138 ILE B CA 1
ATOM 2667 C C . ILE B 1 138 ? 40.932 29.141 99.206 1.00 28.13 138 ILE B C 1
ATOM 2668 O O . ILE B 1 138 ? 41.764 28.877 100.087 1.00 29.12 138 ILE B O 1
ATOM 2673 N N . VAL B 1 139 ? 40.454 30.373 99.005 1.00 21.07 139 VAL B N 1
ATOM 2674 C CA . VAL B 1 139 ? 40.875 31.514 99.811 1.00 20.45 139 VAL B CA 1
ATOM 2675 C C . VAL B 1 139 ? 39.642 32.275 100.293 1.00 22.78 139 VAL B C 1
ATOM 2676 O O . VAL B 1 139 ? 38.511 31.989 99.909 1.00 23.75 139 VAL B O 1
ATOM 2680 N N . GLU B 1 140 ? 39.871 33.252 101.154 0.94 24.14 140 GLU B N 1
ATOM 2681 C CA . GLU B 1 140 ? 38.753 34.029 101.659 0.94 27.87 140 GLU B CA 1
ATOM 2682 C C . GLU B 1 140 ? 38.155 34.880 100.535 0.94 22.85 140 GLU B C 1
ATOM 2683 O O . GLU B 1 140 ? 38.885 35.359 99.666 0.94 22.90 140 GLU B O 1
ATOM 2689 N N . PRO B 1 141 ? 36.839 35.086 100.537 1.00 27.12 141 PRO B N 1
ATOM 2690 C CA . PRO B 1 141 ? 36.155 35.642 99.356 1.00 22.28 141 PRO B CA 1
ATOM 2691 C C . PRO B 1 141 ? 36.711 36.991 98.924 1.00 27.01 141 PRO B C 1
ATOM 2692 O O . PRO B 1 141 ? 36.928 37.886 99.740 1.00 34.22 141 PRO B O 1
ATOM 2696 N N . ARG B 1 142 ? 36.930 37.128 97.621 0.85 23.44 142 ARG B N 1
ATOM 2697 C CA . ARG B 1 142 ? 37.312 38.389 97.007 0.85 30.43 142 ARG B CA 1
ATOM 2698 C C . ARG B 1 142 ? 36.594 38.514 95.674 0.85 29.91 142 ARG B C 1
ATOM 2699 O O . ARG B 1 142 ? 36.491 37.543 94.925 0.85 29.93 142 ARG B O 1
ATOM 2707 N N . GLY B 1 143 ? 36.107 39.705 95.377 1.00 34.08 143 GLY B N 1
ATOM 2708 C CA . GLY B 1 143 ? 35.572 39.964 94.067 1.00 28.04 143 GLY B CA 1
ATOM 2709 C C . GLY B 1 143 ? 34.084 39.701 93.995 1.00 30.88 143 GLY B C 1
ATOM 2710 O O . GLY B 1 143 ? 33.373 39.659 95.003 1.00 32.44 143 GLY B O 1
ATOM 2711 N N . ASN B 1 144 ? 33.608 39.534 92.761 1.00 39.47 144 ASN B N 1
ATOM 2712 C CA . ASN B 1 144 ? 32.182 39.359 92.515 1.00 33.64 144 ASN B CA 1
ATOM 2713 C C . ASN B 1 144 ? 31.673 38.114 93.228 1.00 33.08 144 ASN B C 1
ATOM 2714 O O . ASN B 1 144 ? 32.354 37.086 93.277 1.00 36.02 144 ASN B O 1
ATOM 2719 N N . ASN B 1 145 ? 30.465 38.203 93.779 1.00 39.85 145 ASN B N 1
ATOM 2720 C CA . ASN B 1 145 ? 29.918 37.122 94.589 1.00 40.31 145 ASN B CA 1
ATOM 2721 C C . ASN B 1 145 ? 28.643 36.521 94.008 1.00 45.55 145 ASN B C 1
ATOM 2722 O O . ASN B 1 145 ? 27.979 35.721 94.686 1.00 40.35 145 ASN B O 1
ATOM 2727 N N . LYS B 1 146 ? 28.273 36.888 92.783 1.00 40.60 146 LYS B N 1
ATOM 2728 C CA . LYS B 1 146 ? 27.083 36.338 92.148 1.00 47.51 146 LYS B CA 1
ATOM 2729 C C . LYS B 1 146 ? 27.418 35.187 91.212 1.00 45.02 146 LYS B C 1
ATOM 2730 O O . LYS B 1 146 ? 26.502 34.551 90.680 1.00 41.80 146 LYS B O 1
ATOM 2736 N N . PHE B 1 147 ? 28.706 34.900 91.018 1.00 41.38 147 PHE B N 1
ATOM 2737 C CA . PHE B 1 147 ? 29.192 33.796 90.195 1.00 42.20 147 PHE B CA 1
ATOM 2738 C C . PHE B 1 147 ? 29.560 32.582 91.045 1.00 38.15 147 PHE B C 1
ATOM 2739 O O . PHE B 1 147 ? 30.619 31.970 90.843 1.00 26.90 147 PHE B O 1
ATOM 2747 N N . GLY B 1 148 ? 28.712 32.226 92.008 1.00 35.68 148 GLY B N 1
ATOM 2748 C CA . GLY B 1 148 ? 28.945 31.026 92.804 1.00 33.78 148 GLY B CA 1
ATOM 2749 C C . GLY B 1 148 ? 30.229 31.095 93.615 1.00 31.78 148 GLY B C 1
ATOM 2750 O O . GLY B 1 148 ? 30.442 32.016 94.412 1.00 29.53 148 GLY B O 1
ATOM 2751 N N . TRP B 1 149 ? 31.108 30.110 93.419 1.00 26.45 149 TRP B N 1
ATOM 2752 C CA . TRP B 1 149 ? 32.335 30.011 94.199 1.00 31.32 149 TRP B CA 1
ATOM 2753 C C . TRP B 1 149 ? 33.536 30.590 93.465 1.00 30.00 149 TRP B C 1
ATOM 2754 O O . TRP B 1 149 ? 34.677 30.305 93.840 1.00 28.17 149 TRP B O 1
ATOM 2765 N N . ASP B 1 150 ? 33.303 31.406 92.434 1.00 30.50 150 ASP B N 1
ATOM 2766 C CA . ASP B 1 150 ? 34.407 32.108 91.790 1.00 26.59 150 ASP B CA 1
ATOM 2767 C C . ASP B 1 150 ? 35.189 32.952 92.802 1.00 29.52 150 ASP B C 1
ATOM 2768 O O . ASP B 1 150 ? 36.425 32.981 92.770 1.00 29.38 150 ASP B O 1
ATOM 2773 N N . ASN B 1 151 ? 34.488 33.621 93.732 1.00 23.12 151 ASN B N 1
ATOM 2774 C CA . ASN B 1 151 ? 35.147 34.580 94.620 1.00 24.72 151 ASN B CA 1
ATOM 2775 C C . ASN B 1 151 ? 36.099 33.928 95.625 1.00 28.22 151 ASN B C 1
ATOM 2776 O O . ASN B 1 151 ? 36.930 34.640 96.204 1.00 29.12 151 ASN B O 1
ATOM 2781 N N . ILE B 1 152 ? 36.024 32.610 95.836 1.00 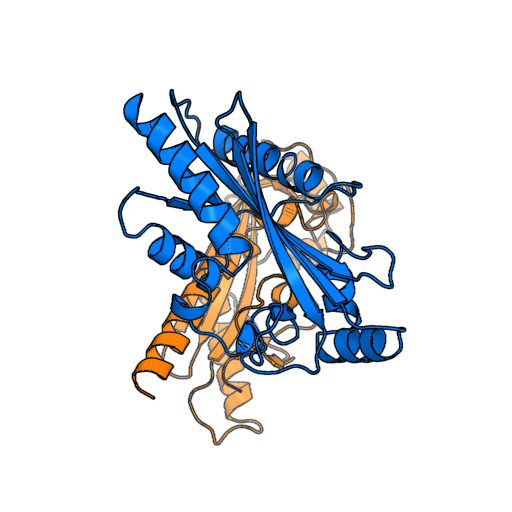23.66 152 ILE B N 1
ATOM 2782 C CA . ILE B 1 152 ? 36.945 31.922 96.740 1.00 24.85 152 ILE B CA 1
ATOM 2783 C C . ILE B 1 152 ? 37.977 31.060 96.018 1.00 26.67 152 ILE B C 1
ATOM 2784 O O . ILE B 1 152 ? 38.810 30.442 96.693 1.00 24.95 152 ILE B O 1
ATOM 2789 N N . PHE B 1 153 ? 37.967 30.994 94.684 1.00 22.99 153 PHE B N 1
ATOM 2790 C CA . PHE B 1 153 ? 38.902 30.141 93.950 1.00 16.18 153 PHE B CA 1
ATOM 2791 C C . PHE B 1 153 ? 40.058 30.970 93.398 1.00 18.73 153 PHE B C 1
ATOM 2792 O O . PHE B 1 153 ? 39.859 31.825 92.526 1.00 24.68 153 PHE B O 1
ATOM 2800 N N . GLN B 1 154 ? 41.264 30.680 93.865 1.00 21.35 154 GLN B N 1
ATOM 2801 C CA . GLN B 1 154 ? 42.468 31.374 93.428 1.00 27.84 154 GLN B CA 1
ATOM 2802 C C . GLN B 1 154 ? 43.321 30.436 92.583 1.00 25.83 154 GLN B C 1
ATOM 2803 O O . GLN B 1 154 ? 43.990 29.550 93.140 1.00 26.48 154 GLN B O 1
ATOM 2809 N N . PRO B 1 155 ? 43.359 30.600 91.260 1.00 27.75 155 PRO B N 1
ATOM 2810 C CA . PRO B 1 155 ? 43.999 29.587 90.399 1.00 26.08 155 PRO B CA 1
ATOM 2811 C C . PRO B 1 155 ? 45.513 29.610 90.503 1.00 27.32 155 PRO B C 1
ATOM 2812 O O . PRO B 1 155 ? 46.120 30.648 90.763 1.00 40.07 155 PRO B O 1
ATOM 2816 N N . GLU B 1 156 ? 46.114 28.432 90.301 0.87 32.57 156 GLU B N 1
ATOM 2817 C CA . GLU B 1 156 ? 47.560 28.205 90.237 0.87 39.09 156 GLU B CA 1
ATOM 2818 C C . GLU B 1 156 ? 48.333 28.976 91.306 0.87 47.62 156 GLU B C 1
ATOM 2819 O O . GLU B 1 156 ? 48.046 28.834 92.501 0.87 47.12 156 GLU B O 1
ATOM 2825 N N . SER B 1 157 ? 49.332 29.765 90.907 1.00 47.43 157 SER B N 1
ATOM 2826 C CA . SER B 1 157 ? 50.110 30.579 91.836 1.00 48.80 157 SER B CA 1
ATOM 2827 C C . SER B 1 157 ? 49.745 32.059 91.752 1.00 54.83 157 SER B C 1
ATOM 2828 O O . SER B 1 157 ? 50.582 32.919 92.049 1.00 53.37 157 SER B O 1
ATOM 2831 N N . LEU B 1 158 ? 48.525 32.373 91.325 1.00 54.56 158 LEU B N 1
ATOM 2832 C CA . LEU B 1 158 ? 48.108 33.753 91.156 1.00 39.45 158 LEU B CA 1
ATOM 2833 C C . LEU B 1 158 ? 47.699 34.352 92.495 1.00 41.59 158 LEU B C 1
ATOM 2834 O O . LEU B 1 158 ? 47.614 33.665 93.515 1.00 41.71 158 LEU B O 1
ATOM 2839 N N . SER B 1 159 ? 47.451 35.662 92.486 1.00 45.31 159 SER B N 1
ATOM 2840 C CA . SER B 1 159 ? 47.057 36.382 93.693 1.00 52.80 159 SER B CA 1
ATOM 2841 C C . SER B 1 159 ? 45.632 36.894 93.618 1.00 40.30 159 SER B C 1
ATOM 2842 O O . SER B 1 159 ? 45.202 37.618 94.521 1.00 42.00 159 SER B O 1
ATOM 2845 N N . LYS B 1 160 ? 44.904 36.544 92.560 1.00 43.12 160 LYS B N 1
ATOM 2846 C CA . LYS B 1 160 ? 43.522 36.941 92.331 1.00 38.71 160 LYS B CA 1
ATOM 2847 C C . LYS B 1 160 ? 42.601 35.728 92.455 1.00 33.67 160 LYS B C 1
ATOM 2848 O O . LYS B 1 160 ? 43.036 34.579 92.346 1.00 38.09 160 LYS B O 1
ATOM 2854 N N . THR B 1 161 ? 41.318 35.989 92.683 1.00 25.85 161 THR B N 1
ATOM 2855 C CA . THR B 1 161 ? 40.284 34.980 92.522 1.00 24.76 161 THR B CA 1
ATOM 2856 C C . THR B 1 161 ? 39.541 35.184 91.210 1.00 39.01 161 THR B C 1
ATOM 2857 O O . THR B 1 161 ? 39.541 36.268 90.624 1.00 39.86 161 THR B O 1
ATOM 2861 N N . PHE B 1 162 ? 38.863 34.122 90.776 1.00 36.07 162 PHE B N 1
ATOM 2862 C CA . PHE B 1 162 ? 38.025 34.211 89.591 1.00 34.03 162 PHE B CA 1
ATOM 2863 C C . PHE B 1 162 ? 37.020 35.347 89.727 1.00 45.64 162 PHE B C 1
ATOM 2864 O O . PHE B 1 162 ? 36.729 36.059 88.752 1.00 41.76 162 PHE B O 1
ATOM 2872 N N . GLY B 1 163 ? 36.481 35.531 90.936 1.00 31.87 163 GLY B N 1
ATOM 2873 C CA . GLY B 1 163 ? 35.579 36.640 91.197 1.00 36.69 163 GLY B CA 1
ATOM 2874 C C . GLY B 1 163 ? 36.221 38.007 91.050 1.00 40.48 163 GLY B C 1
ATOM 2875 O O . GLY B 1 163 ? 35.503 39.005 90.930 1.00 44.65 163 GLY B O 1
ATOM 2876 N N . GLU B 1 164 ? 37.552 38.075 91.054 1.00 33.16 164 GLU B N 1
ATOM 2877 C CA . GLU B 1 164 ? 38.299 39.312 90.857 1.00 38.11 164 GLU B CA 1
ATOM 2878 C C . GLU B 1 164 ? 38.709 39.543 89.410 1.00 46.58 164 GLU B C 1
ATOM 2879 O O . GLU B 1 164 ? 39.273 40.599 89.098 1.00 39.74 164 GLU B O 1
ATOM 2885 N N . MET B 1 165 ? 38.481 38.568 88.538 1.00 54.32 165 MET B N 1
ATOM 2886 C CA . MET B 1 165 ? 38.813 38.662 87.129 1.00 51.36 165 MET B CA 1
ATOM 2887 C C . MET B 1 165 ? 37.548 38.839 86.306 1.00 55.45 165 MET B C 1
ATOM 2888 O O . MET B 1 165 ? 36.427 38.637 86.781 1.00 56.60 165 MET B O 1
ATOM 2893 N N . THR B 1 166 ? 37.747 39.212 85.044 1.00 62.54 166 THR B N 1
ATOM 2894 C CA . THR B 1 166 ? 36.641 39.343 84.106 1.00 66.28 166 THR B CA 1
ATOM 2895 C C . THR B 1 166 ? 36.670 38.204 83.092 1.00 67.35 166 THR B C 1
ATOM 2896 O O . THR B 1 166 ? 36.275 37.077 83.405 1.00 73.52 166 THR B O 1
ATOM 2900 N N . PHE B 1 167 ? 37.116 38.490 81.872 1.00 71.54 167 PHE B N 1
ATOM 2901 C CA . PHE B 1 167 ? 37.219 37.488 80.825 1.00 55.63 167 PHE B CA 1
ATOM 2902 C C . PHE B 1 167 ? 38.589 37.414 80.192 1.00 52.97 167 PHE B C 1
ATOM 2903 O O . PHE B 1 167 ? 38.920 36.388 79.598 1.00 52.74 167 PHE B O 1
ATOM 2911 N N . ASP B 1 168 ? 39.384 38.474 80.278 1.00 66.86 168 ASP B N 1
ATOM 2912 C CA . ASP B 1 168 ? 40.733 38.433 79.729 1.00 70.22 168 ASP B CA 1
ATOM 2913 C C . ASP B 1 168 ? 41.570 37.381 80.446 1.00 62.66 168 ASP B C 1
ATOM 2914 O O . ASP B 1 168 ? 42.069 36.431 79.828 1.00 62.30 168 ASP B O 1
ATOM 2919 N N . GLU B 1 169 ? 41.700 37.516 81.763 1.00 60.53 169 GLU B N 1
ATOM 2920 C CA . GLU B 1 169 ? 42.534 36.603 82.529 1.00 61.63 169 GLU B CA 1
ATOM 2921 C C . GLU B 1 169 ? 41.798 35.337 82.927 1.00 53.51 169 GLU B C 1
ATOM 2922 O O . GLU B 1 169 ? 42.418 34.266 82.985 1.00 49.24 169 GLU B O 1
ATOM 2928 N N . LYS B 1 170 ? 40.498 35.429 83.209 1.00 42.09 170 LYS B N 1
ATOM 2929 C CA . LYS B 1 170 ? 39.786 34.250 83.682 1.00 44.70 170 LYS B CA 1
ATOM 2930 C C . LYS B 1 170 ? 39.830 33.143 82.640 1.00 42.00 170 LYS B C 1
ATOM 2931 O O . LYS B 1 170 ? 40.265 32.026 82.935 1.00 39.83 170 LYS B O 1
ATOM 2937 N N . GLN B 1 171 ? 39.440 33.457 81.397 1.00 39.81 171 GLN B N 1
ATOM 2938 C CA . GLN B 1 171 ? 39.360 32.447 80.340 1.00 43.47 171 GLN B CA 1
ATOM 2939 C C . GLN B 1 171 ? 40.592 31.552 80.294 1.00 40.36 171 GLN B C 1
ATOM 2940 O O . GLN B 1 171 ? 40.473 30.325 80.205 1.00 44.48 171 GLN B O 1
ATOM 2946 N N . ASN B 1 172 ? 41.782 32.138 80.379 1.00 33.15 172 ASN B N 1
ATOM 2947 C CA . ASN B 1 172 ? 42.993 31.348 80.182 1.00 41.53 172 ASN B CA 1
ATOM 2948 C C . ASN B 1 172 ? 43.166 30.295 81.262 1.00 43.23 172 ASN B C 1
ATOM 2949 O O . ASN B 1 172 ? 43.797 29.260 81.024 1.00 41.13 172 ASN B O 1
ATOM 2954 N N . LEU B 1 173 ? 42.628 30.543 82.447 1.00 38.29 173 LEU B N 1
ATOM 2955 C CA . LEU B 1 173 ? 42.705 29.594 83.539 1.00 37.73 173 LEU B CA 1
ATOM 2956 C C . LEU B 1 173 ? 41.386 28.885 83.788 1.00 33.58 173 LEU B C 1
ATOM 2957 O O . LEU B 1 173 ? 41.339 27.980 84.625 1.00 35.59 173 LEU B O 1
ATOM 2962 N N . SER B 1 174 ? 40.329 29.277 83.104 1.00 27.12 174 SER B N 1
ATOM 2963 C CA . SER B 1 174 ? 39.013 28.716 83.375 1.00 31.84 174 SER B CA 1
ATOM 2964 C C . SER B 1 174 ? 38.952 27.251 82.961 1.00 40.63 174 SER B C 1
ATOM 2965 O O . SER B 1 174 ? 39.237 26.934 81.796 1.00 29.30 174 SER B O 1
ATOM 2968 N N . PRO B 1 175 ? 38.618 26.329 83.875 1.00 40.02 175 PRO B N 1
ATOM 2969 C CA . PRO B 1 175 ? 38.426 24.925 83.470 1.00 29.53 175 PRO B CA 1
ATOM 2970 C C . PRO B 1 175 ? 37.333 24.757 82.447 1.00 29.19 175 PRO B C 1
ATOM 2971 O O . PRO B 1 175 ? 37.399 23.850 81.612 1.00 31.73 175 PRO B O 1
ATOM 2975 N N . ARG B 1 176 ? 36.316 25.608 82.493 1.00 28.58 176 ARG B N 1
ATOM 2976 C CA . ARG B 1 176 ? 35.290 25.571 81.471 1.00 31.03 176 ARG B CA 1
ATOM 2977 C C . ARG B 1 176 ? 35.877 25.885 80.097 1.00 44.40 176 ARG B C 1
ATOM 2978 O O . ARG B 1 176 ? 35.536 25.227 79.107 1.00 40.07 176 ARG B O 1
ATOM 2986 N N . PHE B 1 177 ? 36.775 26.876 80.018 1.00 34.12 177 PHE B N 1
ATOM 2987 C CA . PHE B 1 177 ? 37.368 27.208 78.730 1.00 36.96 177 PHE B CA 1
ATOM 2988 C C . PHE B 1 177 ? 38.270 26.082 78.245 1.00 38.80 177 PHE B C 1
ATOM 2989 O O . PHE B 1 177 ? 38.227 25.704 77.065 1.00 33.68 177 PHE B O 1
ATOM 2997 N N . LYS B 1 178 ? 39.093 25.531 79.138 1.00 29.97 178 LYS B N 1
ATOM 2998 C CA . LYS B 1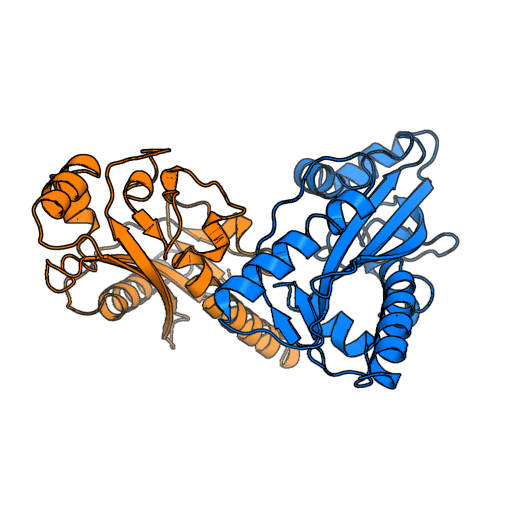 178 ? 39.940 24.421 78.730 1.00 33.36 178 LYS B CA 1
ATOM 2999 C C . LYS B 1 178 ? 39.108 23.304 78.129 1.00 39.35 178 LYS B C 1
ATOM 3000 O O . LYS B 1 178 ? 39.477 22.727 77.100 1.00 39.81 178 LYS B O 1
ATOM 3006 N N . ALA B 1 179 ? 37.963 23.007 78.746 1.00 46.30 179 ALA B N 1
ATOM 3007 C CA . ALA B 1 179 ? 37.094 21.945 78.251 1.00 43.69 179 ALA B CA 1
ATOM 3008 C C . ALA B 1 179 ? 36.436 22.353 76.947 1.00 34.78 179 ALA B C 1
ATOM 3009 O O . ALA B 1 179 ? 36.470 21.606 75.964 1.00 32.47 179 ALA B O 1
ATOM 3011 N N . PHE B 1 180 ? 35.803 23.526 76.942 1.00 38.91 180 PHE B N 1
ATOM 3012 C CA . PHE B 1 180 ? 35.119 24.026 75.756 1.00 41.41 180 PHE B CA 1
ATOM 3013 C C . PHE B 1 180 ? 35.988 23.912 74.510 1.00 45.55 180 PHE B C 1
ATOM 3014 O O . PHE B 1 180 ? 35.503 23.544 73.435 1.00 52.39 180 PHE B O 1
ATOM 3022 N N . VAL B 1 181 ? 37.273 24.240 74.634 1.00 37.12 181 VAL B N 1
ATOM 3023 C CA . VAL B 1 181 ? 38.166 24.248 73.479 1.00 42.68 181 VAL B CA 1
ATOM 3024 C C . VAL B 1 181 ? 38.287 22.852 72.870 1.00 48.00 181 VAL B C 1
ATOM 3025 O O . VAL B 1 181 ? 38.406 22.694 71.643 1.00 41.43 181 VAL B O 1
ATOM 3029 N N . GLN B 1 182 ? 38.264 21.819 73.712 1.00 39.07 182 GLN B N 1
ATOM 3030 C CA . GLN B 1 182 ? 38.220 20.462 73.192 1.00 38.69 182 GLN B CA 1
ATOM 3031 C C . GLN B 1 182 ? 36.899 20.186 72.496 1.00 43.15 182 GLN B C 1
ATOM 3032 O O . GLN B 1 182 ? 36.861 19.510 71.463 1.00 38.95 182 GLN B O 1
ATOM 3038 N N . LEU B 1 183 ? 35.810 20.720 73.042 1.00 40.49 183 LEU B N 1
ATOM 3039 C CA . LEU B 1 183 ? 34.496 20.458 72.478 1.00 41.86 183 LEU B CA 1
ATOM 3040 C C . LEU B 1 183 ? 34.333 21.163 71.144 1.00 48.32 183 LEU B C 1
ATOM 3041 O O . LEU B 1 183 ? 33.712 20.624 70.220 1.00 51.71 183 LEU B O 1
ATOM 3046 N N . LYS B 1 184 ? 34.894 22.368 71.025 1.00 51.75 184 LYS B N 1
ATOM 3047 C CA . LYS B 1 184 ? 34.786 23.113 69.778 1.00 49.01 184 LYS B CA 1
ATOM 3048 C C . LYS B 1 184 ? 35.489 22.383 68.643 1.00 43.54 184 LYS B C 1
ATOM 3049 O O . LYS B 1 184 ? 34.950 22.271 67.542 1.00 44.03 184 LYS B O 1
ATOM 3055 N N . GLU B 1 185 ? 36.691 21.867 68.898 1.00 41.96 185 GLU B N 1
ATOM 3056 C CA . GLU B 1 185 ? 37.444 21.206 67.845 1.00 43.65 185 GLU B CA 1
ATOM 3057 C C . GLU B 1 185 ? 36.759 19.932 67.402 1.00 54.45 185 GLU B C 1
ATOM 3058 O O . GLU B 1 185 ? 36.895 19.531 66.239 1.00 59.70 185 GLU B O 1
ATOM 3064 N N . PHE B 1 186 ? 36.030 19.280 68.310 1.00 54.19 186 PHE B N 1
ATOM 3065 C CA . PHE B 1 186 ? 35.270 18.103 67.920 1.00 45.76 186 PHE B CA 1
ATOM 3066 C C . PHE B 1 186 ? 34.073 18.499 67.067 1.00 42.64 186 PHE B C 1
ATOM 3067 O O . PHE B 1 186 ? 33.818 17.893 66.020 1.00 44.61 186 PHE B O 1
ATOM 3075 N N . LEU B 1 187 ? 33.317 19.506 67.503 1.00 40.15 187 LEU B N 1
ATOM 3076 C CA . LEU B 1 187 ? 32.177 19.956 66.712 1.00 35.06 187 LEU B CA 1
ATOM 3077 C C . LEU B 1 187 ? 32.614 20.415 65.328 1.00 49.43 187 LEU B C 1
ATOM 3078 O O . LEU B 1 187 ? 31.963 20.103 64.324 1.00 44.66 187 LEU B O 1
ATOM 3083 N N . MET B 1 188 ? 33.733 21.132 65.249 1.00 44.10 188 MET B N 1
ATOM 3084 C CA . MET B 1 188 ? 34.172 21.623 63.953 1.00 49.00 188 MET B CA 1
ATOM 3085 C C . MET B 1 188 ? 34.710 20.498 63.086 1.00 53.77 188 MET B C 1
ATOM 3086 O O . MET B 1 188 ? 34.558 20.541 61.862 1.00 57.43 188 MET B O 1
ATOM 3091 N N . ASN B 1 189 ? 35.315 19.475 63.688 1.00 40.77 189 ASN B N 1
ATOM 3092 C CA . ASN B 1 189 ? 35.743 18.351 62.875 1.00 47.08 189 ASN B CA 1
ATOM 3093 C C . ASN B 1 189 ? 34.557 17.531 62.385 1.00 59.35 189 ASN B C 1
ATOM 3094 O O . ASN B 1 189 ? 34.660 16.855 61.355 1.00 64.97 189 ASN B O 1
ATOM 3099 N N . GLU B 1 190 ? 33.429 17.577 63.099 1.00 54.90 190 GLU B N 1
ATOM 3100 C CA . GLU B 1 190 ? 32.232 16.900 62.619 1.00 46.97 190 GLU B CA 1
ATOM 3101 C C . GLU B 1 190 ? 31.536 17.727 61.555 1.00 48.63 190 GLU B C 1
ATOM 3102 O O . GLU B 1 190 ? 31.010 17.175 60.585 1.00 56.40 190 GLU B O 1
ATOM 3108 N N . HIS B 1 191 ? 31.515 19.048 61.725 1.00 52.28 191 HIS B N 1
ATOM 3109 C CA . HIS B 1 191 ? 30.919 19.912 60.713 1.00 53.55 191 HIS B CA 1
ATOM 3110 C C . HIS B 1 191 ? 31.736 19.898 59.422 1.00 62.89 191 HIS B C 1
ATOM 3111 O O . HIS B 1 191 ? 31.170 19.912 58.323 1.00 48.11 191 HIS B O 1
ATOM 3118 N N . LYS B 1 192 ? 33.066 19.880 59.538 1.00 63.28 192 LYS B N 1
ATOM 3119 C CA . LYS B 1 192 ? 33.921 19.797 58.359 1.00 62.36 192 LYS B CA 1
ATOM 3120 C C . LYS B 1 192 ? 33.743 18.454 57.659 1.00 72.15 192 LYS B C 1
ATOM 3121 O O . LYS B 1 192 ? 33.603 18.396 56.431 1.00 68.69 192 LYS B O 1
ATOM 3127 N N . LYS B 1 193 ? 33.728 17.361 58.431 1.00 68.39 193 LYS B N 1
ATOM 3128 C CA . LYS B 1 193 ? 33.483 16.042 57.854 1.00 65.70 193 LYS B CA 1
ATOM 3129 C C . LYS B 1 193 ? 32.140 15.999 57.137 1.00 67.10 193 LYS B C 1
ATOM 3130 O O . LYS B 1 193 ? 32.034 15.450 56.033 1.00 64.00 193 LYS B O 1
ATOM 3136 N N . TYR B 1 194 ? 31.106 16.592 57.744 1.00 60.14 194 TYR B N 1
ATOM 3137 C CA . TYR B 1 194 ? 29.798 16.642 57.100 1.00 56.67 194 TYR B CA 1
ATOM 3138 C C . TYR B 1 194 ? 29.866 17.352 55.756 1.00 66.77 194 TYR B C 1
ATOM 3139 O O . TYR B 1 194 ? 29.222 16.929 54.789 1.00 68.50 194 TYR B O 1
ATOM 3148 N N . ASN B 1 195 ? 30.614 18.456 55.683 1.00 72.13 195 ASN B N 1
ATOM 3149 C CA . ASN B 1 195 ? 30.555 19.303 54.497 1.00 68.45 195 ASN B CA 1
ATOM 3150 C C . ASN B 1 195 ? 31.316 18.687 53.332 1.00 71.57 195 ASN B C 1
ATOM 3151 O O . ASN B 1 195 ? 30.872 18.776 52.180 1.00 70.52 195 ASN B O 1
ATOM 3156 N N . ASN B 1 196 ? 32.460 18.052 53.610 1.00 71.19 196 ASN B N 1
ATOM 3157 C CA . ASN B 1 196 ? 33.190 17.361 52.553 1.00 75.63 196 ASN B CA 1
ATOM 3158 C C . ASN B 1 196 ? 32.333 16.266 51.922 1.00 76.89 196 ASN B C 1
ATOM 3159 O O . ASN B 1 196 ? 32.365 16.069 50.701 1.00 79.08 196 ASN B O 1
ATOM 3164 N N . GLU B 1 197 ? 31.546 15.558 52.738 1.00 67.98 197 GLU B N 1
ATOM 3165 C CA . GLU B 1 197 ? 30.623 14.555 52.220 1.00 66.16 197 GLU B CA 1
ATOM 3166 C C . GLU B 1 197 ? 29.393 15.171 51.562 1.00 70.42 197 GLU B C 1
ATOM 3167 O O . GLU B 1 197 ? 28.729 14.490 50.775 1.00 71.87 197 GLU B O 1
ATOM 3173 N N . PHE B 1 198 ? 29.084 16.434 51.858 1.00 77.53 198 PHE B N 1
ATOM 3174 C CA . PHE B 1 198 ? 27.907 17.127 51.319 1.00 76.22 198 PHE B CA 1
ATOM 3175 C C . PHE B 1 198 ? 26.616 16.368 51.655 1.00 66.84 198 PHE B C 1
ATOM 3176 O O . PHE B 1 198 ? 26.252 16.211 52.826 1.00 62.85 198 PHE B O 1
#

Solvent-accessible surface area: 20956 Å² total; per-residue (Å²): 64,58,4,35,0,12,17,29,58,38,70,54,72,82,37,2,75,120,19,2,100,173,94,20,120,13,48,55,27,57,22,60,29,74,68,53,157,18,167,52,2,25,94,2,0,44,69,19,0,84,37,0,18,75,66,24,85,141,146,40,148,99,155,68,172,57,24,2,0,0,3,11,13,39,0,0,26,0,44,90,50,131,70,122,3,1,6,60,2,67,154,31,34,134,87,78,26,14,149,14,0,2,57,44,0,79,179,50,135,55,36,49,5,42,3,11,3,0,2,0,1,27,42,27,181,73,41,71,34,29,88,1,76,8,80,4,77,4,25,105,48,78,47,67,105,122,79,36,31,36,4,0,0,24,0,107,106,73,93,87,0,11,11,64,16,81,48,108,72,23,84,136,40,8,11,42,6,71,0,3,80,71,0,35,85,30,0,61,52,39,81,157,131,184,122,79,11,4,10,13,50,150,194,31,94,28,15,117,105,22,23,130,35,30,101,41,84,102,39,83,37,141,37,147,60,64,158,23,175,60,7,24,102,6,0,45,79,21,0,88,35,0,28,78,52,33,97,156,117,140,36,89,146,78,174,124,16,17,0,2,2,19,19,37,0,0,25,0,46,98,49,138,72,118,2,1,11,57,4,91,150,34,38,156,81,76,26,12,153,10,0,2,63,44,4,78,185,48,137,52,40,48,6,40,0,16,0,0,5,0,2,32,19,31,167,54,49,70,35,30,97,2,80,4,102,6,74,4,24,96,51,84,50,69,104,175,103,34,35,17,7,0,0,24,0,71,100,45,96,70,0,6,9,64,16,96,67,35,63,12,6,34,28,5,9,40,25,73,0,4,38,81,1,19,78,36,16,24,75,44,74,116,134,143,66,127,144,199

Nearest PDB structures (foldseek):
  8ji1-assembly1_B-2  TM=9.660E-01  e=6.247E-36  Plasmodium falciparum
  2j4e-assembly1_A  TM=9.023E-01  e=5.345E-20  Homo sapiens
  2mjp-assembly1_B  TM=8.939E-01  e=6.232E-16  Methanocaldococcus jannaschii
  2e5x-assembly1_A-2  TM=8.421E-01  e=8.534E-17  Pyrococcus horikoshii OT3
  2dvn-assembly1_A  TM=8.696E-01  e=5.845E-16  Pyrococcus horikoshii

Foldseek 3Di:
DAAEEEDPDPVVVVLLVVLCVPVDDYHYHHDDFDFDDDDDVQVRQQVRQLVVVVVVVVVPVDDDPFYKYKYKAKFKQWVQVVGPPGRCVVVVCVVQNLQRVLVVCVVGPFFKIKMWMKMWMDGPPDIDMFIFMFIFGFHHFQADRPPRNQRRTGTPPDDHGSRNDDSVVCQVHPNVNRRSVVVSVVVVVVVVVD/DAAEEEDDPDDPVVVLDDPDDYHYDYDDFDFDDDDDPVVRQQVRQVVVVVVVCVPPPVDDDWHKYKYKAKFKFWVQVVGPPGRCVVVVCVVQNLQRVQVVQVPGPFFKIKMKMKMWMDRPPDIDMFIFMWIFGFHHADAARPPTNQRRTGTDPDDHGNNNDDCPPCLVRPRNNNRVVVVVVVVVVVVVVVVVVD

Secondary structure (DSSP, 8-state):
--EEEE---HHHHHHHHHHHTTSS--EEE---------S-HHHHHHHHHHHHHHHHHHHH----SS-EEEEEEEEEEEGGGTT-EETTHHHHHHHHHHHHHHHHHTTSS--EEEEEEEEEEE-SS-EEEEEEEEEEEE-S--S--SSTTGGGEEETT-SS-TTT--HHHHTTTSHHHHHHHHHHHHHHHHHHH-/--EEEE-SS--HHHHH--SS--EEE---PPP---S-HHHHHHHHHHHHHHHHHHSS--S-S--EEEEEEEEEEEGGGTT-EETTHHHHHHHHHHHHHHHHHTTSS--EEEEEEEEEEE-SS-EEEEEEEEEEEE-S--S-SSSTTGGGEEETT-S--GGG--SHHHHHH-HHHHHHHHHHHHHHHHHHHHHHH-

B-factor: mean 40.58, std 19.66, range [9.38, 115.96]

Sequence (388 aa):
MEIYLVTGNMNKKEEFLKMMDEELNVEFVNINLEEIQAQDIVEINEHHKVKTAYNILKKQDNNKNKKRYVITDDTGLFISKLNNFPGPYIKWMQKALGSKGIADVVSRLDDNTCHAICTYSVYDGKDVHSFKGITNGKIVEPRGNNKFGWDNIFQPESLSKTFGEMTFDEKQNLSPRFKAFVQLKEFLMNEHKKYLVTGNMNKKEEFLKMMDEELNVEFVNINLEEIQAQDIVEINEHKVKTAYNILKKQDNNKNKKRYVITDDTGLFISKLNNFPGPYIKWMQKALGSKGIADVVSRLDDNTCHAICTYSVYDGKDVHSFKGITNGKIVEPRGNNKFGWDNIFQPESLSKTFGEMTFDEKQNLSPRFKAFVQLKEFLMNEHKKYNNEF

Organism: Plasmodium falciparum (isolate 3D7) (NCBI:txid36329)

Radius of gyration: 23.58 Å; Cα contacts (8 Å, |Δi|>4): 743; chains: 2; bounding box: 63×54×67 Å